Protein AF-A0AAP4C0J0-F1 (afdb_monomer)

Radius of gyration: 27.79 Å; Cα contacts (8 Å, |Δi|>4): 462; chains: 1; bounding box: 72×40×66 Å

Secondary structure (DSSP, 8-state):
-B-HHHHHHHHH----TTTTSHHHHHHHHHHHHHHHHHHHHHHH-GGG-TTB----HHHHHHHHHHHHHHHHHHGGGS--TT-HHHHHHHHHHTHHHHHHHHTT--HHHHHHHHHHHHHHS-GGGTT--HHHHHHHHHHHHHHHHHHHHHHTTS-SHHHHHHHHHHT-HHHHHHHSS-SS-HHHHHHHHHHHHHHTT-HHHHHHHHHHHHHHS-GGG-HHHHHHHHHHHHHT-HHHHHHHHHHHHHHS-SHHHHHHHHHH-SSHHHHHHHHHHHGGG-HHHHHHHHHHTS--HHHHHHHHHHTT-HHHHGGGGTTT-HHHHTTTTHHHHHHHHTS-HHHHHHHHHHHHHHHHHHHHH-TTHHHHHHHHHHHHHHHTTT-HHHHHHHHHHHT--

Structure (mmCIF, N/CA/C/O backbone):
data_AF-A0AAP4C0J0-F1
#
_entry.id   AF-A0AAP4C0J0-F1
#
loop_
_atom_site.group_PDB
_atom_site.id
_atom_site.type_symbol
_atom_site.label_atom_id
_atom_site.label_alt_id
_atom_site.label_comp_id
_atom_site.label_asym_id
_atom_site.label_entity_id
_atom_site.label_seq_id
_atom_site.pdbx_PDB_ins_code
_atom_site.Cartn_x
_atom_site.Cartn_y
_atom_site.Cartn_z
_atom_site.occupancy
_atom_site.B_iso_or_equiv
_atom_site.auth_seq_id
_atom_site.auth_comp_id
_atom_site.auth_asym_id
_atom_site.auth_atom_id
_atom_site.pdbx_PDB_model_num
ATOM 1 N N . MET A 1 1 ? 12.287 -13.116 36.275 1.00 72.25 1 MET A N 1
ATOM 2 C CA . MET A 1 1 ? 11.152 -13.018 35.334 1.00 72.25 1 MET A CA 1
ATOM 3 C C . MET A 1 1 ? 10.507 -11.666 35.544 1.00 72.25 1 MET A C 1
ATOM 5 O O . MET A 1 1 ? 10.405 -11.254 36.696 1.00 72.25 1 MET A O 1
ATOM 9 N N . ARG A 1 2 ? 10.156 -10.970 34.463 1.00 93.44 2 ARG A N 1
ATOM 10 C CA . ARG A 1 2 ? 9.473 -9.665 34.509 1.00 93.44 2 ARG A CA 1
ATOM 11 C C . ARG A 1 2 ? 7.979 -9.837 34.229 1.00 93.44 2 ARG A C 1
ATOM 13 O O . ARG A 1 2 ? 7.580 -10.879 33.712 1.00 93.44 2 ARG A O 1
ATOM 20 N N . THR A 1 3 ? 7.151 -8.863 34.590 1.00 96.25 3 THR A N 1
ATOM 21 C CA . THR A 1 3 ? 5.733 -8.859 34.181 1.00 96.25 3 THR A CA 1
ATOM 22 C C . THR A 1 3 ? 5.594 -8.398 32.728 1.00 96.25 3 THR A C 1
ATOM 24 O O . THR A 1 3 ? 6.500 -7.748 32.199 1.00 96.25 3 THR A O 1
ATOM 27 N N . LEU A 1 4 ? 4.456 -8.695 32.086 1.00 96.44 4 LEU A N 1
ATOM 28 C CA . LEU A 1 4 ? 4.143 -8.162 30.754 1.00 96.44 4 LEU A CA 1
ATOM 29 C C . LEU A 1 4 ? 4.184 -6.625 30.757 1.00 96.44 4 LEU A C 1
ATOM 31 O O . LEU A 1 4 ? 4.820 -6.024 29.898 1.00 96.44 4 LEU A O 1
ATOM 35 N N . ALA A 1 5 ? 3.601 -5.999 31.785 1.00 96.94 5 ALA A N 1
ATOM 36 C CA . ALA A 1 5 ? 3.600 -4.547 31.947 1.00 96.94 5 ALA A CA 1
ATOM 37 C C . ALA A 1 5 ? 5.017 -3.954 31.950 1.00 96.94 5 ALA A C 1
ATOM 39 O O . ALA A 1 5 ? 5.264 -2.965 31.268 1.00 96.94 5 ALA A O 1
ATOM 40 N N . GLN A 1 6 ? 5.959 -4.567 32.678 1.00 96.00 6 GLN A N 1
ATOM 41 C CA . GLN A 1 6 ? 7.362 -4.135 32.679 1.00 96.00 6 GLN A CA 1
ATOM 42 C C . GLN A 1 6 ? 7.986 -4.281 31.289 1.00 96.00 6 GLN A C 1
ATOM 44 O O . GLN A 1 6 ? 8.593 -3.339 30.796 1.00 96.00 6 GLN A O 1
ATOM 49 N N . ALA A 1 7 ? 7.795 -5.437 30.645 1.00 94.75 7 ALA A N 1
ATOM 50 C CA . ALA A 1 7 ? 8.359 -5.715 29.329 1.00 94.75 7 ALA A CA 1
ATOM 51 C C . ALA A 1 7 ? 7.892 -4.719 28.257 1.00 94.75 7 ALA A C 1
ATOM 53 O O . ALA A 1 7 ? 8.719 -4.212 27.507 1.00 94.75 7 ALA A O 1
ATOM 54 N N . VAL A 1 8 ? 6.592 -4.415 28.225 1.00 96.88 8 VAL A N 1
ATOM 55 C CA . VAL A 1 8 ? 5.992 -3.482 27.261 1.00 96.88 8 VAL A CA 1
ATOM 56 C C . VAL A 1 8 ? 6.344 -2.035 27.600 1.00 96.88 8 VAL A C 1
ATOM 58 O O . VAL A 1 8 ? 6.742 -1.283 26.716 1.00 96.88 8 VAL A O 1
ATOM 61 N N . THR A 1 9 ? 6.277 -1.641 28.878 1.00 95.19 9 THR A N 1
ATOM 62 C CA . THR A 1 9 ? 6.642 -0.278 29.313 1.00 95.19 9 THR A CA 1
ATOM 63 C C . THR A 1 9 ? 8.083 0.054 28.935 1.00 95.19 9 THR A C 1
ATOM 65 O O . THR A 1 9 ? 8.348 1.157 28.460 1.00 95.19 9 THR A O 1
ATOM 68 N N . ASP A 1 10 ? 9.002 -0.903 29.091 1.00 92.62 10 ASP A N 1
ATOM 69 C CA . ASP A 1 10 ? 10.410 -0.757 28.710 1.00 92.62 10 ASP A CA 1
ATOM 70 C C . ASP A 1 10 ? 10.613 -0.562 27.201 1.00 92.62 10 ASP A C 1
ATOM 72 O O . ASP A 1 10 ? 11.706 -0.177 26.799 1.00 92.62 10 ASP A O 1
ATOM 76 N N . LEU A 1 11 ? 9.608 -0.817 26.359 1.00 94.31 11 LEU A N 1
ATOM 77 C CA . LEU A 1 11 ? 9.649 -0.612 24.910 1.00 94.31 11 LEU A CA 1
ATOM 78 C C . LEU A 1 11 ? 8.963 0.698 24.505 1.00 94.31 11 LEU A C 1
ATOM 80 O O . LEU A 1 11 ? 9.559 1.507 23.795 1.00 94.31 11 LEU A O 1
ATOM 84 N N . VAL A 1 12 ? 7.754 0.947 25.018 1.00 95.12 12 VAL A N 1
ATOM 85 C CA . VAL A 1 12 ? 6.937 2.103 24.614 1.00 95.12 12 VAL A CA 1
ATOM 86 C C . VAL A 1 12 ? 7.324 3.396 25.321 1.00 95.12 12 VAL A C 1
ATOM 88 O O . VAL A 1 12 ? 7.189 4.469 24.738 1.00 95.12 12 VAL A O 1
ATOM 91 N N . ARG A 1 13 ? 7.860 3.343 26.549 1.00 93.44 13 ARG A N 1
ATOM 92 C CA . ARG A 1 13 ? 8.357 4.556 27.207 1.00 93.44 13 ARG A CA 1
ATOM 93 C C . ARG A 1 13 ? 9.724 4.949 26.683 1.00 93.44 13 ARG A C 1
ATOM 95 O O . ARG A 1 13 ? 10.648 4.141 26.530 1.00 93.44 13 ARG A O 1
ATOM 102 N N . THR A 1 14 ? 9.875 6.248 26.481 1.00 89.12 14 THR A N 1
ATOM 103 C CA . THR A 1 14 ? 11.134 6.858 26.083 1.00 89.12 14 THR A CA 1
ATOM 104 C C . THR A 1 14 ? 11.327 8.186 26.803 1.00 89.12 14 THR A C 1
ATOM 106 O O . THR A 1 14 ? 10.414 8.998 26.915 1.00 89.12 14 THR A O 1
ATOM 109 N N . ASN A 1 15 ? 12.541 8.391 27.307 1.00 85.81 15 ASN A N 1
ATOM 110 C CA . ASN A 1 15 ? 13.005 9.674 27.835 1.00 85.81 15 ASN A CA 1
ATOM 111 C C . ASN A 1 15 ? 14.035 10.307 26.889 1.00 85.81 15 ASN A C 1
ATOM 113 O O . ASN A 1 15 ? 14.787 11.178 27.318 1.00 85.81 15 ASN A O 1
ATOM 117 N N . ASP A 1 16 ? 14.129 9.830 25.642 1.00 86.31 16 ASP A N 1
ATOM 118 C CA . ASP A 1 16 ? 15.080 10.358 24.668 1.00 86.31 16 ASP A CA 1
ATOM 119 C C . ASP A 1 16 ? 14.693 11.811 24.324 1.00 86.31 16 ASP A C 1
ATOM 121 O O . ASP A 1 16 ? 13.638 12.041 23.726 1.00 86.31 16 ASP A O 1
ATOM 125 N N . PRO A 1 17 ? 15.501 12.818 24.715 1.00 84.81 17 PRO A N 1
ATOM 126 C CA . PRO A 1 17 ? 15.185 14.212 24.427 1.00 84.81 17 PRO A CA 1
ATOM 127 C C . PRO A 1 17 ? 15.376 14.552 22.941 1.00 84.81 17 PRO A C 1
ATOM 129 O O . PRO A 1 17 ? 14.967 15.626 22.509 1.00 84.81 17 PRO A O 1
ATOM 132 N N . ASP A 1 18 ? 15.996 13.657 22.166 1.00 86.38 18 ASP A N 1
ATOM 133 C CA . ASP A 1 18 ? 16.389 13.859 20.776 1.00 86.38 18 ASP A CA 1
ATOM 134 C C . ASP A 1 18 ? 15.442 13.189 19.762 1.00 86.38 18 ASP A C 1
ATOM 136 O O . ASP A 1 18 ? 15.801 13.048 18.595 1.00 86.38 18 ASP A O 1
ATOM 140 N N . LEU A 1 19 ? 14.213 12.827 20.149 1.00 84.56 19 LEU A N 1
ATOM 141 C CA . LEU A 1 19 ? 13.211 12.241 19.232 1.00 84.56 19 LEU A CA 1
ATOM 142 C C . LEU A 1 19 ? 12.815 13.158 18.062 1.00 84.56 19 LEU A C 1
ATOM 144 O O . LEU A 1 19 ? 12.253 12.702 17.068 1.00 84.56 19 LEU A O 1
ATOM 148 N N . TYR A 1 20 ? 13.141 14.449 18.136 1.00 79.75 20 TYR A N 1
ATOM 149 C CA . TYR A 1 20 ? 13.010 15.375 17.010 1.00 79.75 20 TYR A CA 1
ATOM 150 C C . TYR A 1 20 ? 14.072 15.149 15.907 1.00 79.75 20 TYR A C 1
ATOM 152 O O . TYR A 1 20 ? 13.998 15.749 14.830 1.00 79.75 20 TYR A O 1
ATOM 160 N N . LYS A 1 21 ? 15.079 14.298 16.143 1.00 79.56 21 LYS A N 1
ATOM 161 C CA . LYS A 1 21 ? 16.028 13.837 15.122 1.00 79.56 21 LYS A CA 1
ATOM 162 C C .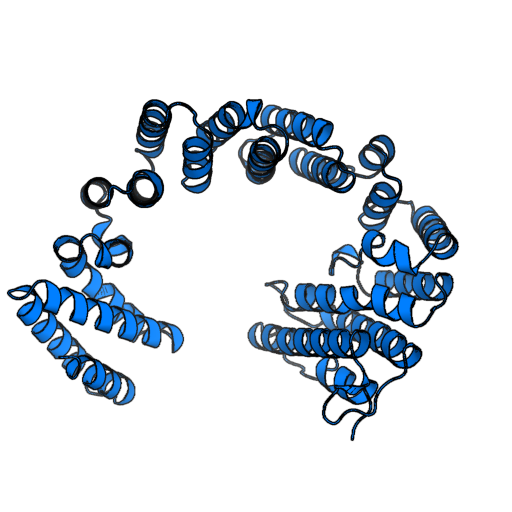 LYS A 1 21 ? 15.436 12.602 14.442 1.00 79.56 21 LYS A C 1
ATOM 164 O O . LYS A 1 21 ? 15.231 11.589 15.100 1.00 79.56 21 LYS A O 1
ATOM 169 N N . GLY A 1 22 ? 15.193 12.666 13.131 1.00 74.56 22 GLY A N 1
ATOM 170 C CA . GLY A 1 22 ? 14.451 11.624 12.400 1.00 74.56 22 GLY A CA 1
ATOM 171 C C . GLY A 1 22 ? 14.966 10.189 12.603 1.00 74.56 22 GLY A C 1
ATOM 172 O O . GLY A 1 22 ? 14.166 9.279 12.774 1.00 74.56 22 GLY A O 1
ATOM 173 N N . GLU A 1 23 ? 16.286 9.979 12.689 1.00 77.56 23 GLU A N 1
ATOM 174 C CA . GLU A 1 23 ? 16.877 8.653 12.968 1.00 77.56 23 GLU A CA 1
ATOM 175 C C . GLU A 1 23 ? 16.471 8.072 14.337 1.00 77.56 23 GLU A C 1
ATOM 177 O O . GLU A 1 23 ? 16.311 6.862 14.477 1.00 77.56 23 GLU A O 1
ATOM 182 N N . ARG A 1 24 ? 16.267 8.930 15.347 1.00 82.56 24 ARG A N 1
ATOM 183 C CA . ARG A 1 24 ? 15.823 8.529 16.689 1.00 82.56 24 ARG A CA 1
ATOM 184 C C . ARG A 1 24 ? 14.341 8.169 16.698 1.00 82.56 24 ARG A C 1
ATOM 186 O O . ARG A 1 24 ? 13.957 7.259 17.424 1.00 82.56 24 ARG A O 1
ATOM 193 N N . GLY A 1 25 ? 13.537 8.855 15.883 1.00 79.62 25 GLY A N 1
ATOM 194 C CA . GLY A 1 25 ? 12.128 8.523 15.665 1.00 79.62 25 GLY A CA 1
ATOM 195 C C . GLY A 1 25 ? 11.953 7.127 15.064 1.00 79.62 25 GLY A C 1
ATOM 196 O O . GLY A 1 25 ? 11.184 6.339 15.600 1.00 79.62 25 GLY A O 1
ATOM 197 N N . VAL A 1 26 ? 12.742 6.784 14.038 1.00 78.00 26 VAL A N 1
ATOM 198 C CA . VAL A 1 26 ? 12.717 5.444 13.411 1.00 78.00 26 VAL A CA 1
ATOM 199 C C . VAL A 1 26 ? 13.133 4.346 14.398 1.00 78.00 26 VAL A C 1
ATOM 201 O O . VAL A 1 26 ? 12.460 3.332 14.531 1.00 78.00 26 VAL A O 1
ATOM 204 N N . TYR A 1 27 ? 14.198 4.558 15.172 1.00 83.94 27 TYR A N 1
ATOM 205 C CA . TYR A 1 27 ? 14.573 3.588 16.209 1.00 83.94 27 TYR A CA 1
ATOM 206 C C . TYR A 1 27 ? 13.481 3.418 17.281 1.00 83.94 27 TYR A C 1
ATOM 208 O O . TYR A 1 27 ? 13.310 2.345 17.859 1.00 83.94 27 TYR A O 1
ATOM 216 N N . TYR A 1 28 ? 12.741 4.486 17.582 1.00 89.62 28 TYR A N 1
ATOM 217 C CA . TYR A 1 28 ? 11.627 4.406 18.514 1.00 89.62 28 TYR A CA 1
ATOM 218 C C . TYR A 1 28 ? 10.440 3.631 17.926 1.00 89.62 28 TYR A C 1
ATOM 220 O O . TYR A 1 28 ? 9.873 2.825 18.658 1.00 89.62 28 TYR A O 1
ATOM 228 N N . SER A 1 29 ? 10.113 3.785 16.636 1.00 86.25 29 SER A N 1
ATOM 229 C CA . SER A 1 29 ? 9.062 2.978 15.995 1.00 86.25 29 SER A CA 1
ATOM 230 C C . SER A 1 29 ? 9.367 1.481 16.021 1.00 86.25 29 SER A C 1
ATOM 232 O O . SER A 1 29 ? 8.463 0.702 16.308 1.00 86.25 29 SER A O 1
ATOM 234 N N . ASP A 1 30 ? 10.628 1.072 15.839 1.00 85.19 30 ASP A N 1
ATOM 235 C CA . ASP A 1 30 ? 11.021 -0.346 15.930 1.00 85.19 30 ASP A CA 1
ATOM 236 C C . ASP A 1 30 ? 10.661 -0.944 17.303 1.00 85.19 30 ASP A C 1
ATOM 238 O O . ASP A 1 30 ? 10.088 -2.027 17.395 1.00 85.19 30 ASP A O 1
ATOM 242 N N . ARG A 1 31 ? 10.888 -0.190 18.388 1.00 94.00 31 ARG A N 1
ATOM 243 C CA . ARG A 1 31 ? 10.507 -0.617 19.748 1.00 94.00 31 ARG A CA 1
ATOM 244 C C . ARG A 1 31 ? 8.993 -0.720 19.934 1.00 94.00 31 ARG A C 1
ATOM 246 O O . ARG A 1 31 ? 8.536 -1.537 20.729 1.00 94.00 31 ARG A O 1
ATOM 253 N N . ILE A 1 32 ? 8.213 0.111 19.244 1.00 93.50 32 ILE A N 1
ATOM 254 C CA . ILE A 1 32 ? 6.746 0.049 19.286 1.00 93.50 32 ILE A CA 1
ATOM 255 C C . ILE A 1 32 ? 6.255 -1.208 18.561 1.00 93.50 32 ILE A C 1
ATOM 257 O O . ILE A 1 32 ? 5.384 -1.895 19.093 1.00 93.50 32 ILE A O 1
ATOM 261 N N . PHE A 1 33 ? 6.850 -1.558 17.416 1.00 89.88 33 PHE A N 1
ATOM 262 C CA . PHE A 1 33 ? 6.560 -2.823 16.737 1.00 89.88 33 PHE A CA 1
ATOM 263 C C . PHE A 1 33 ? 6.896 -4.030 17.616 1.00 89.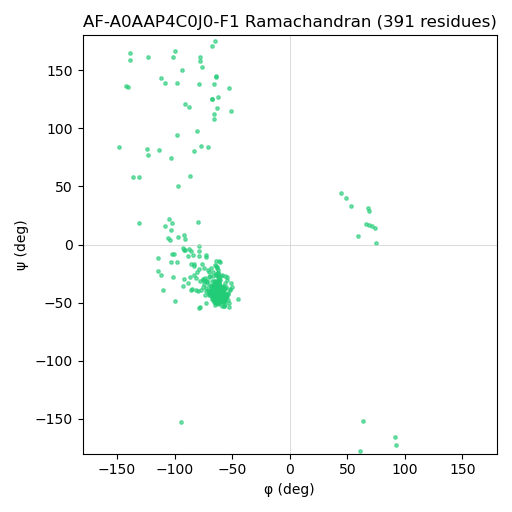88 33 PHE A C 1
ATOM 265 O O . PHE A 1 33 ? 6.047 -4.898 17.791 1.00 89.88 33 PHE A O 1
ATOM 272 N N . GLU A 1 34 ? 8.062 -4.040 18.272 1.00 90.69 34 GLU A N 1
ATOM 273 C CA . GLU A 1 34 ? 8.409 -5.097 19.236 1.00 90.69 34 GLU A CA 1
ATOM 274 C C . GLU A 1 34 ? 7.381 -5.203 20.380 1.00 90.69 34 GLU A C 1
ATOM 276 O O . GLU A 1 34 ? 7.074 -6.296 20.860 1.00 90.69 34 GLU A O 1
ATOM 281 N N . ALA A 1 35 ? 6.830 -4.073 20.838 1.00 95.81 35 ALA A N 1
ATOM 282 C CA . ALA A 1 35 ? 5.788 -4.069 21.861 1.00 95.81 35 ALA A CA 1
ATOM 283 C C . ALA A 1 35 ? 4.466 -4.653 21.341 1.00 95.81 35 ALA A C 1
ATOM 285 O O . ALA A 1 35 ? 3.800 -5.378 22.083 1.00 95.81 35 ALA A O 1
ATOM 286 N N . ALA A 1 36 ? 4.100 -4.355 20.091 1.00 94.31 36 ALA A N 1
ATOM 287 C CA . ALA A 1 36 ? 2.919 -4.910 19.440 1.00 94.31 36 ALA A CA 1
ATOM 288 C C . ALA A 1 36 ? 3.046 -6.431 19.268 1.00 94.31 36 ALA A C 1
ATOM 290 O O . ALA A 1 36 ? 2.181 -7.152 19.755 1.00 94.31 36 ALA A O 1
ATOM 291 N N . GLU A 1 37 ? 4.162 -6.921 18.715 1.00 91.88 37 GLU A N 1
ATOM 292 C CA . GLU A 1 37 ? 4.443 -8.359 18.561 1.00 91.88 37 GLU A CA 1
ATOM 293 C C . GLU A 1 37 ? 4.368 -9.101 19.904 1.00 91.88 37 GLU A C 1
ATOM 295 O O . GLU A 1 37 ? 3.787 -10.183 20.015 1.00 91.88 37 GLU A O 1
ATOM 300 N N . LEU A 1 38 ? 4.919 -8.499 20.963 1.00 94.00 38 LEU A N 1
ATOM 301 C CA . LEU A 1 38 ? 4.880 -9.088 22.297 1.00 94.00 38 LEU A CA 1
ATOM 302 C C . LEU A 1 38 ? 3.452 -9.185 22.855 1.00 94.00 38 LEU A C 1
ATOM 304 O O . LEU A 1 38 ? 3.121 -10.159 23.536 1.00 94.00 38 LEU A O 1
ATOM 308 N N . LEU A 1 39 ? 2.618 -8.173 22.608 1.00 97.12 39 LEU A N 1
ATOM 309 C CA . LEU A 1 39 ? 1.218 -8.165 23.030 1.00 97.12 39 LEU A CA 1
ATOM 310 C C . LEU A 1 39 ? 0.370 -9.131 22.200 1.00 97.12 39 LEU A C 1
ATOM 312 O O . LEU A 1 39 ? -0.451 -9.836 22.781 1.00 97.12 39 LEU A O 1
ATOM 316 N N . GLU A 1 40 ? 0.597 -9.225 20.890 1.00 95.12 40 GLU A N 1
ATOM 317 C CA . GLU A 1 40 ? -0.034 -10.227 20.021 1.00 95.12 40 GLU A CA 1
ATOM 318 C C . GLU A 1 40 ? 0.279 -11.642 20.512 1.00 95.12 40 GLU A C 1
ATOM 320 O O . GLU A 1 40 ? -0.635 -12.426 20.768 1.00 95.12 40 GLU A O 1
ATOM 325 N N . GLN A 1 41 ? 1.552 -11.941 20.791 1.00 92.75 41 GLN A N 1
ATOM 326 C CA . GLN A 1 41 ? 1.942 -13.234 21.350 1.00 92.75 41 GLN A CA 1
ATOM 327 C C . GLN A 1 41 ? 1.299 -13.491 22.722 1.00 92.75 41 GLN A C 1
ATOM 329 O O . GLN A 1 41 ? 0.923 -14.622 23.029 1.00 92.75 41 GLN A O 1
ATOM 334 N N . ALA A 1 42 ? 1.146 -12.456 23.556 1.00 96.00 42 ALA A N 1
ATOM 335 C CA . ALA A 1 42 ? 0.467 -12.582 24.842 1.00 96.00 42 ALA A CA 1
ATOM 336 C C . ALA A 1 42 ? -1.025 -12.917 24.688 1.00 96.00 42 ALA A C 1
ATOM 338 O O . ALA A 1 42 ? -1.552 -13.681 25.495 1.00 96.00 42 ALA A O 1
ATOM 339 N N . VAL A 1 43 ? -1.691 -12.359 23.671 1.00 95.69 43 VAL A N 1
ATOM 340 C CA . VAL A 1 43 ? -3.089 -12.657 23.317 1.00 95.69 43 VAL A CA 1
ATOM 341 C C . VAL A 1 43 ? -3.229 -14.084 22.770 1.00 95.69 43 VAL A C 1
ATOM 343 O O . VAL A 1 43 ? -4.208 -14.764 23.080 1.00 95.69 43 VAL A O 1
ATOM 346 N N . GLU A 1 44 ? -2.275 -14.557 21.968 1.00 94.25 44 GLU A N 1
ATOM 347 C CA . GLU A 1 44 ? -2.330 -15.884 21.341 1.00 94.25 44 GLU A CA 1
ATOM 348 C C . GLU A 1 44 ? -1.967 -17.027 22.298 1.00 94.25 44 GLU A C 1
ATOM 350 O O . GLU A 1 44 ? -2.731 -17.984 22.442 1.00 94.25 44 GLU A O 1
ATOM 355 N N . ASP A 1 45 ? -0.804 -16.941 22.949 1.00 93.12 45 ASP A N 1
ATOM 356 C CA . ASP A 1 45 ? -0.304 -17.966 23.866 1.00 93.12 45 ASP A CA 1
ATOM 357 C C . ASP A 1 45 ? 0.545 -17.350 24.999 1.00 93.12 45 ASP A C 1
ATOM 359 O O . ASP A 1 45 ? 1.785 -17.343 24.954 1.00 93.12 45 ASP A O 1
ATOM 363 N N . PRO A 1 46 ? -0.099 -16.870 26.080 1.00 91.94 46 PRO A N 1
ATOM 364 C CA . PRO A 1 46 ? 0.596 -16.207 27.182 1.00 91.94 46 PRO A CA 1
ATOM 365 C C . PRO A 1 46 ? 1.577 -17.127 27.924 1.00 91.94 46 PRO A C 1
ATOM 367 O O . PRO A 1 46 ? 2.464 -16.636 28.627 1.00 91.94 46 PRO A O 1
ATOM 370 N N . ALA A 1 47 ? 1.444 -18.453 27.795 1.00 91.06 47 ALA A N 1
ATOM 371 C CA . ALA A 1 47 ? 2.324 -19.415 28.454 1.00 91.06 47 ALA A CA 1
ATOM 372 C C . ALA A 1 47 ? 3.678 -19.575 27.741 1.00 91.06 47 ALA A C 1
ATOM 374 O O . ALA A 1 47 ? 4.644 -20.010 28.373 1.00 91.06 47 ALA A O 1
ATOM 375 N N . GLN A 1 48 ? 3.768 -19.213 26.456 1.00 90.69 48 GLN A N 1
ATOM 376 C CA . GLN A 1 48 ? 4.997 -19.320 25.660 1.00 90.69 48 GLN A CA 1
ATOM 377 C C . GLN A 1 48 ? 5.916 -18.094 25.754 1.00 90.69 48 GLN A C 1
ATOM 379 O O . GLN A 1 48 ? 7.031 -18.119 25.228 1.00 90.69 48 GLN A O 1
ATOM 384 N N . LEU A 1 49 ? 5.504 -17.037 26.459 1.00 88.44 49 LEU A N 1
ATOM 385 C CA . LEU A 1 49 ? 6.312 -15.831 26.620 1.00 88.44 49 LEU A CA 1
ATOM 386 C C . LEU A 1 49 ? 7.589 -16.106 27.434 1.00 88.44 49 LEU A C 1
ATOM 388 O O . LEU A 1 49 ? 7.573 -16.281 28.657 1.00 88.44 49 LEU A O 1
ATOM 392 N N . LEU A 1 50 ? 8.740 -16.098 26.761 1.00 85.25 50 LEU A N 1
ATOM 393 C CA . LEU A 1 50 ? 10.032 -16.369 27.391 1.00 85.25 50 LEU A CA 1
ATOM 394 C C . LEU A 1 50 ? 10.433 -15.253 28.368 1.00 85.25 50 LEU A C 1
ATOM 396 O O . LEU A 1 50 ? 10.537 -14.079 28.019 1.00 85.25 50 LEU A O 1
ATOM 400 N N . GLY A 1 51 ? 10.715 -15.627 29.619 1.00 87.88 51 GLY A N 1
ATOM 401 C CA . GLY A 1 51 ? 11.207 -14.700 30.648 1.00 87.88 51 GLY A CA 1
ATOM 402 C C . GLY A 1 51 ? 10.151 -13.755 31.241 1.00 87.88 51 GLY A C 1
ATOM 403 O O . GLY A 1 51 ? 10.484 -12.968 32.141 1.00 87.88 51 GLY A O 1
ATOM 404 N N . ILE A 1 52 ? 8.896 -13.869 30.798 1.00 93.12 52 ILE A N 1
ATOM 405 C CA . ILE A 1 52 ? 7.745 -13.104 31.279 1.00 93.12 52 ILE A CA 1
ATOM 406 C C . ILE A 1 52 ? 6.839 -14.024 32.098 1.00 93.12 52 ILE A C 1
ATOM 408 O O . ILE A 1 52 ? 6.654 -15.192 31.770 1.00 93.12 52 ILE A O 1
ATOM 412 N N . VAL A 1 53 ? 6.318 -13.521 33.217 1.00 92.56 53 VAL A N 1
ATOM 413 C CA . VAL A 1 53 ? 5.297 -14.247 33.986 1.00 92.56 53 VAL A CA 1
ATOM 414 C C . VAL A 1 53 ? 4.013 -14.295 33.148 1.00 92.56 53 VAL A C 1
ATOM 416 O O . VAL A 1 53 ? 3.562 -13.210 32.775 1.00 92.56 53 VAL A O 1
ATOM 419 N N . PRO A 1 54 ? 3.425 -15.482 32.871 1.00 94.75 54 PRO A N 1
ATOM 420 C CA . PRO A 1 54 ? 2.229 -15.598 32.039 1.00 94.75 54 PRO A CA 1
ATOM 421 C C . PRO A 1 54 ? 1.118 -14.643 32.509 1.00 94.75 54 PRO A C 1
ATOM 423 O O . PRO A 1 54 ? 0.652 -14.780 33.646 1.00 94.75 54 PRO A O 1
ATOM 426 N N . PRO A 1 55 ? 0.743 -13.644 31.693 1.00 96.25 55 PRO A N 1
ATOM 427 C CA . PRO A 1 55 ? -0.233 -12.629 32.071 1.00 96.25 55 PRO A CA 1
ATOM 428 C C . PRO A 1 55 ? -1.661 -13.181 32.012 1.00 96.25 55 PRO A C 1
ATOM 430 O O . PRO A 1 55 ? -1.961 -14.086 31.233 1.00 96.25 55 PRO A O 1
ATOM 433 N N . SER A 1 56 ? -2.566 -12.622 32.820 1.00 96.75 56 SER A N 1
ATOM 434 C CA . SER A 1 56 ? -3.999 -12.885 32.655 1.00 96.75 56 SER A CA 1
ATOM 435 C C . SER A 1 56 ? -4.573 -12.069 31.484 1.00 96.75 56 SER A C 1
ATOM 437 O O . SER A 1 56 ? -4.026 -11.011 31.168 1.00 96.75 56 SER A O 1
ATOM 439 N N . PRO A 1 57 ? -5.710 -12.471 30.879 1.00 96.75 57 PRO A N 1
ATOM 440 C CA . PRO A 1 57 ? -6.377 -11.667 29.847 1.00 96.75 57 PRO A CA 1
ATOM 441 C C . PRO A 1 57 ? -6.638 -10.215 30.277 1.00 96.75 57 PRO A C 1
ATOM 443 O O . PRO A 1 57 ? -6.428 -9.283 29.503 1.00 96.75 57 PRO A O 1
ATOM 446 N N . SER A 1 58 ? -7.019 -10.010 31.542 1.00 96.62 58 SER A N 1
ATOM 447 C CA . SER A 1 58 ? -7.212 -8.677 32.123 1.00 96.62 58 SER A CA 1
ATOM 448 C C . SER A 1 58 ? -5.919 -7.860 32.189 1.00 96.62 58 SER A C 1
ATOM 450 O O . SER A 1 58 ? -5.958 -6.649 31.983 1.00 96.62 58 SER A O 1
ATOM 452 N N . ASP A 1 59 ? -4.773 -8.495 32.452 1.00 96.94 59 ASP A N 1
ATOM 453 C CA . ASP A 1 59 ? -3.480 -7.802 32.433 1.00 96.94 59 ASP A CA 1
ATOM 454 C C . ASP A 1 59 ? -3.115 -7.387 31.005 1.00 96.94 59 ASP A C 1
ATOM 456 O O . ASP A 1 59 ? -2.653 -6.270 30.793 1.00 96.94 59 ASP A O 1
ATOM 460 N N . ILE A 1 60 ? -3.360 -8.256 30.018 1.00 97.69 60 ILE A N 1
ATOM 461 C CA . ILE A 1 60 ? -3.033 -7.992 28.610 1.00 97.69 60 ILE A CA 1
ATOM 462 C C . ILE A 1 60 ? -3.803 -6.775 28.092 1.00 97.69 60 ILE A C 1
ATOM 464 O O . ILE A 1 60 ? -3.193 -5.871 27.516 1.00 97.69 60 ILE A O 1
ATOM 468 N N . VAL A 1 61 ? -5.121 -6.702 28.329 1.00 97.56 61 VAL A N 1
ATOM 469 C CA . VAL A 1 61 ? -5.918 -5.547 27.882 1.00 97.56 61 VAL A CA 1
ATOM 470 C C . VAL A 1 61 ? -5.458 -4.256 28.557 1.00 97.56 61 VAL A C 1
ATOM 472 O O . VAL A 1 61 ? -5.258 -3.265 27.866 1.00 97.56 61 VAL A O 1
ATOM 475 N N . LEU A 1 62 ? -5.214 -4.251 29.872 1.00 97.88 62 LEU A N 1
ATOM 476 C CA . LEU A 1 62 ? -4.770 -3.039 30.569 1.00 97.88 62 LEU A CA 1
ATOM 477 C C . LEU A 1 62 ? -3.400 -2.562 30.073 1.00 97.88 62 LEU A C 1
ATOM 479 O O . LEU A 1 62 ? -3.236 -1.377 29.800 1.00 97.88 62 LEU A O 1
ATOM 483 N N . VAL A 1 63 ? -2.448 -3.482 29.881 1.00 98.25 63 VAL A N 1
ATOM 484 C CA . VAL A 1 63 ? -1.125 -3.142 29.339 1.00 98.25 63 VAL A CA 1
ATOM 485 C C . VAL A 1 63 ? -1.230 -2.609 27.910 1.00 98.25 63 VAL A C 1
ATOM 487 O O . VAL A 1 63 ? -0.532 -1.657 27.575 1.00 98.25 63 VAL A O 1
ATOM 490 N N . SER A 1 64 ? -2.120 -3.167 27.085 1.00 97.62 64 SER A N 1
ATOM 491 C CA . SER A 1 64 ? -2.340 -2.690 25.712 1.00 97.62 64 SER A CA 1
ATOM 492 C C . SER A 1 64 ? -2.901 -1.263 25.688 1.00 97.62 64 SER A C 1
ATOM 494 O O . SER A 1 64 ? -2.399 -0.413 24.955 1.00 97.62 64 SER A O 1
ATOM 496 N N . LEU A 1 65 ? -3.908 -0.973 26.523 1.00 97.06 65 LEU A N 1
ATOM 497 C CA . LEU A 1 65 ? -4.512 0.361 26.626 1.00 97.06 65 LEU A CA 1
ATOM 498 C C . LEU A 1 65 ? -3.502 1.413 27.107 1.00 97.06 65 LEU A C 1
ATOM 500 O O . LEU A 1 65 ? -3.439 2.505 26.539 1.00 97.06 65 LEU A O 1
ATOM 504 N N . ASP A 1 66 ? -2.703 1.073 28.122 1.00 97.25 66 ASP A N 1
ATOM 505 C CA . ASP A 1 66 ? -1.660 1.950 28.664 1.00 97.25 66 ASP A CA 1
ATOM 506 C C . ASP A 1 66 ? -0.543 2.197 27.640 1.00 97.25 66 ASP A C 1
ATOM 508 O O . ASP A 1 66 ? -0.039 3.316 27.524 1.00 97.25 66 ASP A O 1
ATOM 512 N N . ALA A 1 67 ? -0.164 1.165 26.882 1.00 97.06 67 ALA A N 1
ATOM 513 C CA . ALA A 1 67 ? 0.870 1.260 25.862 1.00 97.06 67 ALA A CA 1
ATOM 514 C C . ALA A 1 67 ? 0.468 2.227 24.741 1.00 97.06 67 ALA A C 1
ATOM 516 O O . ALA A 1 67 ? 1.231 3.139 24.426 1.00 97.06 67 ALA A O 1
ATOM 517 N N . VAL A 1 68 ? -0.746 2.091 24.198 1.00 95.69 68 VAL A N 1
ATOM 518 C CA . VAL A 1 68 ? -1.271 3.004 23.168 1.00 95.69 68 VAL A CA 1
ATOM 519 C C . VAL A 1 68 ? -1.361 4.438 23.698 1.00 95.69 68 VAL A C 1
ATOM 521 O O . VAL A 1 68 ? -0.934 5.375 23.024 1.00 95.69 68 VAL A O 1
ATOM 524 N N . GLU A 1 69 ? -1.853 4.624 24.926 1.00 95.25 69 GLU A N 1
ATOM 525 C CA . GLU A 1 69 ? -1.935 5.948 25.552 1.00 95.25 69 GLU A CA 1
ATOM 526 C C . GLU A 1 69 ? -0.553 6.617 25.684 1.00 95.25 69 GLU A C 1
ATOM 528 O O . GLU A 1 69 ? -0.415 7.824 25.462 1.00 95.25 69 GLU A O 1
ATOM 533 N N . GLU A 1 70 ? 0.488 5.854 26.024 1.00 95.12 70 GLU A N 1
ATOM 534 C CA . GLU A 1 70 ? 1.863 6.356 26.119 1.00 95.12 70 GLU A CA 1
ATOM 535 C C . GLU A 1 70 ? 2.418 6.802 24.756 1.00 95.12 70 GLU A C 1
ATOM 537 O O . GLU A 1 70 ? 3.042 7.866 24.664 1.00 95.12 70 GLU A O 1
ATOM 542 N N . ILE A 1 71 ? 2.154 6.041 23.687 1.00 93.38 71 ILE A N 1
ATOM 543 C CA . ILE A 1 71 ? 2.570 6.417 22.328 1.00 93.38 71 ILE A CA 1
ATOM 544 C C . ILE A 1 71 ? 1.883 7.710 21.896 1.00 93.38 71 ILE A C 1
ATOM 546 O O . ILE A 1 71 ? 2.558 8.649 21.466 1.00 93.38 71 ILE A O 1
ATOM 550 N N . LEU A 1 72 ? 0.569 7.815 22.099 1.00 92.06 72 LEU A N 1
ATOM 551 C CA . LEU A 1 72 ? -0.199 9.013 21.754 1.00 92.06 72 LEU A CA 1
ATOM 552 C C . LEU A 1 72 ? 0.328 10.272 22.452 1.00 92.06 72 LEU A C 1
ATOM 554 O O . LEU A 1 72 ? 0.458 11.325 21.832 1.00 92.06 72 LEU A O 1
ATOM 558 N N . LYS A 1 73 ? 0.717 10.168 23.728 1.00 91.94 73 LYS A N 1
ATOM 559 C CA . LYS A 1 73 ? 1.348 11.277 24.472 1.00 91.94 73 LYS A CA 1
ATOM 560 C C . LYS A 1 73 ? 2.746 11.637 23.966 1.00 91.94 73 LYS A C 1
ATOM 562 O O . LYS A 1 73 ? 3.252 12.726 24.272 1.00 91.94 73 LYS A O 1
ATOM 567 N N . THR A 1 74 ? 3.399 10.724 23.256 1.00 91.62 74 THR A N 1
ATOM 568 C CA . THR A 1 74 ? 4.770 10.881 22.771 1.00 91.62 74 THR A CA 1
ATOM 569 C C . THR A 1 74 ? 4.815 11.462 21.363 1.00 91.62 74 THR A C 1
ATOM 571 O O . THR A 1 74 ? 5.682 12.299 21.114 1.00 91.62 74 THR A O 1
ATOM 574 N N . ILE A 1 75 ? 3.860 11.123 20.486 1.00 89.50 75 ILE A N 1
ATOM 575 C CA . ILE A 1 75 ? 3.789 11.591 19.085 1.00 89.50 75 ILE A CA 1
ATOM 576 C C . ILE A 1 75 ? 4.055 13.100 18.921 1.00 89.50 75 ILE A C 1
ATOM 578 O O . ILE A 1 75 ? 4.912 13.444 18.106 1.00 89.50 75 ILE A O 1
ATOM 582 N N . PRO A 1 76 ? 3.458 14.018 19.716 1.00 88.44 76 PRO A N 1
ATOM 583 C CA . PRO A 1 76 ? 3.698 15.458 19.556 1.00 88.44 76 PRO A CA 1
ATOM 584 C C . PRO A 1 76 ? 5.156 15.908 19.757 1.00 88.44 76 PRO A C 1
ATOM 586 O O . PRO A 1 76 ? 5.501 17.046 19.444 1.00 88.44 76 PRO A O 1
ATOM 589 N N . LYS A 1 77 ? 6.012 15.048 20.322 1.00 88.44 77 LYS A N 1
ATOM 590 C CA . LYS A 1 77 ? 7.428 15.320 20.621 1.00 88.44 77 LYS A CA 1
ATOM 591 C C . LYS A 1 77 ? 8.382 14.723 19.581 1.00 88.44 77 LYS A C 1
ATOM 593 O O . LYS A 1 77 ? 9.584 14.981 19.653 1.00 88.44 77 LYS A O 1
ATOM 598 N N . VAL A 1 78 ? 7.878 13.911 18.652 1.00 87.31 78 VAL A N 1
ATOM 599 C CA . VAL A 1 78 ? 8.681 13.190 17.658 1.00 87.31 78 VAL A CA 1
ATOM 600 C C . VAL A 1 78 ? 8.683 13.952 16.334 1.00 87.31 78 VAL A C 1
ATOM 602 O O . VAL A 1 78 ? 7.650 14.440 15.880 1.00 87.31 78 VAL A O 1
ATOM 605 N N . ASN A 1 79 ? 9.840 14.023 15.672 1.00 83.81 79 ASN A N 1
ATOM 606 C CA . ASN A 1 79 ? 9.897 14.429 14.266 1.00 83.81 79 ASN A CA 1
ATOM 607 C C . ASN A 1 79 ? 9.591 13.222 13.378 1.00 83.81 79 ASN A C 1
ATOM 609 O O . ASN A 1 79 ? 10.487 12.552 12.862 1.00 83.81 79 ASN A O 1
ATOM 613 N N . ASP A 1 80 ? 8.303 12.948 13.249 1.00 81.62 80 ASP A N 1
ATOM 614 C CA . ASP A 1 80 ? 7.762 11.774 12.576 1.00 81.62 80 ASP A CA 1
ATOM 615 C C . ASP A 1 80 ? 7.369 12.089 11.122 1.00 81.62 80 ASP A C 1
ATOM 617 O O . ASP A 1 80 ? 6.250 11.844 10.685 1.00 81.62 80 ASP A O 1
ATOM 621 N N . TYR A 1 81 ? 8.287 12.705 10.368 1.00 74.56 81 TYR A N 1
ATOM 622 C CA . TYR A 1 81 ? 8.026 13.139 8.985 1.00 74.56 81 TYR A CA 1
ATOM 623 C C . TYR A 1 81 ? 7.713 11.977 8.029 1.00 74.56 81 TYR A C 1
ATOM 625 O O . TYR A 1 81 ? 7.106 12.185 6.983 1.00 74.56 81 TYR A O 1
ATOM 633 N N . ALA A 1 82 ? 8.178 10.774 8.372 1.00 75.19 82 ALA A N 1
ATOM 634 C CA . ALA A 1 82 ? 7.959 9.552 7.613 1.00 75.19 82 ALA A CA 1
ATOM 635 C C . ALA A 1 82 ? 6.779 8.726 8.152 1.00 75.19 82 ALA A C 1
ATOM 637 O O . ALA A 1 82 ? 6.602 7.607 7.693 1.00 75.19 82 ALA A O 1
ATOM 638 N N . HIS A 1 83 ? 6.024 9.246 9.129 1.00 82.06 83 HIS A N 1
ATOM 639 C CA . HIS A 1 83 ? 4.899 8.574 9.795 1.00 82.06 83 HIS A CA 1
ATOM 640 C C . HIS A 1 83 ? 5.229 7.252 10.516 1.00 82.06 83 HIS A C 1
ATOM 642 O O . HIS A 1 83 ? 4.336 6.609 11.052 1.00 82.06 83 HIS A O 1
ATOM 648 N N . ALA A 1 84 ? 6.505 6.873 10.627 1.00 84.69 84 ALA A N 1
ATOM 649 C CA . ALA A 1 84 ? 6.936 5.596 11.192 1.00 84.69 84 ALA A CA 1
ATOM 650 C C . ALA A 1 84 ? 6.427 5.341 12.625 1.00 84.69 84 ALA A C 1
ATOM 652 O O . ALA A 1 84 ? 6.070 4.214 12.964 1.00 84.69 84 ALA A O 1
ATOM 653 N N . VAL A 1 85 ? 6.381 6.366 13.485 1.00 88.12 85 VAL A N 1
ATOM 654 C CA . VAL A 1 85 ? 5.880 6.212 14.864 1.00 88.12 85 VAL A CA 1
ATOM 655 C C . VAL A 1 85 ? 4.358 6.107 14.897 1.00 88.12 85 VAL A C 1
ATOM 657 O O . VAL A 1 85 ? 3.828 5.341 15.703 1.00 88.12 85 VAL A O 1
ATOM 660 N N . ARG A 1 86 ? 3.654 6.844 14.031 1.00 88.81 86 ARG A N 1
ATOM 661 C CA . ARG A 1 86 ? 2.196 6.729 13.882 1.00 88.81 86 ARG A CA 1
ATOM 662 C C . ARG A 1 86 ? 1.792 5.356 13.358 1.00 88.81 86 ARG A C 1
ATOM 664 O O . ARG A 1 86 ? 0.953 4.724 13.989 1.00 88.81 86 ARG A O 1
ATOM 671 N N . ASP A 1 87 ? 2.456 4.867 12.314 1.00 87.81 87 ASP A N 1
ATOM 672 C CA . ASP A 1 87 ? 2.209 3.546 11.726 1.00 87.81 87 ASP A CA 1
ATOM 673 C C . ASP A 1 87 ? 2.438 2.430 12.759 1.00 87.81 87 ASP A C 1
ATOM 675 O O . ASP A 1 87 ? 1.626 1.517 12.910 1.00 87.81 87 ASP A O 1
ATOM 679 N N . ALA A 1 88 ? 3.519 2.520 13.541 1.00 88.38 88 ALA A N 1
ATOM 680 C CA . ALA A 1 88 ? 3.768 1.564 14.617 1.00 88.38 88 ALA A CA 1
ATOM 681 C C . ALA A 1 88 ? 2.716 1.661 15.739 1.00 88.38 88 ALA A C 1
ATOM 683 O O . ALA A 1 88 ? 2.295 0.644 16.293 1.00 88.38 88 ALA A O 1
ATOM 684 N N . GLY A 1 89 ? 2.264 2.877 16.064 1.00 91.75 89 GLY A N 1
ATOM 685 C CA . GLY A 1 89 ? 1.181 3.119 17.018 1.00 91.75 89 GLY A CA 1
ATOM 686 C C . GLY A 1 89 ? -0.161 2.535 16.567 1.00 91.75 89 GLY A C 1
ATOM 687 O O . GLY A 1 89 ? -0.882 1.973 17.391 1.00 91.75 89 GLY A O 1
ATOM 688 N N . GLU A 1 90 ? -0.471 2.610 15.272 1.00 91.25 90 GLU A N 1
ATOM 689 C CA . GLU A 1 90 ? -1.642 1.973 14.664 1.00 91.25 90 GLU A CA 1
ATOM 690 C C . GLU A 1 90 ? -1.580 0.448 14.827 1.00 91.25 90 GLU A C 1
ATOM 692 O O . GLU A 1 90 ? -2.531 -0.168 15.313 1.00 91.25 90 GLU A O 1
ATOM 697 N N . VAL A 1 91 ? -0.440 -0.171 14.493 1.00 91.31 91 VAL A N 1
ATOM 698 C CA . VAL A 1 91 ? -0.243 -1.622 14.661 1.00 91.31 91 VAL A CA 1
ATOM 699 C C . VAL A 1 91 ? -0.403 -2.038 16.123 1.00 91.31 91 VAL A C 1
ATOM 701 O O . VAL A 1 91 ? -1.141 -2.977 16.415 1.00 91.31 91 VAL A O 1
ATOM 704 N N . LEU A 1 92 ? 0.183 -1.290 17.058 1.00 93.56 92 LEU A N 1
ATOM 705 C CA . LEU A 1 92 ? -0.008 -1.519 18.491 1.00 93.56 92 LEU A CA 1
ATOM 706 C C . LEU A 1 92 ? -1.490 -1.423 18.905 1.00 93.56 92 LEU A C 1
ATOM 708 O O . LEU A 1 92 ? -1.980 -2.245 19.684 1.00 93.56 92 LEU A O 1
ATOM 712 N N . ALA A 1 93 ? -2.227 -0.439 18.383 1.00 93.19 93 ALA A N 1
ATOM 713 C CA . ALA A 1 93 ? -3.640 -0.245 18.696 1.00 93.19 93 ALA A CA 1
ATOM 714 C C . ALA A 1 93 ? -4.538 -1.383 18.179 1.00 93.19 93 ALA A C 1
ATOM 716 O O . ALA A 1 93 ? -5.565 -1.676 18.801 1.00 93.19 93 ALA A O 1
ATOM 717 N N . ARG A 1 94 ? -4.144 -2.081 17.105 1.00 92.38 94 ARG A N 1
ATOM 718 C CA . ARG A 1 94 ? -4.891 -3.227 16.550 1.00 92.38 94 ARG A CA 1
ATOM 719 C C . ARG A 1 94 ? -4.968 -4.431 17.490 1.00 92.38 94 ARG A C 1
ATOM 721 O O . ARG A 1 94 ? -5.874 -5.248 17.335 1.00 92.38 94 ARG A O 1
ATOM 728 N N . VAL A 1 95 ? -4.107 -4.518 18.506 1.00 94.12 95 VAL A N 1
ATOM 729 C CA . VAL A 1 95 ? -4.149 -5.597 19.511 1.00 94.12 95 VAL A CA 1
ATOM 730 C C . VAL A 1 95 ? -5.296 -5.413 20.517 1.00 94.12 95 VAL A C 1
ATOM 732 O O . VAL A 1 95 ? -5.874 -6.385 21.014 1.00 94.12 95 VAL A O 1
ATOM 735 N N . VAL A 1 96 ? -5.675 -4.160 20.793 1.00 95.62 96 VAL A N 1
ATOM 736 C CA . VAL A 1 96 ? -6.679 -3.784 21.802 1.00 95.62 96 VAL A CA 1
ATOM 737 C C . VAL A 1 96 ? -8.021 -4.518 21.660 1.00 95.62 96 VAL A C 1
ATOM 739 O O . VAL A 1 96 ? -8.483 -5.052 22.674 1.00 95.62 96 VAL A O 1
ATOM 742 N N . PRO A 1 97 ? -8.684 -4.579 20.483 1.00 94.50 97 PRO A N 1
ATOM 743 C CA . PRO A 1 97 ? -9.987 -5.234 20.375 1.00 94.50 97 PRO A CA 1
ATOM 744 C C . PRO A 1 97 ? -9.933 -6.722 20.740 1.00 94.50 97 PRO A C 1
ATOM 746 O O . PRO A 1 97 ? -10.816 -7.201 21.454 1.00 94.50 97 PRO A O 1
ATOM 749 N N . PHE A 1 98 ? -8.885 -7.440 20.330 1.00 94.94 98 PHE A N 1
ATOM 750 C CA . PHE A 1 98 ? -8.724 -8.864 20.636 1.00 94.94 98 PHE A CA 1
ATOM 751 C C . PHE A 1 98 ? -8.482 -9.097 22.129 1.00 94.94 98 PHE A C 1
ATOM 753 O O . PHE A 1 98 ? -9.163 -9.920 22.748 1.00 94.94 98 PHE A O 1
ATOM 760 N N . ALA A 1 99 ? -7.578 -8.319 22.734 1.00 96.31 99 ALA A N 1
ATOM 761 C CA . ALA A 1 99 ? -7.310 -8.386 24.167 1.00 96.31 99 ALA A CA 1
ATOM 762 C C . ALA A 1 99 ? -8.567 -8.063 24.998 1.00 96.31 99 ALA A C 1
ATOM 764 O O . ALA A 1 99 ? -8.896 -8.771 25.953 1.00 96.31 99 ALA A O 1
ATOM 765 N N . ALA A 1 100 ? -9.314 -7.025 24.609 1.00 96.69 100 ALA A N 1
ATOM 766 C CA . ALA A 1 100 ? -10.550 -6.630 25.276 1.00 96.69 100 ALA A CA 1
ATOM 767 C C . ALA A 1 100 ? -11.631 -7.718 25.193 1.00 96.69 100 ALA A C 1
ATOM 769 O O . ALA A 1 100 ? -12.295 -7.993 26.194 1.00 96.69 100 ALA A O 1
ATOM 770 N N . GLN A 1 101 ? -11.784 -8.370 24.039 1.00 94.75 101 GLN A N 1
ATOM 771 C CA . GLN A 1 101 ? -12.732 -9.472 23.867 1.00 94.75 101 GLN A CA 1
ATOM 772 C C . GLN A 1 101 ? -12.370 -10.688 24.720 1.00 94.75 101 GLN A C 1
ATOM 774 O O . GLN A 1 101 ? -13.228 -11.197 25.443 1.00 94.75 101 GLN A O 1
ATOM 779 N N . GLN A 1 102 ? -11.108 -11.128 24.696 1.00 94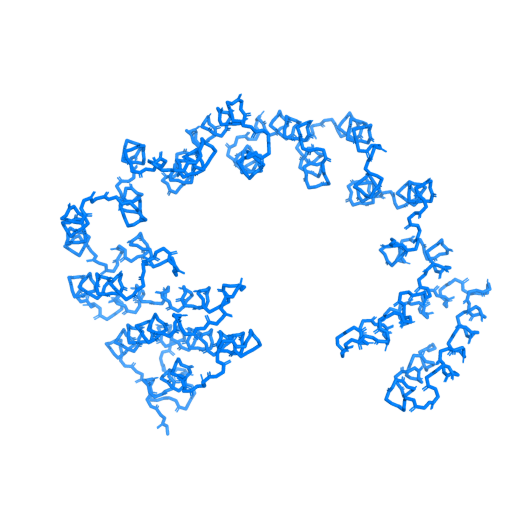.75 102 GLN A N 1
ATOM 780 C CA . GLN A 1 102 ? -10.655 -12.258 25.515 1.00 94.75 102 GLN A CA 1
ATOM 781 C C . GLN A 1 102 ? -10.849 -12.002 27.014 1.00 94.75 102 GLN A C 1
ATOM 783 O O . GLN A 1 102 ? -11.235 -12.903 27.758 1.00 94.75 102 GLN A O 1
ATOM 788 N N . ALA A 1 103 ? -10.627 -10.764 27.459 1.00 95.94 103 ALA A N 1
ATOM 789 C CA . ALA A 1 103 ? -10.823 -10.360 28.846 1.00 95.94 103 ALA A CA 1
ATOM 790 C C . ALA A 1 103 ? -12.295 -10.107 29.221 1.00 95.94 103 ALA A C 1
ATOM 792 O O . ALA A 1 103 ? -12.577 -9.832 30.388 1.00 95.94 103 ALA A O 1
ATOM 793 N N . SER A 1 104 ? -13.233 -10.157 28.261 1.00 94.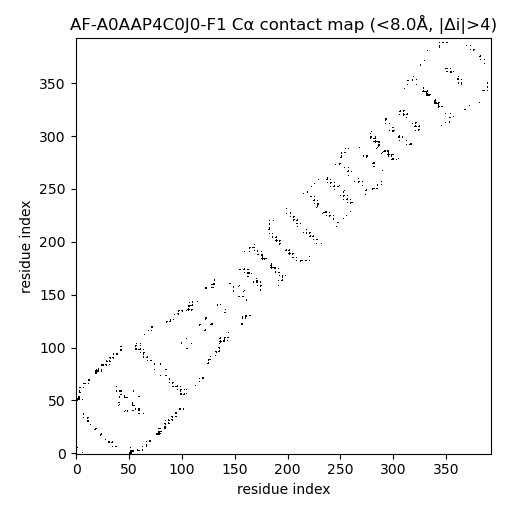75 104 SER A N 1
ATOM 794 C CA . SER A 1 104 ? -14.611 -9.668 28.444 1.00 94.75 104 SER A CA 1
ATOM 795 C C . SER A 1 104 ? -14.642 -8.257 29.054 1.00 94.75 104 SER A C 1
ATOM 797 O O . SER A 1 104 ? -15.429 -7.955 29.956 1.00 94.75 104 SER A O 1
ATOM 799 N N . TYR A 1 105 ? -13.727 -7.398 28.598 1.00 97.00 105 TYR A N 1
ATOM 800 C CA . TYR A 1 105 ? -13.572 -6.041 29.102 1.00 97.00 105 TYR A CA 1
ATOM 801 C C . TYR A 1 105 ? -14.829 -5.216 28.803 1.00 97.00 105 TYR A C 1
ATOM 803 O O . TYR A 1 105 ? -15.482 -5.390 27.775 1.00 97.00 105 TYR A O 1
ATOM 811 N N . SER A 1 106 ? -15.194 -4.301 29.705 1.00 97.19 106 SER A N 1
ATOM 812 C CA . SER A 1 106 ? -16.415 -3.510 29.536 1.00 97.19 106 SER A CA 1
ATOM 813 C C . SER A 1 106 ? -16.326 -2.634 28.286 1.00 97.19 106 SER A C 1
ATOM 815 O O . SER A 1 106 ? -15.523 -1.702 28.228 1.00 97.19 106 SER A O 1
ATOM 817 N N . GLY A 1 107 ? -17.215 -2.871 27.321 1.00 96.81 107 GLY A N 1
ATOM 818 C CA . GLY A 1 107 ? -17.306 -2.067 26.104 1.00 96.81 107 GLY A CA 1
ATOM 819 C C . GLY A 1 107 ? -17.549 -0.577 26.375 1.00 96.81 107 GLY A C 1
ATOM 820 O O . GLY A 1 107 ? -16.958 0.282 25.725 1.00 96.81 107 GLY A O 1
ATOM 821 N N . CYS A 1 108 ? -18.325 -0.244 27.414 1.00 97.06 108 CYS A N 1
ATOM 822 C CA . CYS A 1 108 ? -18.495 1.136 27.880 1.00 97.06 108 CYS A CA 1
ATOM 823 C C . CYS A 1 108 ? -17.201 1.741 28.452 1.00 97.06 108 CYS A C 1
ATOM 825 O O . CYS A 1 108 ? -16.946 2.932 28.251 1.00 97.06 108 CYS A O 1
ATOM 827 N N . ALA A 1 109 ? -16.387 0.950 29.161 1.00 97.50 109 ALA A N 1
ATOM 828 C CA . ALA A 1 109 ? -15.088 1.403 29.658 1.00 97.50 109 ALA A CA 1
ATOM 829 C C . ALA A 1 109 ? -14.097 1.616 28.505 1.00 97.50 109 ALA A C 1
ATOM 831 O O . ALA A 1 109 ? -13.411 2.639 28.484 1.00 97.50 109 ALA A O 1
ATOM 832 N N . LEU A 1 110 ? -14.090 0.715 27.517 1.00 97.44 110 LEU A N 1
ATOM 833 C CA . LEU A 1 110 ? -13.270 0.834 26.311 1.00 97.44 110 LEU A CA 1
ATOM 834 C C . LEU A 1 110 ? -13.668 2.055 25.472 1.00 97.44 110 LEU A C 1
ATOM 836 O O . LEU A 1 110 ? -12.806 2.827 25.068 1.00 97.44 110 LEU A O 1
ATOM 840 N N . ALA A 1 111 ? -14.968 2.305 25.293 1.00 97.00 111 ALA A N 1
ATOM 841 C CA . ALA A 1 111 ? -15.467 3.535 24.675 1.00 97.00 111 ALA A CA 1
ATOM 842 C C . ALA A 1 111 ? -15.029 4.782 25.464 1.00 97.00 111 ALA A C 1
ATOM 844 O O . ALA A 1 111 ? -14.637 5.792 24.887 1.00 97.00 111 ALA A O 1
ATOM 845 N N . GLY A 1 112 ? -15.058 4.708 26.800 1.00 96.81 112 GLY A N 1
ATOM 846 C CA . GLY A 1 112 ? -14.517 5.739 27.684 1.00 96.81 112 GLY A CA 1
ATOM 847 C C . GLY A 1 112 ? -13.032 6.016 27.454 1.00 96.81 112 GLY A C 1
ATOM 848 O O . GLY A 1 112 ? -12.622 7.172 27.479 1.00 96.81 112 GLY A O 1
ATOM 849 N N . TRP A 1 113 ? -12.234 4.970 27.251 1.00 96.50 113 TRP A N 1
ATOM 850 C CA . TRP A 1 113 ? -10.819 5.085 26.905 1.00 96.50 113 TRP A CA 1
ATOM 851 C C . TRP A 1 113 ? -10.622 5.701 25.517 1.00 96.50 113 TRP A C 1
ATOM 853 O O . TRP A 1 113 ? -9.893 6.681 25.407 1.00 96.50 113 TRP A O 1
ATOM 863 N N . PHE A 1 114 ? -11.347 5.227 24.502 1.00 95.75 114 PHE A N 1
ATOM 864 C CA . PHE A 1 114 ? -11.284 5.746 23.133 1.00 95.75 114 PHE A CA 1
ATOM 865 C C . PHE A 1 114 ? -11.523 7.262 23.073 1.00 95.75 114 PHE A C 1
ATOM 867 O O . PHE A 1 114 ? -10.740 7.994 22.472 1.00 95.75 114 PHE A O 1
ATOM 874 N N . MET A 1 115 ? -12.565 7.748 23.757 1.00 94.69 115 MET A N 1
ATOM 875 C CA . MET A 1 115 ? -12.873 9.183 23.806 1.00 94.69 115 MET A CA 1
ATOM 876 C C . MET A 1 115 ? -11.727 9.991 24.429 1.00 94.69 115 MET A C 1
ATOM 878 O O . MET A 1 115 ? -11.359 11.025 23.884 1.00 94.69 115 MET A O 1
ATOM 882 N N . ARG A 1 116 ? -11.108 9.491 25.511 1.00 94.12 116 ARG A N 1
ATOM 883 C CA . ARG A 1 116 ? -9.928 10.136 26.115 1.00 94.12 116 ARG A CA 1
ATOM 884 C C . ARG A 1 116 ? -8.728 10.142 25.174 1.00 94.12 116 ARG A C 1
ATOM 886 O O . ARG A 1 116 ? -7.989 11.115 25.156 1.00 94.12 116 ARG A O 1
ATOM 893 N N . MET A 1 117 ? -8.510 9.072 24.409 1.00 92.50 117 MET A N 1
ATOM 894 C CA . MET A 1 117 ? -7.389 9.016 23.463 1.00 92.50 117 MET A CA 1
ATOM 895 C C . MET A 1 117 ? -7.539 10.071 22.371 1.00 92.50 117 MET A C 1
ATOM 897 O O . MET A 1 117 ? -6.581 10.784 22.084 1.00 92.50 117 MET A O 1
ATOM 901 N N . ASN A 1 118 ? -8.761 10.248 21.859 1.00 90.19 118 ASN A N 1
ATOM 902 C CA . ASN A 1 118 ? -9.069 11.270 20.861 1.00 90.19 118 ASN A CA 1
ATOM 903 C C . ASN A 1 118 ? -8.887 12.715 21.381 1.00 90.19 118 ASN A C 1
ATOM 905 O O . ASN A 1 118 ? -8.776 13.640 20.581 1.00 90.19 118 ASN A O 1
ATOM 909 N N . GLU A 1 119 ? -8.852 12.930 22.702 1.00 88.69 119 GLU A N 1
ATOM 910 C CA . GLU A 1 119 ? -8.509 14.225 23.315 1.00 88.69 119 GLU A CA 1
ATOM 911 C C . GLU A 1 119 ? -6.990 14.472 23.386 1.00 88.69 119 GLU A C 1
ATOM 913 O O . GLU A 1 119 ? -6.566 15.625 23.466 1.00 88.6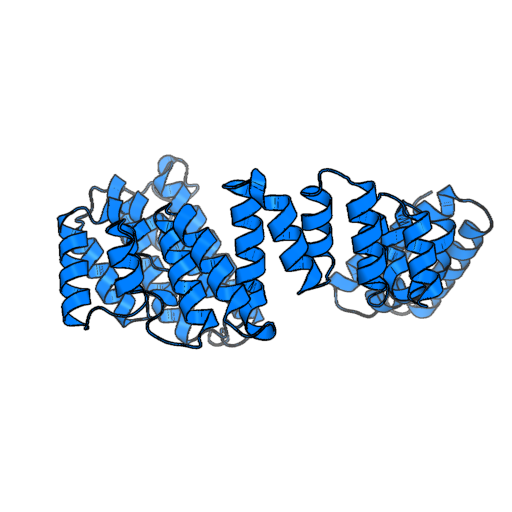9 119 GLU A O 1
ATOM 918 N N . ILE A 1 120 ? -6.164 13.417 23.373 1.00 88.75 120 ILE A N 1
ATOM 919 C CA . ILE A 1 120 ? -4.695 13.526 23.399 1.00 88.75 120 ILE A CA 1
ATOM 920 C C . ILE A 1 120 ? -4.184 13.883 22.004 1.00 88.75 120 ILE A C 1
ATOM 922 O O . ILE A 1 120 ? -3.460 14.862 21.831 1.00 88.75 120 ILE A O 1
ATOM 926 N N . VAL A 1 121 ? -4.570 13.071 21.024 1.00 85.06 121 VAL A N 1
ATOM 927 C CA . VAL A 1 121 ? -4.242 13.211 19.606 1.00 85.06 121 VAL A CA 1
ATOM 928 C C . VAL A 1 121 ? -5.493 12.788 18.827 1.00 85.06 121 VAL A C 1
ATOM 930 O O . VAL A 1 121 ? -6.109 11.785 19.200 1.00 85.06 121 VAL A O 1
ATOM 933 N N . PRO A 1 122 ? -5.907 13.519 17.773 1.00 85.50 122 PRO A N 1
ATOM 934 C CA . PRO A 1 122 ? -7.052 13.118 16.962 1.00 85.50 122 PRO A CA 1
ATOM 935 C C . PRO A 1 122 ? -6.898 11.676 16.472 1.00 85.50 122 PRO A C 1
ATOM 937 O O . PRO A 1 122 ? -5.835 11.312 15.978 1.00 85.50 122 PRO A O 1
ATOM 940 N N . ALA A 1 123 ? -7.957 10.866 16.561 1.00 81.56 123 ALA A N 1
ATOM 941 C CA . ALA A 1 123 ? -7.914 9.449 16.183 1.00 81.56 123 ALA A CA 1
ATOM 942 C C . ALA A 1 123 ? -7.414 9.210 14.744 1.00 81.56 123 ALA A C 1
ATOM 944 O O . ALA A 1 123 ? -6.803 8.183 14.474 1.00 81.56 123 ALA A O 1
ATOM 945 N N . GLU A 1 124 ? -7.620 10.184 13.853 1.00 85.12 124 GLU A N 1
ATOM 946 C CA . GLU A 1 124 ? -7.134 10.186 12.467 1.00 85.12 124 GLU A CA 1
ATOM 947 C C . GLU A 1 124 ? -5.602 10.160 12.353 1.00 85.12 124 GLU A C 1
ATOM 949 O O . GLU A 1 124 ? -5.084 9.699 11.346 1.00 85.12 124 GLU A O 1
ATOM 954 N N . GLU A 1 125 ? -4.857 10.630 13.361 1.00 82.50 125 GLU A N 1
ATOM 955 C CA . GLU A 1 125 ? -3.390 10.653 13.288 1.00 82.50 125 GLU A CA 1
ATOM 956 C C . GLU A 1 125 ? -2.739 9.276 13.464 1.00 82.50 125 GLU A C 1
ATOM 958 O O . GLU A 1 125 ? -1.585 9.125 13.078 1.00 82.50 125 GLU A O 1
ATOM 963 N N . ILE A 1 126 ? -3.427 8.295 14.054 1.00 83.38 126 ILE A N 1
ATOM 964 C CA . ILE A 1 126 ? -2.915 6.917 14.212 1.00 83.38 126 ILE A CA 1
ATOM 965 C C . ILE A 1 126 ? -3.924 5.861 13.749 1.00 83.38 126 ILE A C 1
ATOM 967 O O . ILE A 1 126 ? -3.871 4.724 14.210 1.00 83.38 126 ILE A O 1
ATOM 971 N N . ASP A 1 127 ? -4.904 6.275 12.940 1.00 85.69 127 ASP A N 1
ATOM 972 C CA . ASP A 1 127 ? -6.032 5.450 12.492 1.00 85.69 127 ASP A CA 1
ATOM 973 C C . ASP A 1 127 ? -6.666 4.621 13.632 1.00 85.69 127 ASP A C 1
ATOM 975 O O . ASP A 1 127 ? -6.946 3.429 13.500 1.00 85.69 127 ASP A O 1
ATOM 979 N N . LEU A 1 128 ? -6.886 5.250 14.800 1.00 89.75 128 LEU A N 1
ATOM 980 C CA . LEU A 1 128 ? -7.598 4.614 15.911 1.00 89.75 128 LEU A CA 1
ATOM 981 C C . LEU A 1 128 ? -9.077 4.509 15.530 1.00 89.75 128 LEU A C 1
ATOM 983 O O . LEU A 1 128 ? -9.900 5.368 15.850 1.00 89.75 128 LEU A O 1
ATOM 987 N N . ASP A 1 129 ? -9.399 3.460 14.790 1.00 91.00 129 ASP A N 1
ATOM 988 C CA . ASP A 1 129 ? -10.646 3.363 14.054 1.00 91.00 129 ASP A CA 1
ATOM 989 C C . ASP A 1 129 ? -11.750 2.691 14.894 1.00 91.00 129 ASP A C 1
ATOM 991 O O . ASP A 1 129 ? -11.627 1.525 15.301 1.00 91.00 129 ASP A O 1
ATOM 995 N N . PRO A 1 130 ? -12.886 3.374 15.142 1.00 92.69 130 PRO A N 1
ATOM 996 C CA . PRO A 1 130 ? -14.005 2.774 15.853 1.00 92.69 130 PRO A CA 1
ATOM 997 C C . PRO A 1 130 ? -14.627 1.581 15.113 1.00 92.69 130 PRO A C 1
ATOM 999 O O . PRO A 1 130 ? -15.293 0.785 15.772 1.00 92.69 130 PRO A O 1
ATOM 1002 N N . VAL A 1 131 ? -14.427 1.423 13.795 1.00 93.69 131 VAL A N 1
ATOM 1003 C CA . VAL A 1 131 ? -14.877 0.237 13.045 1.00 93.69 131 VAL A CA 1
ATOM 1004 C C . VAL A 1 131 ? -14.172 -1.017 13.559 1.00 93.69 131 VAL A C 1
ATOM 1006 O O . VAL A 1 131 ? -14.840 -1.990 13.912 1.00 93.69 131 VAL A O 1
ATOM 1009 N N . TYR A 1 132 ? -12.842 -0.977 13.677 1.00 91.31 132 TYR A N 1
ATOM 1010 C CA . TYR A 1 132 ? -12.046 -2.105 14.172 1.00 91.31 132 TYR A CA 1
ATOM 1011 C C . TYR A 1 132 ? -12.303 -2.400 15.655 1.00 91.31 132 TYR A C 1
ATOM 1013 O O . TYR A 1 132 ? -12.264 -3.554 16.078 1.00 91.31 132 TYR A O 1
ATOM 1021 N N . LEU A 1 133 ? -12.613 -1.374 16.452 1.00 92.75 133 LEU A N 1
ATOM 1022 C CA . LEU A 1 133 ? -12.926 -1.526 17.875 1.00 92.75 133 LEU A CA 1
ATOM 1023 C C . LEU A 1 133 ? -14.387 -1.925 18.148 1.00 92.75 133 LEU A C 1
ATOM 1025 O O . LEU A 1 133 ? -14.691 -2.400 19.245 1.00 92.75 133 LEU A O 1
ATOM 1029 N N . ALA A 1 134 ? -15.300 -1.774 17.181 1.00 94.44 134 ALA A N 1
ATOM 1030 C CA . ALA A 1 134 ? -16.730 -2.040 17.363 1.00 94.44 134 ALA A CA 1
ATOM 1031 C C . ALA A 1 134 ? -17.053 -3.439 17.914 1.00 94.44 134 ALA A C 1
ATOM 1033 O O . ALA A 1 134 ? -17.873 -3.521 18.836 1.00 94.44 134 ALA A O 1
ATOM 1034 N N . PRO A 1 135 ? -16.396 -4.525 17.457 1.00 93.94 135 PRO A N 1
ATOM 1035 C CA . PRO A 1 135 ? -16.608 -5.851 18.027 1.00 93.94 135 PRO A CA 1
ATOM 1036 C C . PRO A 1 135 ? -16.272 -5.947 19.524 1.00 93.94 135 PRO A C 1
ATOM 1038 O O . PRO A 1 135 ? -16.841 -6.789 20.214 1.00 93.94 135 PRO A O 1
ATOM 1041 N N . ALA A 1 136 ? -15.357 -5.118 20.040 1.00 95.31 136 ALA A N 1
ATOM 1042 C CA . ALA A 1 136 ? -14.994 -5.068 21.459 1.00 95.31 136 ALA A CA 1
ATOM 1043 C C . ALA A 1 136 ? -15.829 -4.047 22.252 1.00 95.31 136 ALA A C 1
ATOM 1045 O O . ALA A 1 136 ? -16.097 -4.241 23.436 1.00 95.31 136 ALA A O 1
ATOM 1046 N N . PHE A 1 137 ? -16.281 -2.967 21.609 1.00 95.44 137 PHE A N 1
ATOM 1047 C CA . PHE A 1 137 ? -17.214 -2.015 22.214 1.00 95.44 137 PHE A CA 1
ATOM 1048 C C . PHE A 1 137 ? -18.584 -2.636 22.508 1.00 95.44 137 PHE A C 1
ATOM 1050 O O . PHE A 1 137 ? -19.236 -2.247 23.481 1.00 95.44 137 PHE A O 1
ATOM 1057 N N . GLY A 1 138 ? -19.046 -3.551 21.652 1.00 94.75 138 GLY A N 1
ATOM 1058 C CA . GLY A 1 138 ? -20.429 -4.022 21.670 1.00 94.75 138 GLY A CA 1
ATOM 1059 C C . GLY A 1 138 ? -21.438 -2.892 21.419 1.00 94.75 138 GLY A C 1
ATOM 1060 O O . GLY A 1 138 ? -21.082 -1.731 21.197 1.00 94.75 138 GLY A O 1
ATOM 1061 N N . GLU A 1 139 ? -22.729 -3.220 21.467 1.00 94.81 139 GLU A N 1
ATOM 1062 C CA . GLU A 1 139 ? -23.800 -2.263 21.147 1.00 94.81 139 GLU A CA 1
ATOM 1063 C C . GLU A 1 139 ? -23.789 -1.030 22.065 1.00 94.81 139 GLU A C 1
ATOM 1065 O O . GLU A 1 139 ? -23.887 0.103 21.590 1.00 94.81 139 GLU A O 1
ATOM 1070 N N . GLU A 1 140 ? -23.612 -1.231 23.375 1.00 95.44 140 GLU A N 1
ATOM 1071 C CA . GLU A 1 140 ? -23.609 -0.142 24.358 1.00 95.44 140 GLU A CA 1
ATOM 1072 C C . GLU A 1 140 ? -22.409 0.800 24.188 1.00 95.44 140 GLU A C 1
ATOM 1074 O O . GLU A 1 140 ? -22.562 2.024 24.251 1.00 95.44 140 GLU A O 1
ATOM 1079 N N . GLY A 1 141 ? -21.213 0.252 23.939 1.00 97.00 141 GLY A N 1
ATOM 1080 C CA . GLY A 1 141 ? -20.012 1.049 23.702 1.00 97.00 141 GLY A CA 1
ATOM 1081 C C . GLY A 1 141 ? -20.121 1.865 22.413 1.00 97.00 141 GLY A C 1
ATOM 1082 O O . GLY A 1 141 ? -19.850 3.067 22.422 1.00 97.00 141 GLY A O 1
ATOM 1083 N N . VAL A 1 142 ? -20.616 1.260 21.326 1.00 96.81 142 VAL A N 1
ATOM 1084 C CA . VAL A 1 142 ? -20.861 1.970 20.059 1.00 96.81 142 VAL A CA 1
ATOM 1085 C C . VAL A 1 142 ? -21.913 3.070 20.241 1.00 96.81 142 VAL A C 1
ATOM 1087 O O . VAL A 1 142 ? -21.717 4.193 19.770 1.00 96.81 142 VAL A O 1
ATOM 1090 N N . ALA A 1 143 ? -23.008 2.804 20.961 1.00 96.25 143 ALA A N 1
ATOM 1091 C CA . ALA A 1 143 ? -24.035 3.809 21.252 1.00 96.25 143 ALA A CA 1
ATOM 1092 C C . ALA A 1 143 ? -23.479 4.997 22.057 1.00 96.25 143 ALA A C 1
ATOM 1094 O O . ALA A 1 143 ? -23.827 6.157 21.795 1.00 96.25 143 ALA A O 1
ATOM 1095 N N . ARG A 1 144 ? -22.568 4.727 22.998 1.00 96.94 144 ARG A N 1
ATOM 1096 C CA . ARG A 1 144 ? -21.863 5.756 23.769 1.00 96.94 144 ARG A CA 1
ATOM 1097 C C . ARG A 1 144 ? -20.993 6.641 22.873 1.00 96.94 144 ARG A C 1
ATOM 1099 O O . ARG A 1 144 ? -21.091 7.862 22.974 1.00 96.94 144 ARG A O 1
ATOM 1106 N N . ILE A 1 145 ? -20.212 6.051 21.965 1.00 95.56 145 ILE A N 1
ATOM 1107 C CA . ILE A 1 145 ? -19.360 6.802 21.023 1.00 95.56 145 ILE A CA 1
ATOM 1108 C C . ILE A 1 145 ? -20.211 7.627 20.056 1.00 95.56 145 ILE A C 1
ATOM 1110 O O . ILE A 1 145 ? -19.903 8.791 19.822 1.00 95.56 145 ILE A O 1
ATOM 1114 N N . ARG A 1 146 ? -21.325 7.083 19.547 1.00 95.06 146 ARG A N 1
ATOM 1115 C CA . ARG A 1 146 ? -22.269 7.835 18.697 1.00 95.06 146 ARG A CA 1
ATOM 1116 C C . ARG A 1 146 ? -22.839 9.059 19.412 1.00 95.06 146 ARG A C 1
ATOM 1118 O O . ARG A 1 146 ? -22.922 10.135 18.817 1.00 95.06 146 ARG A O 1
ATOM 1125 N N . SER A 1 147 ? -23.210 8.901 20.681 1.00 94.44 147 SER A N 1
ATOM 1126 C CA . SER A 1 147 ? -23.749 9.992 21.500 1.00 94.44 147 SER A CA 1
ATOM 1127 C C . SER A 1 147 ? -22.706 11.087 21.730 1.00 94.44 147 SER A C 1
ATOM 1129 O O . SER A 1 147 ? -23.006 12.263 21.541 1.00 94.44 147 SER A O 1
ATOM 1131 N N . TRP A 1 148 ? -21.473 10.699 22.069 1.00 94.25 148 TRP A N 1
ATOM 1132 C CA . TRP A 1 148 ? -20.352 11.628 22.215 1.00 94.25 148 TRP A CA 1
ATOM 1133 C C . TRP A 1 148 ? -20.023 12.349 20.903 1.00 94.25 148 TRP A C 1
ATOM 1135 O O . TRP A 1 148 ? -20.020 13.574 20.872 1.00 94.25 148 TRP A O 1
ATOM 1145 N N . ASN A 1 149 ? -19.868 11.616 19.797 1.00 91.75 149 ASN A N 1
ATOM 1146 C CA . ASN A 1 149 ? -19.580 12.205 18.491 1.00 91.75 149 ASN A CA 1
ATOM 1147 C C . ASN A 1 149 ? -20.672 13.202 18.070 1.00 91.75 149 ASN A C 1
ATOM 1149 O O . ASN A 1 149 ? -20.366 14.257 17.535 1.00 91.75 149 ASN A O 1
ATOM 1153 N N . THR A 1 150 ? -21.946 12.913 18.354 1.00 90.12 150 THR A N 1
ATOM 1154 C CA . THR A 1 150 ? -23.054 13.849 18.086 1.00 90.12 150 THR A CA 1
ATOM 1155 C C . THR A 1 150 ? -22.941 15.130 18.918 1.00 90.12 150 THR A C 1
ATOM 1157 O O . THR A 1 150 ? -23.198 16.215 18.397 1.00 90.12 150 THR A O 1
ATOM 1160 N N . ALA A 1 151 ? -22.545 15.024 20.191 1.00 88.38 151 ALA A N 1
ATOM 1161 C CA . ALA A 1 151 ? -22.320 16.183 21.057 1.00 88.38 151 ALA A CA 1
ATOM 1162 C C . ALA A 1 151 ? -21.159 17.064 20.556 1.00 88.38 151 ALA A C 1
ATOM 1164 O O . ALA A 1 151 ? -21.266 18.288 20.598 1.00 88.38 151 ALA A O 1
ATOM 1165 N N . GLU A 1 152 ? -20.124 16.451 19.976 1.00 83.12 152 GLU A N 1
ATOM 1166 C CA . GLU A 1 152 ? -18.988 17.115 19.311 1.00 83.12 152 GLU A CA 1
ATOM 1167 C C . GLU A 1 152 ? -19.307 17.597 17.874 1.00 83.12 152 GLU A C 1
ATOM 1169 O O . GLU A 1 152 ? -18.415 17.845 17.067 1.00 83.12 152 GLU A O 1
ATOM 1174 N N . GLN A 1 153 ? -20.592 17.750 17.524 1.00 75.75 153 GLN A N 1
ATOM 1175 C CA . GLN A 1 153 ? -21.084 18.179 16.200 1.00 75.75 153 GLN A CA 1
ATOM 1176 C C . GLN A 1 153 ? -20.877 17.177 15.048 1.00 75.75 153 GLN A C 1
ATOM 1178 O O . GLN A 1 153 ? -21.031 17.530 13.878 1.00 75.75 153 GLN A O 1
ATOM 1183 N N . GLY A 1 154 ? -20.600 15.910 15.350 1.00 67.69 154 GLY A N 1
ATOM 1184 C CA . GLY A 1 154 ? -20.862 14.771 14.465 1.00 67.69 154 GLY A CA 1
ATOM 1185 C C . GLY A 1 154 ? -20.053 14.703 13.169 1.00 67.69 154 GLY A C 1
ATOM 1186 O O . GLY A 1 154 ? -20.458 13.982 12.256 1.00 67.69 154 GLY A O 1
ATOM 1187 N N . SER A 1 155 ? -18.945 15.438 13.064 1.00 68.38 155 SER A N 1
ATOM 1188 C CA . SER A 1 155 ? -18.174 15.596 11.824 1.00 68.38 155 SER A CA 1
ATOM 1189 C C . SER A 1 155 ? -16.712 15.164 11.980 1.00 68.38 155 SER A C 1
ATOM 1191 O O . SER A 1 155 ? -16.201 15.058 13.090 1.00 68.38 155 SER A O 1
ATOM 1193 N N . GLY A 1 156 ? -16.034 14.906 10.859 1.00 86.00 156 GLY A N 1
ATOM 1194 C CA . GLY A 1 156 ? -14.634 14.469 10.840 1.00 86.00 156 GLY A CA 1
ATOM 1195 C C . GLY A 1 156 ? -14.468 12.949 10.860 1.00 86.00 156 GLY A C 1
ATOM 1196 O O . GLY A 1 156 ? -15.418 12.206 10.605 1.00 86.00 156 GLY A O 1
ATOM 1197 N N . TYR A 1 157 ? -13.246 12.496 11.142 1.00 90.25 157 TYR A N 1
ATOM 1198 C CA . TYR A 1 157 ? -12.840 11.095 11.026 1.00 90.25 157 TYR A CA 1
ATOM 1199 C C . TYR A 1 157 ? -13.759 10.124 11.780 1.00 90.25 157 TYR A C 1
ATOM 1201 O O . TYR A 1 157 ? -14.339 9.238 11.155 1.00 90.25 157 TYR A O 1
ATOM 1209 N N . VAL A 1 158 ? -14.003 10.330 13.081 1.00 92.81 158 VAL A N 1
ATOM 1210 C CA . VAL A 1 158 ? -14.858 9.418 13.867 1.00 92.81 158 VAL A CA 1
ATOM 1211 C C . VAL A 1 158 ? -16.279 9.350 13.304 1.00 92.81 158 VAL A C 1
ATOM 1213 O O . VAL A 1 158 ? -16.845 8.264 13.189 1.00 92.81 158 VAL A O 1
ATOM 1216 N N . GLY A 1 159 ? -16.854 10.485 12.894 1.00 93.88 159 GLY A N 1
ATOM 1217 C CA . GLY A 1 159 ? -18.175 10.519 12.265 1.00 93.88 159 GLY A CA 1
ATOM 1218 C C . GLY A 1 159 ? -18.242 9.700 10.974 1.00 93.88 159 GLY A C 1
ATOM 1219 O O . GLY A 1 159 ? -19.201 8.953 10.778 1.00 93.88 159 GLY A O 1
ATOM 1220 N N . ARG A 1 160 ? -17.205 9.786 10.130 1.00 94.19 160 ARG A N 1
ATOM 1221 C CA . ARG A 1 160 ? -17.071 8.981 8.906 1.00 94.19 160 ARG A CA 1
ATOM 1222 C C . ARG A 1 160 ? -16.978 7.487 9.212 1.00 94.19 160 ARG A C 1
ATOM 1224 O O . ARG A 1 160 ? -17.730 6.702 8.641 1.00 94.19 160 ARG A O 1
ATOM 1231 N N . ARG A 1 161 ? -16.133 7.095 10.166 1.00 95.44 161 ARG A N 1
ATOM 1232 C CA . ARG A 1 161 ? -15.978 5.688 10.567 1.00 95.44 161 ARG A CA 1
ATOM 1233 C C . ARG A 1 161 ? -17.249 5.112 11.209 1.00 95.44 161 ARG A C 1
ATOM 1235 O O . ARG A 1 161 ? -17.637 3.981 10.933 1.00 95.44 161 ARG A O 1
ATOM 1242 N N . LEU A 1 162 ? -17.987 5.905 11.989 1.00 95.44 162 LEU A N 1
ATOM 1243 C CA . LEU A 1 162 ? -19.304 5.505 12.507 1.00 95.44 162 LEU A CA 1
ATOM 1244 C C . LEU A 1 162 ? -20.354 5.315 11.398 1.00 95.44 162 LEU A C 1
ATOM 1246 O O . LEU A 1 162 ? -21.242 4.478 11.560 1.00 95.44 162 LEU A O 1
ATOM 1250 N N . ALA A 1 163 ? -20.270 6.069 10.296 1.00 95.38 163 ALA A N 1
ATOM 1251 C CA . ALA A 1 163 ? -21.123 5.868 9.124 1.00 95.38 163 ALA A CA 1
ATOM 1252 C C . ALA A 1 163 ? -20.772 4.575 8.369 1.00 95.38 163 ALA A C 1
ATOM 1254 O O . ALA A 1 163 ? -21.675 3.887 7.901 1.00 95.38 163 ALA A O 1
ATOM 1255 N N . VAL A 1 164 ? -19.491 4.192 8.326 1.00 96.69 164 VAL A N 1
ATOM 1256 C CA . VAL A 1 164 ? -19.070 2.877 7.814 1.00 96.69 164 VAL A CA 1
ATOM 1257 C C . VAL A 1 164 ? -19.685 1.747 8.644 1.00 96.69 164 VAL A C 1
ATOM 1259 O O . VAL A 1 164 ? -20.266 0.826 8.079 1.00 96.69 164 VAL A O 1
ATOM 1262 N N . LEU A 1 165 ? -19.682 1.858 9.979 1.00 95.19 165 LEU A N 1
ATOM 1263 C CA . LEU A 1 165 ? -20.386 0.904 10.855 1.00 95.19 165 LEU A CA 1
ATOM 1264 C C . LEU A 1 165 ? -21.905 0.865 10.641 1.00 95.19 165 LEU A C 1
ATOM 1266 O O . LEU A 1 165 ? -22.541 -0.140 10.948 1.00 95.19 165 LEU A O 1
ATOM 1270 N N . GLU A 1 166 ? -22.509 1.963 10.188 1.00 95.31 166 GLU A N 1
ATOM 1271 C CA . GLU A 1 166 ? -23.929 1.991 9.826 1.00 95.31 166 GLU A CA 1
ATOM 1272 C C . GLU A 1 166 ? -24.197 1.192 8.540 1.00 95.31 166 GLU A C 1
ATOM 1274 O O . GLU A 1 166 ? -25.282 0.636 8.382 1.00 95.31 166 GLU A O 1
ATOM 1279 N N . GLY A 1 167 ? -23.208 1.093 7.646 1.00 96.00 167 GLY A N 1
ATOM 1280 C CA . GLY A 1 167 ? -23.252 0.228 6.468 1.00 96.00 167 GLY A CA 1
ATOM 1281 C C . GLY A 1 167 ? -24.163 0.724 5.342 1.00 96.00 167 GLY A C 1
ATOM 1282 O O . GLY A 1 167 ? -24.492 -0.050 4.443 1.00 96.00 167 GLY A O 1
ATOM 1283 N N . THR A 1 168 ? -24.599 1.990 5.373 1.00 97.69 168 THR A N 1
ATOM 1284 C CA . THR A 1 168 ? -25.491 2.568 4.354 1.00 97.69 168 THR A CA 1
ATOM 1285 C C . THR A 1 168 ? -24.787 3.628 3.513 1.00 97.69 168 THR A C 1
ATOM 1287 O O . THR A 1 168 ? -23.996 4.437 4.004 1.00 97.69 168 THR A O 1
ATOM 1290 N N . SER A 1 169 ? -25.116 3.662 2.221 1.00 97.31 169 SER A N 1
ATOM 1291 C CA . SER A 1 169 ? -24.641 4.694 1.292 1.00 97.31 169 SER A CA 1
ATOM 1292 C C . SER A 1 169 ? -25.041 6.101 1.741 1.00 97.31 169 SER A C 1
ATOM 1294 O O . SER A 1 169 ? -24.276 7.049 1.605 1.00 97.31 169 SER A O 1
ATOM 1296 N N . GLU A 1 170 ? -26.232 6.238 2.312 1.00 96.81 170 GLU A N 1
ATOM 1297 C CA . GLU A 1 170 ? -26.801 7.483 2.808 1.00 96.81 170 GLU A CA 1
ATOM 1298 C C . GLU A 1 170 ? -25.994 8.032 3.986 1.00 96.81 170 GLU A C 1
ATOM 1300 O O . GLU A 1 170 ? -25.738 9.236 4.046 1.00 96.81 170 GLU A O 1
ATOM 1305 N N . ALA A 1 171 ? -25.555 7.164 4.902 1.00 95.25 171 ALA A N 1
ATOM 1306 C CA . ALA A 1 171 ? -24.678 7.563 5.994 1.00 95.25 171 ALA A CA 1
ATOM 1307 C C . ALA A 1 171 ? -23.324 8.037 5.465 1.00 95.25 171 ALA A C 1
ATOM 1309 O O . ALA A 1 171 ? -22.866 9.107 5.867 1.00 95.25 171 ALA A O 1
ATOM 1310 N N . VAL A 1 172 ? -22.731 7.298 4.520 1.00 96.69 172 VAL A N 1
ATOM 1311 C CA . VAL A 1 172 ? -21.462 7.675 3.882 1.00 96.69 172 VAL A CA 1
ATOM 1312 C C . VAL A 1 172 ? -21.574 9.052 3.227 1.00 96.69 172 VAL A C 1
ATOM 1314 O O . VAL A 1 172 ? -20.790 9.937 3.561 1.00 96.69 172 VAL A O 1
ATOM 1317 N N . LEU A 1 173 ? -22.579 9.276 2.375 1.00 94.69 173 LEU A N 1
ATOM 1318 C CA . LEU A 1 173 ? -22.785 10.547 1.667 1.00 94.69 173 LEU A CA 1
ATOM 1319 C C . LEU A 1 173 ? -23.096 11.726 2.600 1.00 94.69 173 LEU A C 1
ATOM 1321 O O . LEU A 1 173 ? -22.831 12.876 2.256 1.00 94.69 173 LEU A O 1
ATOM 1325 N N . ARG A 1 174 ? -23.661 11.461 3.782 1.00 93.56 174 ARG A N 1
ATOM 1326 C CA . ARG A 1 174 ? -23.935 12.483 4.800 1.00 93.56 174 ARG A CA 1
ATOM 1327 C C . ARG A 1 174 ? -22.670 12.940 5.531 1.00 93.56 174 ARG A C 1
ATOM 1329 O O . ARG A 1 174 ? -22.647 14.069 6.017 1.00 93.56 174 ARG A O 1
ATOM 1336 N N . THR A 1 175 ? -21.659 12.079 5.666 1.00 92.81 175 THR A N 1
ATOM 1337 C CA . THR A 1 175 ? -20.476 12.349 6.507 1.00 92.81 175 THR A CA 1
ATOM 1338 C C . THR A 1 175 ? -19.176 12.542 5.732 1.00 92.81 175 THR A C 1
ATOM 1340 O O . THR A 1 175 ? -18.274 13.200 6.247 1.00 92.81 175 THR A O 1
ATOM 1343 N N . HIS A 1 176 ? -19.052 11.965 4.537 1.00 94.19 176 HIS A N 1
ATOM 1344 C CA . HIS A 1 176 ? -17.845 12.020 3.712 1.00 94.19 176 HIS A CA 1
ATOM 1345 C C . HIS A 1 176 ? -17.903 13.175 2.715 1.00 94.19 176 HIS A C 1
ATOM 1347 O O . HIS A 1 176 ? -18.973 13.574 2.257 1.00 94.19 176 HIS A O 1
ATOM 1353 N N . GLY A 1 177 ? -16.735 13.716 2.373 1.00 90.75 177 GLY A N 1
ATOM 1354 C CA . GLY A 1 177 ? -16.609 14.753 1.358 1.00 90.75 177 GLY A CA 1
ATOM 1355 C C . GLY A 1 177 ? -17.236 16.087 1.761 1.00 90.75 177 GLY A C 1
ATOM 1356 O O . GLY A 1 177 ? -17.710 16.840 0.913 1.00 90.75 177 GLY A O 1
ATOM 1357 N N . LEU A 1 178 ? -17.233 16.410 3.057 1.00 89.44 178 LEU A N 1
ATOM 1358 C CA . LEU A 1 178 ? -17.781 17.672 3.570 1.00 89.44 178 LEU A CA 1
ATOM 1359 C C . LEU A 1 178 ? -16.800 18.850 3.467 1.00 89.44 178 LEU A C 1
ATOM 1361 O O . LEU A 1 178 ? -17.209 20.008 3.566 1.00 89.44 178 LEU A O 1
ATOM 1365 N N . LYS A 1 179 ? -15.501 18.578 3.305 1.00 86.31 179 LYS A N 1
ATOM 1366 C CA . LYS A 1 179 ? -14.424 19.580 3.273 1.00 86.31 179 LYS A CA 1
ATOM 1367 C C . LYS A 1 179 ? -13.406 19.236 2.181 1.00 86.31 179 LYS A C 1
ATOM 1369 O O . LYS A 1 179 ? -13.391 18.123 1.674 1.00 86.31 179 LYS A O 1
ATOM 1374 N N . GLY A 1 180 ? -12.557 20.202 1.830 1.00 88.38 180 GLY A N 1
ATOM 1375 C CA . GLY A 1 180 ? -11.482 20.017 0.848 1.00 88.38 180 GLY A CA 1
ATOM 1376 C C . GLY A 1 180 ? -11.863 20.370 -0.594 1.00 88.38 180 GLY A C 1
ATOM 1377 O O . GLY A 1 180 ? -12.929 20.945 -0.858 1.00 88.38 180 GLY A O 1
ATOM 1378 N N . SER A 1 181 ? -10.946 20.062 -1.518 1.00 90.81 181 SER A N 1
ATOM 1379 C CA . SER A 1 181 ? -11.126 20.255 -2.963 1.00 90.81 181 SER A CA 1
ATOM 1380 C C . SER A 1 181 ? -12.201 19.318 -3.519 1.00 90.81 181 SER A C 1
ATOM 1382 O O . SER A 1 181 ? -12.688 18.425 -2.827 1.00 90.81 181 SER A O 1
ATOM 1384 N N . ALA A 1 182 ? -12.603 19.516 -4.778 1.00 91.25 182 ALA A N 1
ATOM 1385 C CA . ALA A 1 182 ? -13.563 18.615 -5.411 1.00 91.25 182 ALA A CA 1
ATOM 1386 C C . ALA A 1 182 ? -13.056 17.163 -5.413 1.00 91.25 182 ALA A C 1
ATOM 1388 O O . ALA A 1 182 ? -13.795 16.279 -4.985 1.00 91.25 182 ALA A O 1
ATOM 1389 N N . ALA A 1 183 ? -11.790 16.943 -5.782 1.00 93.44 183 ALA A N 1
ATOM 1390 C CA . ALA A 1 183 ? -11.177 15.620 -5.787 1.00 93.44 183 ALA A CA 1
ATOM 1391 C C . ALA A 1 183 ? -11.112 14.989 -4.387 1.00 93.44 183 ALA A C 1
ATOM 1393 O O . ALA A 1 183 ? -11.574 13.865 -4.222 1.00 93.44 183 ALA A O 1
ATOM 1394 N N . SER A 1 184 ? -10.658 15.718 -3.358 1.00 92.31 184 SER A N 1
ATOM 1395 C CA . SER A 1 184 ? -10.600 15.170 -1.992 1.00 92.31 184 SER A CA 1
ATOM 1396 C C . SER A 1 184 ? -11.981 14.781 -1.460 1.00 92.31 184 SER A C 1
ATOM 1398 O O . SER A 1 184 ? -12.121 13.789 -0.750 1.00 92.31 184 SER A O 1
ATOM 1400 N N . ARG A 1 185 ? -13.034 15.521 -1.838 1.00 94.00 185 ARG A N 1
ATOM 1401 C CA . ARG A 1 185 ? -14.406 15.140 -1.478 1.00 94.00 185 ARG A CA 1
ATOM 1402 C C . ARG A 1 185 ? -14.835 13.837 -2.144 1.00 94.00 185 ARG A C 1
ATOM 1404 O O . ARG A 1 185 ? -15.469 13.010 -1.493 1.00 94.00 185 ARG A O 1
ATOM 1411 N N . TYR A 1 186 ? -14.497 13.664 -3.421 1.00 96.88 186 TYR A N 1
ATOM 1412 C CA . TYR A 1 186 ? -14.734 12.416 -4.139 1.00 96.88 186 TYR A CA 1
ATOM 1413 C C . TYR A 1 186 ? -13.962 11.253 -3.511 1.00 96.88 186 TYR A C 1
ATOM 1415 O O . TYR A 1 186 ? -14.564 10.212 -3.275 1.00 96.88 186 TYR A O 1
ATOM 1423 N N . GLU A 1 187 ? -12.680 11.433 -3.184 1.00 95.62 187 GLU A N 1
ATOM 1424 C CA . GLU A 1 187 ? -11.852 10.406 -2.535 1.00 95.62 187 GLU A CA 1
ATOM 1425 C C . GLU A 1 187 ? -12.461 9.918 -1.221 1.00 95.62 187 GLU A C 1
ATOM 1427 O O . GLU A 1 187 ? -12.611 8.711 -1.040 1.00 95.62 187 GLU A O 1
ATOM 1432 N N . GLU A 1 188 ? -12.886 10.831 -0.339 1.00 94.75 188 GLU A N 1
ATOM 1433 C CA . GLU A 1 188 ? -13.532 10.437 0.917 1.00 94.75 188 GLU A CA 1
ATOM 1434 C C . GLU A 1 188 ? -14.817 9.631 0.667 1.00 94.75 188 GLU A C 1
ATOM 1436 O O . GLU A 1 188 ? -15.044 8.614 1.321 1.00 94.75 188 GLU A O 1
ATOM 1441 N N . ILE A 1 189 ? -15.665 10.060 -0.275 1.00 97.12 189 ILE A N 1
ATOM 1442 C CA . ILE A 1 189 ? -16.919 9.357 -0.589 1.00 97.12 189 ILE A CA 1
ATOM 1443 C C . ILE A 1 189 ? -16.634 7.966 -1.165 1.00 97.12 189 ILE A C 1
ATOM 1445 O O . ILE A 1 189 ? -17.245 6.991 -0.732 1.00 97.12 189 ILE A O 1
ATOM 1449 N N . ILE A 1 190 ? -15.708 7.865 -2.121 1.00 98.19 190 ILE A N 1
ATOM 1450 C CA . ILE A 1 190 ? -15.327 6.603 -2.767 1.00 98.19 190 ILE A CA 1
ATOM 1451 C C . ILE A 1 190 ? -14.763 5.633 -1.725 1.00 98.19 190 ILE A C 1
ATOM 1453 O O . ILE A 1 190 ? -15.207 4.489 -1.675 1.00 98.19 190 ILE A O 1
ATOM 1457 N N . GLY A 1 191 ? -13.854 6.096 -0.858 1.00 96.62 191 GLY A N 1
ATOM 1458 C CA . GLY A 1 191 ? -13.296 5.290 0.230 1.00 96.62 191 GLY A CA 1
ATOM 1459 C C . GLY A 1 191 ? -14.381 4.753 1.164 1.00 96.62 191 GLY A C 1
ATOM 1460 O O . GLY A 1 191 ? -14.477 3.545 1.365 1.00 96.62 191 GLY A O 1
ATOM 1461 N N . GLY A 1 192 ? -15.282 5.623 1.632 1.00 97.25 192 GLY A N 1
ATOM 1462 C CA . GLY A 1 192 ? -16.391 5.206 2.493 1.00 97.25 192 GLY A CA 1
ATOM 1463 C C . GLY A 1 192 ? -17.344 4.204 1.826 1.00 97.25 192 GLY A C 1
ATOM 1464 O O . GLY A 1 192 ? -17.842 3.300 2.493 1.00 97.25 192 GLY A O 1
ATOM 1465 N N . LEU A 1 193 ? -17.589 4.321 0.514 1.00 98.50 193 LEU A N 1
ATOM 1466 C CA . LEU A 1 193 ? -18.396 3.357 -0.246 1.00 98.50 193 LEU A CA 1
ATOM 1467 C C . LEU A 1 193 ? -17.690 2.001 -0.394 1.00 98.50 193 LEU A C 1
ATOM 1469 O O . LEU A 1 193 ? -18.347 0.963 -0.277 1.00 98.50 193 LEU A O 1
ATOM 1473 N N . CYS A 1 194 ? -16.374 1.998 -0.620 1.00 97.94 194 CYS A N 1
ATOM 1474 C CA . CYS A 1 194 ? -15.563 0.781 -0.643 1.00 97.94 194 CYS A CA 1
ATOM 1475 C C . CYS A 1 194 ? -15.592 0.057 0.707 1.00 97.94 194 CYS A C 1
ATOM 1477 O O . CYS A 1 194 ? -15.787 -1.157 0.732 1.00 97.94 194 CYS A O 1
ATOM 1479 N N . ASP A 1 195 ? -15.475 0.793 1.813 1.00 97.06 195 ASP A N 1
ATOM 1480 C CA . ASP A 1 195 ? -15.466 0.218 3.163 1.00 97.06 195 ASP A CA 1
ATOM 1481 C C . ASP A 1 195 ? -16.770 -0.509 3.517 1.00 97.06 195 ASP A C 1
ATOM 1483 O O . ASP A 1 195 ? -16.754 -1.501 4.243 1.00 97.06 195 ASP A O 1
ATOM 1487 N N . ILE A 1 196 ? -17.906 -0.053 2.978 1.00 97.62 196 ILE A N 1
ATOM 1488 C CA . ILE A 1 196 ? -19.210 -0.715 3.154 1.00 97.62 196 ILE A CA 1
ATOM 1489 C C . ILE A 1 196 ? -19.531 -1.730 2.040 1.00 97.62 196 ILE A C 1
ATOM 1491 O O . ILE A 1 196 ? -20.659 -2.216 1.948 1.00 97.62 196 ILE A O 1
ATOM 1495 N N . GLY A 1 197 ? -18.572 -2.032 1.158 1.00 97.12 197 GLY A N 1
ATOM 1496 C CA . GLY A 1 197 ? -18.725 -3.001 0.069 1.00 97.12 197 GLY A CA 1
ATOM 1497 C C . GLY A 1 197 ? -19.637 -2.550 -1.080 1.00 97.12 197 GLY A C 1
ATOM 1498 O O . GLY A 1 197 ? -20.061 -3.372 -1.893 1.00 97.12 197 GLY A O 1
ATOM 1499 N N . ARG A 1 198 ? -19.953 -1.252 -1.182 1.00 98.00 198 ARG A N 1
ATOM 1500 C CA . ARG A 1 198 ? -20.751 -0.667 -2.276 1.00 98.00 198 ARG A CA 1
ATOM 1501 C C . ARG A 1 198 ? -19.870 -0.301 -3.466 1.00 98.00 198 ARG A C 1
ATOM 1503 O O . ARG A 1 198 ? -19.807 0.853 -3.889 1.00 98.00 198 ARG A O 1
ATOM 1510 N N . TYR A 1 199 ? -19.186 -1.309 -4.007 1.00 98.25 199 TYR A N 1
ATOM 1511 C CA . TYR A 1 199 ? -18.248 -1.149 -5.121 1.00 98.25 199 TYR A CA 1
ATOM 1512 C C . TYR A 1 199 ? -18.916 -0.642 -6.403 1.00 98.25 199 TYR A C 1
ATOM 1514 O O . TYR A 1 199 ? -18.259 0.019 -7.200 1.00 98.25 199 TYR A O 1
ATOM 1522 N N . ASP A 1 200 ? -20.213 -0.913 -6.587 1.00 97.75 200 ASP A N 1
ATOM 1523 C CA . ASP A 1 200 ? -21.031 -0.378 -7.682 1.00 97.75 200 ASP A CA 1
ATOM 1524 C C . ASP A 1 200 ? -21.053 1.152 -7.650 1.00 97.75 200 ASP A C 1
ATOM 1526 O O . ASP A 1 200 ? -20.676 1.812 -8.616 1.00 97.75 200 ASP A O 1
ATOM 1530 N N . LEU A 1 201 ? -21.398 1.716 -6.492 1.00 98.12 201 LEU A N 1
ATOM 1531 C CA . LEU A 1 201 ? -21.406 3.159 -6.306 1.00 98.12 201 LEU A CA 1
ATOM 1532 C C . LEU A 1 201 ? -19.987 3.723 -6.308 1.00 98.12 201 LEU A C 1
ATOM 1534 O O . LEU A 1 201 ? -19.760 4.760 -6.919 1.00 98.12 201 LEU A O 1
ATOM 1538 N N . ALA A 1 202 ? -19.027 3.061 -5.656 1.00 98.50 202 ALA A N 1
ATOM 1539 C CA . ALA A 1 202 ? -17.641 3.523 -5.652 1.00 98.50 202 ALA A CA 1
ATOM 1540 C C . ALA A 1 202 ? -17.102 3.673 -7.085 1.00 98.50 202 ALA A C 1
ATOM 1542 O O . ALA A 1 202 ? -16.516 4.702 -7.409 1.00 98.50 202 ALA A O 1
ATOM 1543 N N . PHE A 1 203 ? -17.385 2.703 -7.961 1.00 98.44 203 PHE A N 1
ATOM 1544 C CA . PHE A 1 203 ? -17.018 2.744 -9.374 1.00 98.44 203 PHE A CA 1
ATOM 1545 C C . PHE A 1 203 ? -17.649 3.936 -10.110 1.00 98.44 203 PHE A C 1
ATOM 1547 O O . PHE A 1 203 ? -16.934 4.683 -10.782 1.00 98.44 203 PHE A O 1
ATOM 1554 N N . ASP A 1 204 ? -18.959 4.149 -9.957 1.00 98.00 204 ASP A N 1
ATOM 1555 C CA . ASP A 1 204 ? -19.671 5.260 -10.604 1.00 98.00 204 ASP A CA 1
ATOM 1556 C C . ASP A 1 204 ? -19.169 6.628 -10.109 1.00 98.00 204 ASP A C 1
ATOM 1558 O O . ASP A 1 204 ? -18.992 7.565 -10.892 1.00 98.00 204 ASP A O 1
ATOM 1562 N N . TRP A 1 205 ? -18.901 6.751 -8.806 1.00 98.12 205 TRP A N 1
ATOM 1563 C CA . TRP A 1 205 ? -18.350 7.967 -8.206 1.00 98.12 205 TRP A CA 1
ATOM 1564 C C . TRP A 1 205 ? -16.905 8.222 -8.647 1.00 98.12 205 TRP A C 1
ATOM 1566 O O . TRP A 1 205 ? -16.553 9.378 -8.886 1.00 98.12 205 TRP A O 1
ATOM 1576 N N . SER A 1 206 ? -16.087 7.179 -8.820 1.00 98.25 206 SER A N 1
ATOM 1577 C CA . SER A 1 206 ? -14.750 7.301 -9.408 1.00 98.25 206 SER A CA 1
ATOM 1578 C C . SER A 1 206 ? -14.800 7.800 -10.853 1.00 98.25 206 SER A C 1
ATOM 1580 O O . SER A 1 206 ? -14.086 8.742 -11.194 1.00 98.25 206 SER A O 1
ATOM 1582 N N . GLU A 1 207 ? -15.669 7.225 -11.691 1.00 97.25 207 GLU A N 1
ATOM 1583 C CA . GLU A 1 207 ? -15.847 7.671 -13.079 1.00 97.25 207 GLU A CA 1
ATOM 1584 C C . GLU A 1 207 ? -16.308 9.132 -13.135 1.00 97.25 207 GLU A C 1
ATOM 1586 O O . GLU A 1 207 ? -15.782 9.939 -13.905 1.00 97.25 207 GLU A O 1
ATOM 1591 N N . LYS A 1 208 ? -17.262 9.503 -12.279 1.00 96.81 208 LYS A N 1
ATOM 1592 C CA . LYS A 1 208 ? -17.735 10.883 -12.168 1.00 96.81 208 LYS A CA 1
ATOM 1593 C C . LYS A 1 208 ? -16.608 11.841 -11.774 1.00 96.81 208 LYS A C 1
ATOM 1595 O O . LYS A 1 208 ? -16.448 12.882 -12.406 1.00 96.81 208 LYS A O 1
ATOM 1600 N N . ALA A 1 209 ? -15.806 11.482 -10.774 1.00 96.69 209 ALA A N 1
ATOM 1601 C CA . ALA A 1 209 ? -14.705 12.309 -10.295 1.00 96.69 209 ALA A CA 1
ATOM 1602 C C . ALA A 1 209 ? -13.666 12.591 -11.388 1.00 96.69 209 ALA A C 1
ATOM 1604 O O . ALA A 1 209 ? -13.292 13.746 -11.583 1.00 96.69 209 ALA A O 1
ATOM 1605 N N . VAL A 1 210 ? -13.245 11.556 -12.127 1.00 96.12 210 VAL A N 1
ATOM 1606 C CA . VAL A 1 210 ? -12.267 11.673 -13.226 1.00 96.12 210 VAL A CA 1
ATOM 1607 C C . VAL A 1 210 ? -12.787 12.566 -14.360 1.00 96.12 210 VAL A C 1
ATOM 1609 O O . VAL A 1 210 ? -12.002 13.257 -15.001 1.00 96.12 210 VAL A O 1
ATOM 1612 N N . ASN A 1 211 ? -14.103 12.597 -14.590 1.00 94.06 211 ASN A N 1
ATOM 1613 C CA . ASN A 1 211 ? -14.713 13.440 -15.622 1.00 94.06 211 ASN A CA 1
ATOM 1614 C C . ASN A 1 211 ? -14.970 14.893 -15.177 1.00 94.06 211 ASN A C 1
ATOM 1616 O O . ASN A 1 211 ? -15.054 15.781 -16.025 1.00 94.06 211 ASN A O 1
ATOM 1620 N N . GLU A 1 212 ? -15.146 15.146 -13.878 1.00 94.44 212 GLU A N 1
ATOM 1621 C CA . GLU A 1 212 ? -15.533 16.468 -13.358 1.00 94.44 212 GLU A CA 1
ATOM 1622 C C . GLU A 1 212 ? -14.375 17.276 -12.760 1.00 94.44 212 GLU A C 1
ATOM 1624 O O . GLU A 1 212 ? -14.441 18.507 -12.734 1.00 94.44 212 GLU A O 1
ATOM 1629 N N . CYS A 1 213 ? -13.341 16.615 -12.239 1.00 93.62 213 CYS A N 1
ATOM 1630 C CA . CYS A 1 213 ? -12.246 17.272 -11.527 1.00 93.62 213 CYS A CA 1
ATOM 1631 C C . CYS A 1 213 ? -11.010 17.466 -12.418 1.00 93.62 213 CYS A C 1
ATOM 1633 O O . CYS A 1 213 ? -10.894 16.896 -13.501 1.00 93.62 213 CYS A O 1
ATOM 1635 N N . ALA A 1 214 ? -10.071 18.296 -11.957 1.00 91.50 214 ALA A N 1
ATOM 1636 C CA . ALA A 1 214 ? -8.823 18.533 -12.672 1.00 91.50 214 ALA A CA 1
ATOM 1637 C C . ALA A 1 214 ? -7.976 17.250 -12.752 1.00 91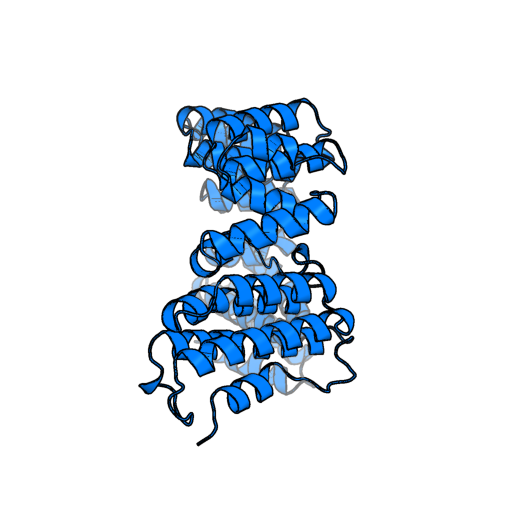.50 214 ALA A C 1
ATOM 1639 O O . ALA A 1 214 ? -7.932 16.450 -11.811 1.00 91.50 214 ALA A O 1
ATOM 1640 N N . VAL A 1 215 ? -7.271 17.068 -13.871 1.00 91.75 215 VAL A N 1
ATOM 1641 C CA . VAL A 1 215 ? -6.433 15.885 -14.124 1.00 91.75 215 VAL A CA 1
ATOM 1642 C C . VAL A 1 215 ? -5.332 15.766 -13.067 1.00 91.75 215 VAL A C 1
ATOM 1644 O O . VAL A 1 215 ? -5.027 14.673 -12.595 1.00 91.75 215 VAL A O 1
ATOM 1647 N N . GLU A 1 216 ? -4.767 16.885 -12.628 1.00 89.06 216 GLU A N 1
ATOM 1648 C CA . GLU A 1 216 ? -3.696 16.927 -11.634 1.00 89.06 216 GLU A CA 1
ATOM 1649 C C . GLU A 1 216 ? -4.160 16.466 -10.242 1.00 89.06 216 GLU A C 1
ATOM 1651 O O . GLU A 1 216 ? -3.344 15.996 -9.453 1.00 89.06 216 GLU A O 1
ATOM 1656 N N . GLU A 1 217 ? -5.462 16.558 -9.951 1.00 90.94 217 GLU A N 1
ATOM 1657 C CA . GLU A 1 217 ? -6.043 16.209 -8.648 1.00 90.94 217 GLU A CA 1
ATOM 1658 C C . GLU A 1 217 ? -6.655 14.798 -8.608 1.00 90.94 217 GLU A C 1
ATOM 1660 O O . GLU A 1 217 ? -6.930 14.280 -7.532 1.00 90.94 217 GLU A O 1
ATOM 1665 N N . THR A 1 218 ? -6.888 14.159 -9.758 1.00 94.19 218 THR A N 1
ATOM 1666 C CA . THR A 1 218 ? -7.671 12.907 -9.857 1.00 94.19 218 THR A CA 1
ATOM 1667 C C . THR A 1 218 ? -6.836 11.653 -10.067 1.00 94.19 218 THR A C 1
ATOM 1669 O O . THR A 1 218 ? -7.380 10.557 -10.186 1.00 94.19 218 THR A O 1
ATOM 1672 N N . ARG A 1 219 ? -5.508 11.775 -10.062 1.00 93.94 219 ARG A N 1
ATOM 1673 C CA . ARG A 1 219 ? -4.592 10.659 -10.322 1.00 93.94 219 ARG A CA 1
ATOM 1674 C C . ARG A 1 219 ? -4.817 9.459 -9.391 1.00 93.94 219 ARG A C 1
ATOM 1676 O O . ARG A 1 219 ? -4.852 8.320 -9.858 1.00 93.94 219 ARG A O 1
ATOM 1683 N N . ASN A 1 220 ? -4.969 9.698 -8.088 1.00 92.81 220 ASN A N 1
ATOM 1684 C CA . ASN A 1 220 ? -5.190 8.630 -7.107 1.00 92.81 220 ASN A CA 1
ATOM 1685 C C . ASN A 1 220 ? -6.564 7.978 -7.297 1.00 92.81 220 ASN A C 1
ATOM 1687 O O . ASN A 1 220 ? -6.663 6.751 -7.299 1.00 92.81 220 ASN A O 1
ATOM 1691 N N . ILE A 1 221 ? -7.596 8.787 -7.559 1.00 96.56 221 ILE A N 1
ATOM 1692 C CA . ILE A 1 221 ? -8.940 8.301 -7.892 1.00 96.56 221 ILE A CA 1
ATOM 1693 C C . ILE A 1 221 ? -8.910 7.428 -9.149 1.00 96.56 221 ILE A C 1
ATOM 1695 O O . ILE A 1 221 ? -9.478 6.342 -9.148 1.00 96.56 221 ILE A O 1
ATOM 1699 N N . ALA A 1 222 ? -8.222 7.863 -10.206 1.00 96.69 222 ALA A N 1
ATOM 1700 C CA . ALA A 1 222 ? -8.088 7.118 -11.454 1.00 96.69 222 ALA A CA 1
ATOM 1701 C C . ALA A 1 222 ? -7.378 5.769 -11.243 1.00 96.69 222 ALA A C 1
ATOM 1703 O O . ALA A 1 222 ? -7.814 4.746 -11.772 1.00 96.69 222 ALA A O 1
ATOM 1704 N N . SER A 1 223 ? -6.332 5.747 -10.410 1.00 94.75 223 SER A N 1
ATOM 1705 C CA . SER A 1 223 ? -5.664 4.508 -9.997 1.00 94.75 223 SER A CA 1
ATOM 1706 C C . SER A 1 223 ? -6.615 3.569 -9.248 1.00 94.75 223 SER A C 1
ATOM 1708 O O . SER A 1 223 ? -6.741 2.400 -9.614 1.00 94.75 223 SER A O 1
ATOM 1710 N N . GLY A 1 224 ? -7.346 4.083 -8.253 1.00 95.62 224 GLY A N 1
ATOM 1711 C CA . GLY A 1 224 ? -8.354 3.315 -7.518 1.00 95.62 224 GLY A CA 1
ATOM 1712 C C . GLY A 1 224 ? -9.478 2.796 -8.418 1.00 95.62 224 GLY A C 1
ATOM 1713 O O . GLY A 1 224 ? -9.892 1.647 -8.293 1.00 95.62 224 GLY A O 1
ATOM 1714 N N . TRP A 1 225 ? -9.915 3.592 -9.395 1.00 97.88 225 TRP A N 1
ATOM 1715 C CA . TRP A 1 225 ? -10.936 3.203 -10.364 1.00 97.88 225 TRP A CA 1
ATOM 1716 C C . TRP A 1 225 ? -10.504 2.010 -11.216 1.00 97.88 225 TRP A C 1
ATOM 1718 O O . TRP A 1 225 ? -11.283 1.080 -11.426 1.00 97.88 225 TRP A O 1
ATOM 1728 N N . ALA A 1 226 ? -9.250 2.000 -11.677 1.00 96.50 226 ALA A N 1
ATOM 1729 C CA . ALA A 1 226 ? -8.700 0.884 -12.438 1.00 96.50 226 ALA A CA 1
ATOM 1730 C C . ALA A 1 226 ? -8.595 -0.399 -11.595 1.00 96.50 226 ALA A C 1
ATOM 1732 O O . ALA A 1 226 ? -8.887 -1.487 -12.101 1.00 96.50 226 ALA A O 1
ATOM 1733 N N . VAL A 1 227 ? -8.249 -0.276 -10.306 1.00 95.44 227 VAL A N 1
ATOM 1734 C CA . VAL A 1 227 ? -8.263 -1.398 -9.350 1.00 95.44 227 VAL A CA 1
ATOM 1735 C C . VAL A 1 227 ? -9.687 -1.927 -9.157 1.00 95.44 227 VAL A C 1
ATOM 1737 O O . VAL A 1 227 ? -9.917 -3.114 -9.382 1.00 95.44 227 VAL A O 1
ATOM 1740 N N . LEU A 1 228 ? -10.662 -1.055 -8.873 1.00 97.00 228 LEU A N 1
ATOM 1741 C CA . LEU A 1 228 ? -12.078 -1.429 -8.754 1.00 97.00 228 LEU A CA 1
ATOM 1742 C C . LEU A 1 228 ? -12.587 -2.137 -10.016 1.00 97.00 228 LEU A C 1
ATOM 1744 O O . LEU A 1 228 ? -13.257 -3.168 -9.935 1.00 97.00 228 LEU A O 1
ATOM 1748 N N . ALA A 1 229 ? -12.239 -1.615 -11.196 1.00 97.38 229 ALA A N 1
ATOM 1749 C CA . ALA A 1 229 ? -12.603 -2.216 -12.472 1.00 97.38 229 ALA A CA 1
ATOM 1750 C C . ALA A 1 229 ? -12.012 -3.623 -12.627 1.00 97.38 229 ALA A C 1
ATOM 1752 O O . ALA A 1 229 ? -12.693 -4.539 -13.073 1.00 97.38 229 ALA A O 1
ATOM 1753 N N . LYS A 1 230 ? -10.745 -3.819 -12.259 1.00 95.69 230 LYS A N 1
ATOM 1754 C CA . LYS A 1 230 ? -10.084 -5.124 -12.342 1.00 95.69 230 LYS A CA 1
ATOM 1755 C C . LYS A 1 230 ? -10.696 -6.142 -11.376 1.00 95.69 230 LYS A C 1
ATOM 1757 O O . LYS A 1 230 ? -10.888 -7.291 -11.765 1.00 95.69 230 LYS A O 1
ATOM 1762 N N . GLU A 1 231 ? -10.967 -5.740 -10.139 1.00 96.12 231 GLU A N 1
ATOM 1763 C CA . GLU A 1 231 ? -11.343 -6.660 -9.059 1.00 96.12 231 GLU A CA 1
ATOM 1764 C C . GLU A 1 231 ? -12.842 -6.971 -9.028 1.00 96.12 231 GLU A C 1
ATOM 1766 O O . GLU A 1 231 ? -13.227 -8.122 -8.827 1.00 96.12 231 GLU A O 1
ATOM 1771 N N . HIS A 1 232 ? -13.690 -5.973 -9.287 1.00 97.19 232 HIS A N 1
ATOM 1772 C CA . HIS A 1 232 ? -15.143 -6.100 -9.138 1.00 97.19 232 HIS A CA 1
ATOM 1773 C C . HIS A 1 232 ? -15.908 -5.994 -10.459 1.00 97.19 232 HIS A C 1
ATOM 1775 O O . HIS A 1 232 ? -17.005 -6.543 -10.571 1.00 97.19 232 HIS A O 1
ATOM 1781 N N . PHE A 1 233 ? -15.329 -5.358 -11.485 1.00 96.62 233 PHE A N 1
ATOM 1782 C CA . PHE A 1 233 ? -15.994 -5.153 -12.777 1.00 96.62 233 PHE A CA 1
ATOM 1783 C C . PHE A 1 233 ? -15.136 -5.550 -13.994 1.00 96.62 233 PHE A C 1
ATOM 1785 O O . PHE A 1 233 ? -14.923 -4.712 -14.877 1.00 96.62 233 PHE A O 1
ATOM 1792 N N . PRO A 1 234 ? -14.663 -6.812 -14.117 1.00 95.44 234 PRO A N 1
ATOM 1793 C CA . PRO A 1 234 ? -13.688 -7.197 -15.147 1.00 95.44 234 PRO A CA 1
ATOM 1794 C C . PRO A 1 234 ? -14.100 -6.849 -16.585 1.00 95.44 234 PRO A C 1
ATOM 1796 O O . PRO A 1 234 ? -13.251 -6.516 -17.409 1.00 95.44 234 PRO A O 1
ATOM 1799 N N . ALA A 1 235 ? -15.406 -6.848 -16.881 1.00 95.50 235 ALA A N 1
ATOM 1800 C CA . ALA A 1 235 ? -15.953 -6.446 -18.181 1.00 95.50 235 ALA A CA 1
ATOM 1801 C C . ALA A 1 235 ? -15.663 -4.975 -18.554 1.00 95.50 235 ALA A C 1
ATOM 1803 O O . ALA A 1 235 ? -15.693 -4.617 -19.730 1.00 95.50 235 ALA A O 1
ATOM 1804 N N . HIS A 1 236 ? -15.375 -4.120 -17.571 1.00 96.50 236 HIS A N 1
ATOM 1805 C CA . HIS A 1 236 ? -15.011 -2.716 -17.753 1.00 96.50 236 HIS A CA 1
ATOM 1806 C C . HIS A 1 236 ? -13.504 -2.459 -17.618 1.00 96.50 236 HIS A C 1
ATOM 1808 O O . HIS A 1 236 ? -13.062 -1.359 -17.946 1.00 96.50 236 HIS A O 1
ATOM 1814 N N . SER A 1 237 ? -12.712 -3.450 -17.192 1.00 96.50 237 SER A N 1
ATOM 1815 C CA . SER A 1 237 ? -11.289 -3.278 -16.873 1.00 96.50 237 SER A CA 1
ATOM 1816 C C . SER A 1 237 ? -10.477 -2.719 -18.047 1.00 96.50 237 SER A C 1
ATOM 1818 O O . SER A 1 237 ? -9.751 -1.746 -17.867 1.00 96.50 237 SER A O 1
ATOM 1820 N N . GLU A 1 238 ? -10.661 -3.240 -19.267 1.00 97.00 238 GLU A N 1
ATOM 1821 C CA . GLU A 1 238 ? -9.940 -2.740 -20.451 1.00 97.00 238 GLU A CA 1
ATOM 1822 C C . GLU A 1 238 ? -10.303 -1.279 -20.778 1.00 97.00 238 GLU A C 1
ATOM 1824 O O . GLU A 1 238 ? -9.420 -0.466 -21.055 1.00 97.00 238 GLU A O 1
ATOM 1829 N N . ARG A 1 239 ? -11.595 -0.921 -20.703 1.00 96.62 239 ARG A N 1
ATOM 1830 C CA . ARG A 1 239 ? -12.075 0.449 -20.956 1.00 96.62 239 ARG A CA 1
ATOM 1831 C C . ARG A 1 239 ? -11.473 1.430 -19.955 1.00 96.62 239 ARG A C 1
ATOM 1833 O O . ARG A 1 239 ? -10.971 2.477 -20.356 1.00 96.62 239 ARG A O 1
ATOM 1840 N N . VAL A 1 240 ? -11.551 1.090 -18.670 1.00 98.00 240 VAL A N 1
ATOM 1841 C CA . VAL A 1 240 ? -11.068 1.947 -17.587 1.00 98.00 240 VAL A CA 1
ATOM 1842 C C . VAL A 1 240 ? -9.555 2.091 -17.669 1.00 98.00 240 VAL A C 1
ATOM 1844 O O . VAL A 1 240 ? -9.064 3.212 -17.722 1.00 98.00 240 VAL A O 1
ATOM 1847 N N . ALA A 1 241 ? -8.815 0.985 -17.789 1.00 97.62 241 ALA A N 1
ATOM 1848 C CA . ALA A 1 241 ? -7.360 1.029 -17.891 1.00 97.62 241 ALA A CA 1
ATOM 1849 C C . ALA A 1 241 ? -6.888 1.852 -19.101 1.00 97.62 241 ALA A C 1
ATOM 1851 O O . ALA A 1 241 ? -5.910 2.590 -18.996 1.00 97.62 241 ALA A O 1
ATOM 1852 N N . ARG A 1 242 ? -7.607 1.786 -20.233 1.00 97.38 242 ARG A N 1
ATOM 1853 C CA . ARG A 1 242 ? -7.323 2.631 -21.400 1.00 97.38 242 ARG A CA 1
ATOM 1854 C C . ARG A 1 242 ? -7.560 4.104 -21.097 1.00 97.38 242 ARG A C 1
ATOM 1856 O O . ARG A 1 242 ? -6.672 4.904 -21.350 1.00 97.38 242 ARG A O 1
ATOM 1863 N N . SER A 1 243 ? -8.715 4.446 -20.527 1.00 96.88 243 SER A N 1
ATOM 1864 C CA . SER A 1 243 ? -9.033 5.830 -20.161 1.00 96.88 243 SER A CA 1
ATOM 1865 C C . SER A 1 243 ? -7.987 6.416 -19.213 1.00 96.88 243 SER A C 1
ATOM 1867 O O . SER A 1 243 ? -7.508 7.521 -19.437 1.00 96.88 243 SER A O 1
ATOM 1869 N N . VAL A 1 244 ? -7.605 5.665 -18.177 1.00 97.38 244 VAL A N 1
ATOM 1870 C CA . VAL A 1 244 ? -6.616 6.104 -17.187 1.00 97.38 244 VAL A CA 1
ATOM 1871 C C . VAL A 1 244 ? -5.238 6.271 -17.825 1.00 97.38 244 VAL A C 1
ATOM 1873 O O . VAL A 1 244 ? -4.598 7.292 -17.604 1.00 97.38 244 VAL A O 1
ATOM 1876 N N . PHE A 1 245 ? -4.787 5.323 -18.650 1.00 97.75 245 PHE A N 1
ATOM 1877 C CA . PHE A 1 245 ? -3.499 5.435 -19.339 1.00 97.75 245 PHE A CA 1
ATOM 1878 C C . PHE A 1 245 ? -3.457 6.599 -20.340 1.00 97.75 245 PHE A C 1
ATOM 1880 O O . PHE A 1 245 ? -2.449 7.296 -20.424 1.00 97.75 245 PHE A O 1
ATOM 1887 N N . ASP A 1 246 ? -4.547 6.840 -21.072 1.00 96.62 246 ASP A N 1
ATOM 1888 C CA . ASP A 1 246 ? -4.629 7.939 -22.039 1.00 96.62 246 ASP A CA 1
ATOM 1889 C C . ASP A 1 246 ? -4.535 9.309 -21.344 1.00 96.62 246 ASP A C 1
ATOM 1891 O O . ASP A 1 246 ? -3.954 10.246 -21.893 1.00 96.62 246 ASP A O 1
ATOM 1895 N N . THR A 1 247 ? -5.054 9.421 -20.118 1.00 96.25 247 THR A N 1
ATOM 1896 C CA . THR A 1 247 ? -4.923 10.621 -19.279 1.00 96.25 247 THR A CA 1
ATOM 1897 C C . THR A 1 247 ? -3.561 10.704 -18.578 1.00 96.25 247 THR A C 1
ATOM 1899 O O . THR A 1 247 ? -2.966 11.780 -18.507 1.00 96.25 247 THR A O 1
ATOM 1902 N N . TYR A 1 248 ? -3.045 9.577 -18.084 1.00 95.38 248 TYR A N 1
ATOM 1903 C CA . TYR A 1 248 ? -1.801 9.472 -17.319 1.00 95.38 248 TYR A CA 1
ATOM 1904 C C . TYR A 1 248 ? -0.853 8.466 -17.988 1.00 95.38 248 TYR A C 1
ATOM 1906 O O . TYR A 1 248 ? -0.776 7.303 -17.579 1.00 95.38 248 TYR A O 1
ATOM 1914 N N . PRO A 1 249 ? -0.106 8.885 -19.024 1.00 96.31 249 PRO A N 1
ATOM 1915 C CA . PRO A 1 249 ? 0.710 7.972 -19.813 1.00 96.31 249 PRO A CA 1
ATOM 1916 C C . PRO A 1 249 ? 1.991 7.614 -19.062 1.00 96.31 249 PRO A C 1
ATOM 1918 O O . PRO A 1 249 ? 3.018 8.269 -19.224 1.00 96.31 249 PRO A O 1
ATOM 1921 N N . GLU A 1 250 ? 1.925 6.619 -18.188 1.00 95.62 250 GLU A N 1
ATOM 1922 C CA . GLU A 1 250 ? 3.018 6.211 -17.300 1.00 95.62 250 GLU A CA 1
ATOM 1923 C C . GLU A 1 250 ? 3.120 4.695 -17.205 1.00 95.62 250 GLU A C 1
ATOM 1925 O O . GLU A 1 250 ? 2.146 3.984 -17.463 1.00 95.62 250 GLU A O 1
ATOM 1930 N N . LEU A 1 251 ? 4.291 4.196 -16.803 1.00 97.00 251 LEU A N 1
ATOM 1931 C CA . LEU A 1 251 ? 4.577 2.762 -16.776 1.00 97.00 251 LEU A CA 1
ATOM 1932 C C . LEU A 1 251 ? 3.550 1.948 -15.973 1.00 97.00 251 LEU A C 1
ATOM 1934 O O . LEU A 1 251 ? 3.111 0.898 -16.439 1.00 97.00 251 LEU A O 1
ATOM 1938 N N . SER A 1 252 ? 3.142 2.419 -14.792 1.00 95.50 252 SER A N 1
ATOM 1939 C CA . SER A 1 252 ? 2.185 1.696 -13.941 1.00 95.50 252 SER A CA 1
ATOM 1940 C C . SER A 1 252 ? 0.818 1.530 -14.617 1.00 95.50 252 SER A C 1
ATOM 1942 O O . SER A 1 252 ? 0.231 0.449 -14.571 1.00 95.50 252 SER A O 1
ATOM 1944 N N . PHE A 1 253 ? 0.323 2.561 -15.306 1.00 97.00 253 PHE A N 1
ATOM 1945 C CA . PHE A 1 253 ? -0.945 2.500 -16.037 1.00 97.00 253 PHE A CA 1
ATOM 1946 C C . PHE A 1 253 ? -0.817 1.766 -17.376 1.00 97.00 253 PHE A C 1
ATOM 1948 O O . PHE A 1 253 ? -1.739 1.058 -17.779 1.00 97.00 253 PHE A O 1
ATOM 1955 N N . ALA A 1 254 ? 0.348 1.835 -18.025 1.00 98.00 254 ALA A N 1
ATOM 1956 C CA . ALA A 1 254 ? 0.670 1.011 -19.187 1.00 98.00 254 ALA A CA 1
ATOM 1957 C C . ALA A 1 254 ? 0.623 -0.486 -18.847 1.00 98.00 254 ALA A C 1
ATOM 1959 O O . ALA A 1 254 ? 0.013 -1.269 -19.574 1.00 98.00 254 ALA A O 1
ATOM 1960 N N . GLN A 1 255 ? 1.214 -0.883 -17.716 1.00 96.94 255 GLN A N 1
ATOM 1961 C CA . GLN A 1 255 ? 1.159 -2.251 -17.196 1.00 96.94 255 GLN A CA 1
ATOM 1962 C C . GLN A 1 255 ? -0.285 -2.709 -16.970 1.00 96.94 255 GLN A C 1
ATOM 1964 O O . GLN A 1 255 ? -0.659 -3.802 -17.398 1.00 96.94 255 GLN A O 1
ATOM 1969 N N . GLN A 1 256 ? -1.113 -1.863 -16.349 1.00 95.62 256 GLN A N 1
ATOM 1970 C CA . GLN A 1 256 ? -2.527 -2.164 -16.118 1.00 95.62 256 GLN A CA 1
ATOM 1971 C C . GLN A 1 256 ? -3.307 -2.323 -17.431 1.00 95.62 256 GLN A C 1
ATOM 1973 O O . GLN A 1 256 ? -4.013 -3.319 -17.596 1.00 95.62 256 GLN A O 1
ATOM 1978 N N . LEU A 1 257 ? -3.146 -1.403 -18.390 1.00 97.75 257 LEU A N 1
ATOM 1979 C CA . LEU A 1 257 ? -3.789 -1.495 -19.705 1.00 97.75 257 LEU A CA 1
ATOM 1980 C C . LEU A 1 257 ? -3.333 -2.738 -20.470 1.00 97.75 257 LEU A C 1
ATOM 1982 O O . LEU A 1 257 ? -4.155 -3.451 -21.048 1.00 97.75 257 LEU A O 1
ATOM 1986 N N . TYR A 1 258 ? -2.034 -3.030 -20.467 1.00 97.75 258 TYR A N 1
ATOM 1987 C CA . TYR A 1 258 ? -1.521 -4.217 -21.132 1.00 97.75 258 TYR A CA 1
ATOM 1988 C C . TYR A 1 258 ? -2.063 -5.491 -20.492 1.00 97.75 258 TYR A C 1
ATOM 1990 O O . TYR A 1 258 ? -2.456 -6.394 -21.223 1.00 97.75 258 TYR A O 1
ATOM 1998 N N . ALA A 1 259 ? -2.163 -5.562 -19.162 1.00 95.25 259 ALA A N 1
ATOM 1999 C CA . ALA A 1 259 ? -2.743 -6.701 -18.454 1.00 95.25 259 ALA A CA 1
ATOM 2000 C C . ALA A 1 259 ? -4.242 -6.881 -18.757 1.00 95.25 259 ALA A C 1
ATOM 2002 O O . ALA A 1 259 ? -4.657 -7.998 -19.071 1.00 95.25 259 ALA A O 1
ATOM 2003 N N . ALA A 1 260 ? -5.024 -5.797 -18.736 1.00 95.44 260 ALA A N 1
ATOM 2004 C CA . ALA A 1 260 ? -6.471 -5.817 -18.968 1.00 95.44 260 ALA A CA 1
ATOM 2005 C C . ALA A 1 260 ? -6.861 -6.036 -20.441 1.00 95.44 260 ALA A C 1
ATOM 2007 O O . ALA A 1 260 ? -7.923 -6.587 -20.719 1.00 95.44 260 ALA A O 1
ATOM 2008 N N . GLY A 1 261 ? -6.012 -5.615 -21.385 1.00 92.81 261 GLY A N 1
ATOM 2009 C CA . GLY A 1 261 ? -6.292 -5.691 -22.816 1.00 92.81 261 GLY A CA 1
ATOM 2010 C C . GLY A 1 261 ? -6.474 -7.121 -23.320 1.00 92.81 261 GLY A C 1
ATOM 2011 O O . GLY A 1 261 ? -5.594 -7.969 -23.134 1.00 92.81 261 GLY A O 1
ATOM 2012 N N . THR A 1 262 ? -7.594 -7.367 -23.996 1.00 92.62 262 THR A N 1
ATOM 2013 C CA . THR A 1 262 ? -7.896 -8.650 -24.649 1.00 92.62 262 THR A CA 1
ATOM 2014 C C . THR A 1 262 ? -7.059 -8.867 -25.914 1.00 92.62 262 THR A C 1
ATOM 2016 O O . THR A 1 262 ? -6.567 -9.970 -26.149 1.00 92.62 262 THR A O 1
ATOM 2019 N N . ASP A 1 263 ? -6.815 -7.805 -26.686 1.00 95.56 263 ASP A N 1
ATOM 2020 C CA . ASP A 1 263 ? -5.884 -7.790 -27.819 1.00 95.56 263 ASP A CA 1
ATOM 2021 C C . ASP A 1 263 ? -4.531 -7.197 -27.390 1.00 95.56 263 ASP A C 1
ATOM 2023 O O . ASP A 1 263 ? -4.318 -5.979 -27.401 1.00 95.56 263 ASP A O 1
ATOM 2027 N N . LYS A 1 264 ? -3.597 -8.076 -27.001 1.00 95.19 264 LYS A N 1
ATOM 2028 C CA . LYS A 1 264 ? -2.261 -7.672 -26.532 1.00 95.19 264 LYS A CA 1
ATOM 2029 C C . LYS A 1 264 ? -1.479 -6.888 -27.581 1.00 95.19 264 LYS A C 1
ATOM 2031 O O . LYS A 1 264 ? -0.789 -5.939 -27.219 1.00 95.19 264 LYS A O 1
ATOM 2036 N N . ALA A 1 265 ? -1.600 -7.240 -28.861 1.00 96.75 265 ALA A N 1
ATOM 2037 C CA . ALA A 1 265 ? -0.866 -6.568 -29.929 1.00 96.75 265 ALA A CA 1
ATOM 2038 C C . ALA A 1 265 ? -1.357 -5.127 -30.107 1.00 96.75 265 ALA A C 1
ATOM 2040 O O . ALA A 1 265 ? -0.551 -4.196 -30.170 1.00 96.75 265 ALA A O 1
ATOM 2041 N N . LYS A 1 266 ? -2.680 -4.926 -30.110 1.00 96.62 266 LYS A N 1
ATOM 2042 C CA . LYS A 1 266 ? -3.280 -3.591 -30.190 1.00 96.62 266 LYS A CA 1
ATOM 2043 C C . LYS A 1 266 ? -2.956 -2.738 -28.963 1.00 96.62 266 LYS A C 1
ATOM 2045 O O . LYS A 1 266 ? -2.614 -1.565 -29.117 1.00 96.62 266 LYS A O 1
ATOM 2050 N N . SER A 1 267 ? -3.034 -3.306 -27.758 1.00 97.12 267 SER A N 1
ATOM 2051 C CA . SER A 1 267 ? -2.669 -2.591 -26.528 1.00 97.12 267 SER A CA 1
ATOM 2052 C C . SER A 1 267 ? -1.187 -2.221 -26.503 1.00 97.12 267 SER A C 1
ATOM 2054 O O . SER A 1 267 ? -0.864 -1.069 -26.232 1.00 97.12 267 SER A O 1
ATOM 2056 N N . ALA A 1 268 ? -0.289 -3.147 -26.855 1.00 98.00 268 ALA A N 1
ATOM 2057 C CA . ALA A 1 268 ? 1.146 -2.877 -26.927 1.00 98.00 268 ALA A CA 1
ATOM 2058 C C . ALA A 1 268 ? 1.488 -1.795 -27.957 1.00 98.00 268 ALA A C 1
ATOM 2060 O O . ALA A 1 268 ? 2.343 -0.956 -27.688 1.00 98.00 268 ALA A O 1
ATOM 2061 N N . ALA A 1 269 ? 0.841 -1.794 -29.127 1.00 98.19 269 ALA A N 1
ATOM 2062 C CA . ALA A 1 269 ? 1.058 -0.765 -30.142 1.00 98.19 269 ALA A CA 1
ATOM 2063 C C . ALA A 1 269 ? 0.649 0.625 -29.630 1.00 98.19 269 ALA A C 1
ATOM 2065 O O . ALA A 1 269 ? 1.427 1.568 -29.732 1.00 98.19 269 ALA A O 1
ATOM 2066 N N . HIS A 1 270 ? -0.536 0.724 -29.019 1.00 98.25 270 HIS A N 1
ATOM 2067 C CA . HIS A 1 270 ? -1.036 1.965 -28.422 1.00 98.25 270 HIS A CA 1
ATOM 2068 C C . HIS A 1 270 ? -0.130 2.480 -27.298 1.00 98.25 270 HIS A C 1
ATOM 2070 O O . HIS A 1 270 ? 0.255 3.641 -27.296 1.00 98.25 270 HIS A O 1
ATOM 2076 N N . ILE A 1 271 ? 0.257 1.607 -26.363 1.00 98.69 271 ILE A N 1
ATOM 2077 C CA . ILE A 1 271 ? 1.124 1.976 -25.237 1.00 98.69 271 ILE A CA 1
ATOM 2078 C C . ILE A 1 271 ? 2.484 2.472 -25.727 1.00 98.69 271 ILE A C 1
ATOM 2080 O O . ILE A 1 271 ? 2.977 3.486 -25.239 1.00 98.69 271 ILE A O 1
ATOM 2084 N N . GLN A 1 272 ? 3.090 1.771 -26.688 1.00 98.50 272 GLN A N 1
ATOM 2085 C CA . GLN A 1 272 ? 4.400 2.153 -27.207 1.00 98.50 272 GLN A CA 1
ATOM 2086 C C . GLN A 1 272 ? 4.371 3.496 -27.940 1.00 98.50 272 GLN A C 1
ATOM 2088 O O . GLN A 1 272 ? 5.310 4.275 -27.788 1.00 98.50 272 GLN A O 1
ATOM 2093 N N . ASP A 1 273 ? 3.309 3.774 -28.702 1.00 98.44 273 ASP A N 1
ATOM 2094 C CA . ASP A 1 273 ? 3.124 5.060 -29.381 1.00 98.44 273 ASP A CA 1
ATOM 2095 C C . ASP A 1 273 ? 2.976 6.202 -28.364 1.00 98.44 273 ASP A C 1
ATOM 2097 O O . ASP A 1 273 ? 3.722 7.181 -28.403 1.00 98.44 273 ASP A O 1
ATOM 2101 N N . THR A 1 274 ? 2.105 6.026 -27.368 1.00 98.38 274 THR A N 1
ATOM 2102 C CA . THR A 1 274 ? 1.867 7.032 -26.325 1.00 98.38 274 THR A CA 1
ATOM 2103 C C . THR A 1 274 ? 3.104 7.281 -25.449 1.00 98.38 274 THR A C 1
ATOM 2105 O O . THR A 1 274 ? 3.420 8.430 -25.135 1.00 98.38 274 THR A O 1
ATOM 2108 N N . LEU A 1 275 ? 3.851 6.236 -25.068 1.00 98.44 275 LEU A N 1
ATOM 2109 C CA . LEU A 1 275 ? 5.067 6.370 -24.252 1.00 98.44 275 LEU A CA 1
ATOM 2110 C C . LEU A 1 275 ? 6.302 6.819 -25.050 1.00 98.44 275 LEU A C 1
ATOM 2112 O O . LEU A 1 275 ? 7.352 7.040 -24.449 1.00 98.44 275 LEU A O 1
ATOM 2116 N N . ALA A 1 276 ? 6.217 7.018 -26.370 1.00 97.25 276 ALA A N 1
ATOM 2117 C CA . ALA A 1 276 ? 7.363 7.429 -27.190 1.00 97.25 276 ALA A CA 1
ATOM 2118 C C . ALA A 1 276 ? 8.031 8.734 -26.714 1.00 97.25 276 ALA A C 1
ATOM 2120 O O . ALA A 1 276 ? 9.234 8.922 -26.906 1.00 97.25 276 ALA A O 1
ATOM 2121 N N . VAL A 1 277 ? 7.270 9.618 -26.061 1.00 96.56 277 VAL A N 1
ATOM 2122 C CA . VAL A 1 277 ? 7.766 10.875 -25.471 1.00 96.56 277 VAL A CA 1
ATOM 2123 C C . VAL A 1 277 ? 8.373 10.705 -24.068 1.00 96.56 277 VAL A C 1
ATOM 2125 O O . VAL A 1 277 ? 8.990 11.636 -23.555 1.00 96.56 277 VAL A O 1
ATOM 2128 N N . LYS A 1 278 ? 8.230 9.524 -23.452 1.00 97.56 278 LYS A N 1
ATOM 2129 C CA . LYS A 1 278 ? 8.765 9.145 -22.135 1.00 97.56 278 LYS A CA 1
ATOM 2130 C C . LYS A 1 278 ? 9.654 7.901 -22.277 1.00 97.56 278 LYS A C 1
ATOM 2132 O O . LYS A 1 278 ? 9.239 6.791 -21.943 1.00 97.56 278 LYS A O 1
ATOM 2137 N N . PRO A 1 279 ? 10.894 8.058 -22.769 1.00 96.75 279 PRO A N 1
ATOM 2138 C CA . PRO A 1 279 ? 11.725 6.927 -23.176 1.00 96.75 279 PRO A CA 1
ATOM 2139 C C . PRO A 1 279 ? 12.051 5.962 -22.030 1.00 96.75 279 PRO A C 1
ATOM 2141 O O . PRO A 1 279 ? 12.211 4.771 -22.283 1.00 96.75 279 PRO A O 1
ATOM 2144 N N . TRP A 1 280 ? 12.122 6.449 -20.784 1.00 96.94 280 TRP A N 1
ATOM 2145 C CA . TRP A 1 280 ? 12.3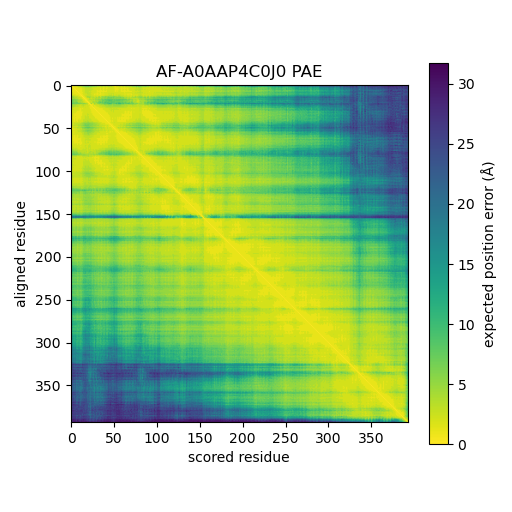21 5.590 -19.613 1.00 96.94 280 TRP A CA 1
ATOM 2146 C C . TRP A 1 280 ? 11.132 4.642 -19.410 1.00 96.94 280 TRP A C 1
ATOM 2148 O O . TRP A 1 280 ? 11.325 3.428 -19.358 1.00 96.94 280 TRP A O 1
ATOM 2158 N N . ASP A 1 281 ? 9.904 5.175 -19.382 1.00 98.12 281 ASP A N 1
ATOM 2159 C CA . ASP A 1 281 ? 8.683 4.374 -19.226 1.00 98.12 281 ASP A CA 1
ATOM 2160 C C . ASP A 1 281 ? 8.512 3.403 -20.399 1.00 98.12 281 ASP A C 1
ATOM 2162 O O . ASP A 1 281 ? 8.174 2.239 -20.193 1.00 98.12 281 ASP A O 1
ATOM 2166 N N . LEU A 1 282 ? 8.794 3.853 -21.628 1.00 98.56 282 LEU A N 1
ATOM 2167 C CA . LEU A 1 282 ? 8.731 3.008 -22.821 1.00 98.56 282 LEU A CA 1
ATOM 2168 C C . LEU A 1 282 ? 9.705 1.827 -22.740 1.00 98.56 282 LEU A C 1
ATOM 2170 O O . LEU A 1 282 ? 9.306 0.689 -22.991 1.00 98.56 282 LEU A O 1
ATOM 2174 N N . ALA A 1 283 ? 10.967 2.083 -22.387 1.00 98.19 283 ALA A N 1
ATOM 2175 C CA . ALA A 1 283 ? 11.973 1.034 -22.260 1.00 98.19 283 ALA A CA 1
ATOM 2176 C C . ALA A 1 283 ? 11.585 0.025 -21.172 1.00 98.19 283 ALA A C 1
ATOM 2178 O O . ALA A 1 283 ? 11.646 -1.182 -21.399 1.00 98.19 283 ALA A O 1
ATOM 2179 N N . MET A 1 284 ? 11.124 0.503 -20.013 1.00 98.06 284 MET A N 1
ATOM 2180 C CA . MET A 1 284 ? 10.682 -0.380 -18.935 1.00 98.06 284 MET A CA 1
ATOM 2181 C C . MET A 1 284 ? 9.423 -1.167 -19.300 1.00 98.06 284 MET A C 1
ATOM 2183 O O . MET A 1 284 ? 9.321 -2.331 -18.929 1.00 98.06 284 MET A O 1
ATOM 2187 N N . PHE A 1 285 ? 8.493 -0.594 -20.065 1.00 98.56 285 PHE A N 1
ATOM 2188 C CA . PHE A 1 285 ? 7.338 -1.328 -20.579 1.00 98.56 285 PHE A CA 1
ATOM 2189 C C . PHE A 1 285 ? 7.764 -2.449 -21.538 1.00 98.56 285 PHE A C 1
ATOM 2191 O O . PHE A 1 285 ? 7.327 -3.591 -21.401 1.00 98.56 285 PHE A O 1
ATOM 2198 N N . GLN A 1 286 ? 8.653 -2.151 -22.487 1.00 98.56 286 GLN A N 1
ATOM 2199 C CA . GLN A 1 286 ? 9.178 -3.145 -23.430 1.00 98.56 286 GLN A CA 1
ATOM 2200 C C . GLN A 1 286 ? 9.919 -4.276 -22.707 1.00 98.56 286 GLN A C 1
ATOM 2202 O O . GLN A 1 286 ? 9.759 -5.442 -23.054 1.00 98.56 286 GLN A O 1
ATOM 2207 N N . HIS A 1 287 ? 10.677 -3.938 -21.668 1.00 97.50 287 HIS A N 1
ATOM 2208 C CA . HIS A 1 287 ? 11.426 -4.900 -20.877 1.00 97.50 287 HIS A CA 1
ATOM 2209 C C . HIS A 1 287 ? 10.529 -5.754 -19.968 1.00 97.50 287 HIS A C 1
ATOM 2211 O O . HIS A 1 287 ? 10.619 -6.974 -20.000 1.00 97.50 287 HIS A O 1
ATOM 2217 N N . LEU A 1 288 ? 9.640 -5.133 -19.186 1.00 96.25 288 LEU A N 1
ATOM 2218 C CA . LEU A 1 288 ? 8.859 -5.820 -18.149 1.00 96.25 288 LEU A CA 1
ATOM 2219 C C . LEU A 1 288 ? 7.560 -6.451 -18.661 1.00 96.25 288 LEU A C 1
ATOM 2221 O O . LEU A 1 288 ? 7.057 -7.380 -18.040 1.00 96.25 288 LEU A O 1
ATOM 2225 N N . CYS A 1 289 ? 6.958 -5.909 -19.723 1.00 97.12 289 CYS A N 1
ATOM 2226 C CA . CYS A 1 289 ? 5.639 -6.347 -20.198 1.00 97.12 289 CYS A CA 1
ATOM 2227 C C . CYS A 1 289 ? 5.700 -7.085 -21.527 1.00 97.12 289 CYS A C 1
ATOM 2229 O O . CYS A 1 289 ? 4.944 -8.032 -21.733 1.00 97.12 289 CYS A O 1
ATOM 2231 N N . LEU A 1 290 ? 6.554 -6.624 -22.444 1.00 97.69 290 LEU A N 1
ATOM 2232 C CA . LEU A 1 290 ? 6.777 -7.324 -23.710 1.00 97.69 290 LEU A CA 1
ATOM 2233 C C . LEU A 1 290 ? 7.882 -8.375 -23.599 1.00 97.69 290 LEU A C 1
ATOM 2235 O O . LEU A 1 290 ? 8.042 -9.152 -24.535 1.00 97.69 290 LEU A O 1
ATOM 2239 N N . GLU A 1 291 ? 8.622 -8.385 -22.482 1.00 96.81 291 GLU A N 1
ATOM 2240 C CA . GLU A 1 291 ? 9.747 -9.294 -22.235 1.00 96.81 291 GLU A CA 1
ATOM 2241 C C . GLU A 1 291 ? 10.784 -9.245 -23.376 1.00 96.81 291 GLU A C 1
ATOM 2243 O O . GLU A 1 291 ? 11.421 -10.240 -23.716 1.00 96.81 291 GLU A O 1
ATOM 2248 N N . ASP A 1 292 ? 10.958 -8.064 -23.987 1.00 97.69 292 ASP A N 1
ATOM 2249 C CA . ASP A 1 292 ? 11.902 -7.824 -25.083 1.00 97.69 292 ASP A CA 1
ATOM 2250 C C . ASP A 1 292 ? 13.013 -6.867 -24.618 1.00 97.69 292 ASP A C 1
ATOM 2252 O O . ASP A 1 292 ? 12.973 -5.655 -24.889 1.00 97.69 292 ASP A O 1
ATOM 2256 N N . PRO A 1 293 ? 14.037 -7.385 -23.908 1.00 97.00 293 PRO A N 1
ATOM 2257 C CA . PRO A 1 293 ? 15.151 -6.571 -23.441 1.00 97.00 293 PRO A CA 1
ATOM 2258 C C . PRO A 1 293 ? 15.919 -5.939 -24.610 1.00 97.00 293 PRO A C 1
ATOM 2260 O O . PRO A 1 293 ? 16.425 -4.825 -24.482 1.00 97.00 293 PRO A O 1
ATOM 2263 N N . GLY A 1 294 ? 15.969 -6.593 -25.777 1.00 97.75 294 GLY A N 1
ATOM 2264 C CA . GLY A 1 294 ? 16.647 -6.075 -26.965 1.00 97.75 294 GLY A CA 1
ATOM 2265 C C . GLY A 1 294 ? 15.968 -4.831 -27.539 1.00 97.75 294 GLY A C 1
ATOM 2266 O O . GLY A 1 294 ? 16.644 -3.877 -27.932 1.00 97.75 294 GLY A O 1
ATOM 2267 N N . LEU A 1 295 ? 14.636 -4.822 -27.600 1.00 97.94 295 LEU A N 1
ATOM 2268 C CA . LEU A 1 295 ? 13.848 -3.653 -27.988 1.00 97.94 295 LEU A CA 1
ATOM 2269 C C . LEU A 1 295 ? 13.962 -2.529 -26.966 1.00 97.94 295 LEU A C 1
ATOM 2271 O O . LEU A 1 295 ? 14.236 -1.393 -27.357 1.00 97.94 295 LEU A O 1
ATOM 2275 N N . ALA A 1 296 ? 13.835 -2.859 -25.684 1.00 98.12 296 A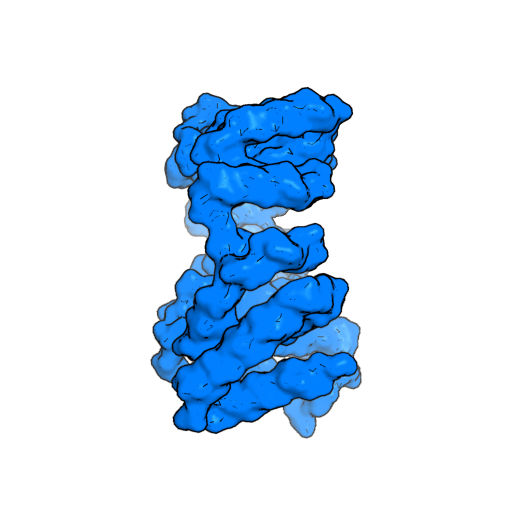LA A N 1
ATOM 2276 C CA . ALA A 1 296 ? 14.002 -1.902 -24.603 1.00 98.12 296 ALA A CA 1
ATOM 2277 C C . ALA A 1 296 ? 15.384 -1.229 -24.644 1.00 98.12 296 ALA A C 1
ATOM 2279 O O . ALA A 1 296 ? 15.477 -0.003 -24.590 1.00 98.12 296 ALA A O 1
ATOM 2280 N N . TRP A 1 297 ? 16.455 -1.999 -24.860 1.00 97.94 297 TRP A N 1
ATOM 2281 C CA . TRP A 1 297 ? 17.807 -1.455 -24.985 1.00 97.94 297 TRP A CA 1
ATOM 2282 C C . TRP A 1 297 ? 17.973 -0.530 -26.196 1.00 97.94 297 TRP A C 1
ATOM 2284 O O . TRP A 1 297 ? 18.636 0.501 -26.101 1.00 97.94 297 TRP A O 1
ATOM 2294 N N . ARG A 1 298 ? 17.337 -0.834 -27.338 1.00 98.00 298 ARG A N 1
ATOM 2295 C CA . ARG A 1 298 ? 17.323 0.089 -28.491 1.00 98.00 298 ARG A CA 1
ATOM 2296 C C . ARG A 1 298 ? 16.655 1.419 -28.142 1.00 98.00 298 ARG A C 1
ATOM 2298 O O . ARG A 1 298 ? 17.137 2.463 -28.581 1.00 98.00 298 ARG A O 1
ATOM 2305 N N . THR A 1 299 ? 15.579 1.396 -27.356 1.00 98.19 299 THR A N 1
ATOM 2306 C CA . THR A 1 299 ? 14.923 2.610 -26.848 1.00 98.19 299 THR A CA 1
ATOM 2307 C C . THR A 1 299 ? 15.844 3.389 -25.907 1.00 98.19 299 THR A C 1
ATOM 2309 O O . THR A 1 299 ? 16.000 4.598 -26.081 1.00 98.19 299 THR A O 1
ATOM 2312 N N . VAL A 1 300 ? 16.511 2.701 -24.973 1.00 97.62 300 VAL A N 1
ATOM 2313 C CA . VAL A 1 300 ? 17.507 3.283 -24.055 1.00 97.62 300 VAL A CA 1
ATOM 2314 C C . VAL A 1 300 ? 18.631 3.976 -24.825 1.00 97.62 300 VAL A C 1
ATOM 2316 O O . VAL A 1 300 ? 18.891 5.155 -24.589 1.00 97.62 300 VAL A O 1
ATOM 2319 N N . ALA A 1 301 ? 19.234 3.283 -25.793 1.00 96.81 301 ALA A N 1
ATOM 2320 C CA . ALA A 1 301 ? 20.336 3.810 -26.593 1.00 96.81 301 ALA A CA 1
ATOM 2321 C C . ALA A 1 301 ? 19.917 5.007 -27.456 1.00 96.81 301 ALA A C 1
ATOM 2323 O O . ALA A 1 301 ? 20.608 6.020 -27.529 1.00 96.81 301 ALA A O 1
ATOM 2324 N N . LYS A 1 302 ? 18.731 4.944 -28.076 1.00 97.50 302 LYS A N 1
ATOM 2325 C CA . LYS A 1 302 ? 18.190 6.067 -28.857 1.00 97.50 302 LYS A CA 1
ATOM 2326 C C . LYS A 1 302 ? 17.986 7.326 -28.002 1.00 97.50 302 LYS A C 1
ATOM 2328 O O . LYS A 1 302 ? 18.077 8.432 -28.530 1.00 97.50 302 LYS A O 1
ATOM 2333 N N . ALA A 1 303 ? 17.689 7.159 -26.717 1.00 97.00 303 ALA A N 1
ATOM 2334 C CA . ALA A 1 303 ? 17.446 8.248 -25.779 1.00 97.00 303 ALA A CA 1
ATOM 2335 C C . ALA A 1 303 ? 18.699 8.706 -25.006 1.00 97.00 303 ALA A C 1
ATOM 2337 O O . ALA A 1 303 ? 18.598 9.658 -24.235 1.00 97.00 303 ALA A O 1
ATOM 2338 N N . GLY A 1 304 ? 19.859 8.060 -25.191 1.00 96.25 304 GLY A N 1
ATOM 2339 C CA . GLY A 1 304 ? 21.092 8.396 -24.469 1.00 96.25 304 GLY A CA 1
ATOM 2340 C C . GLY A 1 304 ? 21.045 8.065 -22.971 1.00 96.25 304 GLY A C 1
ATOM 2341 O O . GLY A 1 304 ? 21.642 8.775 -22.163 1.00 96.25 304 GLY A O 1
ATOM 2342 N N . MET A 1 305 ? 20.266 7.050 -22.581 1.00 95.38 305 MET A N 1
ATOM 2343 C CA . MET A 1 305 ? 20.044 6.659 -21.180 1.00 95.38 305 MET A CA 1
ATOM 2344 C C . MET A 1 305 ? 20.845 5.414 -20.770 1.00 95.38 305 MET A C 1
ATOM 2346 O O . MET A 1 305 ? 20.569 4.821 -19.728 1.00 95.38 305 MET A O 1
ATOM 2350 N N . GLU A 1 306 ? 21.812 4.973 -21.578 1.00 94.81 306 GLU A N 1
ATOM 2351 C CA . GLU A 1 306 ? 22.544 3.723 -21.352 1.00 94.81 306 GLU A CA 1
ATOM 2352 C C . GLU A 1 306 ? 23.182 3.700 -19.965 1.00 94.81 306 GLU A C 1
ATOM 2354 O O . GLU A 1 306 ? 23.036 2.721 -19.243 1.00 94.81 306 GLU A O 1
ATOM 2359 N N . GLN A 1 307 ? 23.805 4.806 -19.549 1.00 90.62 307 GLN A N 1
ATOM 2360 C CA . GLN A 1 307 ? 24.436 4.915 -18.235 1.00 90.62 307 GLN A CA 1
ATOM 2361 C C . GLN A 1 307 ? 23.447 4.738 -17.079 1.00 90.62 307 GLN A C 1
ATOM 2363 O O . GLN A 1 307 ? 23.707 3.956 -16.176 1.00 90.62 307 GLN A O 1
ATOM 2368 N N . SER A 1 308 ? 22.292 5.407 -17.115 1.00 89.19 308 SER A N 1
ATOM 2369 C CA . SER A 1 308 ? 21.328 5.368 -16.007 1.00 89.19 308 SER A CA 1
ATOM 2370 C C . SER A 1 308 ? 20.523 4.067 -15.931 1.00 89.19 308 SER A C 1
ATOM 2372 O O . SER A 1 308 ? 19.896 3.785 -14.905 1.00 89.19 308 SER A O 1
ATOM 2374 N N . MET A 1 309 ? 20.506 3.274 -17.008 1.00 92.31 309 MET A N 1
ATOM 2375 C CA . MET A 1 309 ? 19.713 2.044 -17.086 1.00 92.31 309 MET A CA 1
ATOM 2376 C C . MET A 1 309 ? 20.551 0.770 -17.191 1.00 92.31 309 MET A C 1
ATOM 2378 O O . MET A 1 309 ? 19.996 -0.304 -16.985 1.00 92.31 309 MET A O 1
ATOM 2382 N N . ALA A 1 310 ? 21.862 0.848 -17.429 1.00 92.62 310 ALA A N 1
ATOM 2383 C CA . ALA A 1 310 ? 22.705 -0.325 -17.658 1.00 92.62 310 ALA A CA 1
ATOM 2384 C C . ALA A 1 310 ? 22.613 -1.384 -16.559 1.00 92.62 310 ALA A C 1
ATOM 2386 O O . ALA A 1 310 ? 22.482 -2.562 -16.880 1.00 92.62 310 ALA A O 1
ATOM 2387 N N . GLN A 1 311 ? 22.594 -0.987 -15.281 1.00 91.69 311 GLN A N 1
ATOM 2388 C CA . GLN A 1 311 ? 22.451 -1.944 -14.180 1.00 91.69 311 GLN A CA 1
ATOM 2389 C C . GLN A 1 311 ? 21.197 -2.823 -14.323 1.00 91.69 311 GLN A C 1
ATOM 2391 O O . GLN A 1 311 ? 21.254 -4.008 -14.016 1.00 91.69 311 GLN A O 1
ATOM 2396 N N . ARG A 1 312 ? 20.083 -2.271 -14.824 1.00 91.69 312 ARG A N 1
ATOM 2397 C CA . ARG A 1 312 ? 18.812 -3.001 -14.991 1.00 91.69 312 ARG A CA 1
ATOM 2398 C C . ARG A 1 312 ? 18.851 -4.036 -16.116 1.00 91.69 312 ARG A C 1
ATOM 2400 O O . ARG A 1 312 ? 18.046 -4.950 -16.098 1.00 91.69 312 ARG A O 1
ATOM 2407 N N . PHE A 1 313 ? 19.766 -3.890 -17.074 1.00 94.19 313 PHE A N 1
ATOM 2408 C CA . PHE A 1 313 ? 19.895 -4.772 -18.239 1.00 94.19 313 PHE A CA 1
ATOM 2409 C C . PHE A 1 313 ? 21.102 -5.713 -18.149 1.00 94.19 313 PHE A C 1
ATOM 2411 O O . PHE A 1 313 ? 21.396 -6.413 -19.114 1.00 94.19 313 PHE A O 1
ATOM 2418 N N . LEU A 1 314 ? 21.825 -5.728 -17.024 1.00 91.94 314 LEU A N 1
ATOM 2419 C CA . LEU A 1 314 ? 23.027 -6.552 -16.866 1.00 91.94 314 LEU A CA 1
ATOM 2420 C C . LEU A 1 314 ? 22.755 -8.048 -17.008 1.00 91.94 314 LEU A C 1
ATOM 2422 O O . LEU A 1 314 ? 23.600 -8.753 -17.553 1.00 91.94 314 LEU A O 1
ATOM 2426 N N . ASP A 1 315 ? 21.611 -8.521 -16.524 1.00 91.25 315 ASP A N 1
ATOM 2427 C CA . ASP A 1 315 ? 21.289 -9.945 -16.565 1.00 91.25 315 ASP A CA 1
ATOM 2428 C C . ASP A 1 315 ? 20.850 -10.397 -17.959 1.00 91.25 315 ASP A C 1
ATOM 2430 O O . ASP A 1 315 ? 21.288 -11.451 -18.418 1.00 91.25 315 ASP A O 1
ATOM 2434 N N . ASP A 1 316 ? 20.073 -9.576 -18.668 1.00 93.94 316 ASP A N 1
ATOM 2435 C CA . ASP A 1 316 ? 19.532 -9.937 -19.982 1.00 93.94 316 ASP A CA 1
ATOM 2436 C C . ASP A 1 316 ? 20.458 -9.589 -21.152 1.00 93.94 316 ASP A C 1
ATOM 2438 O O . ASP A 1 316 ? 20.472 -10.279 -22.172 1.00 93.94 316 ASP A O 1
ATOM 2442 N N . LEU A 1 317 ? 21.217 -8.495 -21.038 1.00 95.12 317 LEU A N 1
ATOM 2443 C CA . LEU A 1 317 ? 22.062 -7.935 -22.098 1.00 95.12 317 LEU A CA 1
ATOM 2444 C C . LEU A 1 317 ? 23.442 -7.511 -21.563 1.00 95.12 317 LEU A C 1
ATOM 2446 O O . LEU A 1 317 ? 23.844 -6.347 -21.706 1.00 95.12 317 LEU A O 1
ATOM 2450 N N . PRO A 1 318 ? 24.214 -8.440 -20.969 1.00 94.19 318 PRO A N 1
ATOM 2451 C CA . PRO A 1 318 ? 25.474 -8.112 -20.308 1.00 94.19 318 PRO A CA 1
ATOM 2452 C C . PRO A 1 318 ? 26.473 -7.444 -21.260 1.00 94.19 318 PRO A C 1
ATOM 2454 O O . PRO A 1 318 ? 27.082 -6.437 -20.908 1.00 94.19 318 PRO A O 1
ATOM 2457 N N . ALA A 1 319 ? 26.598 -7.921 -22.502 1.00 93.81 319 ALA A N 1
ATOM 2458 C CA . ALA A 1 319 ? 27.542 -7.354 -23.468 1.00 93.81 319 ALA A CA 1
ATOM 2459 C C . ALA A 1 319 ? 27.222 -5.889 -23.822 1.00 93.81 319 ALA A C 1
ATOM 2461 O O . ALA A 1 319 ? 28.118 -5.102 -24.115 1.00 93.81 319 ALA A O 1
ATOM 2462 N N . GLN A 1 320 ? 25.949 -5.501 -23.798 1.00 94.19 320 GLN A N 1
ATOM 2463 C CA . GLN A 1 320 ? 25.521 -4.141 -24.098 1.00 94.19 320 GLN A CA 1
ATOM 2464 C C . GLN A 1 320 ? 25.598 -3.232 -22.867 1.00 94.19 320 GLN A C 1
ATOM 2466 O O . GLN A 1 320 ? 25.982 -2.071 -22.996 1.00 94.19 320 GLN A O 1
ATOM 2471 N N . ALA A 1 321 ? 25.261 -3.755 -21.687 1.00 93.44 321 ALA A N 1
ATOM 2472 C CA . ALA A 1 321 ? 25.188 -2.995 -20.443 1.00 93.44 321 ALA A CA 1
ATOM 2473 C C . ALA A 1 321 ? 26.557 -2.782 -19.773 1.00 93.44 321 ALA A C 1
ATOM 2475 O O . ALA A 1 321 ? 26.843 -1.693 -19.273 1.00 93.44 321 ALA A O 1
ATOM 2476 N N . LEU A 1 322 ? 27.439 -3.790 -19.784 1.00 92.31 322 LEU A N 1
ATOM 2477 C CA . LEU A 1 322 ? 28.726 -3.772 -19.074 1.00 92.31 322 LEU A CA 1
ATOM 2478 C C . LEU A 1 322 ? 29.612 -2.530 -19.310 1.00 92.31 322 LEU A C 1
ATOM 2480 O O . LEU A 1 322 ? 30.264 -2.117 -18.337 1.00 92.31 322 LEU A O 1
ATOM 2484 N N . PRO A 1 323 ? 29.676 -1.927 -20.517 1.00 90.69 323 PRO A N 1
ATOM 2485 C CA . PRO A 1 323 ? 30.443 -0.702 -20.753 1.00 90.69 323 PRO A CA 1
ATOM 2486 C C . PRO A 1 323 ? 30.016 0.491 -19.887 1.00 90.69 323 PRO A C 1
ATOM 2488 O O . PRO A 1 323 ? 30.841 1.358 -19.603 1.00 90.69 323 PRO A O 1
ATOM 2491 N N . PHE A 1 324 ? 28.760 0.525 -19.440 1.00 90.50 324 PHE A N 1
ATOM 2492 C CA . PHE A 1 324 ? 28.125 1.700 -18.838 1.00 90.50 324 PHE A CA 1
ATOM 2493 C C . PHE A 1 324 ? 28.018 1.646 -17.303 1.00 90.50 324 PHE A C 1
ATOM 2495 O O . PHE A 1 324 ? 27.848 2.674 -16.661 1.00 90.50 324 PHE A O 1
ATOM 2502 N N . VAL A 1 325 ? 28.199 0.472 -16.691 1.00 88.06 325 VAL A N 1
ATOM 2503 C CA . VAL A 1 325 ? 28.015 0.248 -15.235 1.00 88.06 325 VAL A CA 1
ATOM 2504 C C . VAL A 1 325 ? 29.200 0.737 -14.379 1.00 88.06 325 VAL A C 1
ATOM 2506 O O . VAL A 1 325 ? 29.142 0.785 -13.151 1.00 88.06 325 VAL A O 1
ATOM 2509 N N . ARG A 1 326 ? 30.322 1.102 -15.008 1.00 84.94 326 ARG A N 1
ATOM 2510 C CA . ARG A 1 326 ? 31.573 1.465 -14.312 1.00 84.94 326 ARG A CA 1
ATOM 2511 C C . ARG A 1 326 ? 31.414 2.647 -13.357 1.00 84.94 326 ARG A C 1
ATOM 2513 O O . ARG A 1 326 ? 31.945 2.612 -12.245 1.00 84.94 326 ARG A O 1
ATOM 2520 N N . ASP A 1 327 ? 30.699 3.675 -13.794 1.00 79.44 327 ASP A N 1
ATOM 2521 C CA . ASP A 1 327 ? 30.565 4.921 -13.041 1.00 79.44 327 ASP A CA 1
ATOM 2522 C C . ASP A 1 327 ? 29.646 4.754 -11.822 1.00 79.44 327 ASP A C 1
ATOM 2524 O O . ASP A 1 327 ? 29.908 5.344 -10.769 1.00 79.44 327 ASP A O 1
ATOM 2528 N N . ASP A 1 328 ? 28.646 3.874 -11.912 1.00 84.50 328 ASP A N 1
ATOM 2529 C CA . ASP A 1 328 ? 27.743 3.551 -10.803 1.00 84.50 328 ASP A CA 1
ATOM 2530 C C . ASP A 1 328 ? 28.496 2.861 -9.663 1.00 84.50 328 ASP A C 1
ATOM 2532 O O . ASP A 1 328 ? 28.357 3.246 -8.502 1.00 84.50 328 ASP A O 1
ATOM 2536 N N . VAL A 1 329 ? 29.381 1.905 -9.981 1.00 87.94 329 VAL A N 1
ATOM 2537 C CA . VAL A 1 329 ? 30.224 1.233 -8.977 1.00 87.94 329 VAL A CA 1
ATOM 2538 C C . VAL A 1 329 ? 31.064 2.250 -8.204 1.00 87.94 329 VAL A C 1
ATOM 2540 O O . VAL A 1 329 ? 31.084 2.226 -6.974 1.00 87.94 329 VAL A O 1
ATOM 2543 N N . ALA A 1 330 ? 31.748 3.164 -8.897 1.00 81.06 330 ALA A N 1
ATOM 2544 C CA . ALA A 1 330 ? 32.566 4.179 -8.235 1.00 81.06 330 ALA A CA 1
ATOM 2545 C C . ALA A 1 330 ? 31.717 5.139 -7.382 1.00 81.06 330 ALA A C 1
ATOM 2547 O O . ALA A 1 330 ? 32.094 5.458 -6.254 1.00 81.06 330 ALA A O 1
ATOM 2548 N N . THR A 1 331 ? 30.552 5.549 -7.892 1.00 84.56 331 THR A N 1
ATOM 2549 C CA . THR A 1 331 ? 29.600 6.422 -7.186 1.00 84.56 331 THR A CA 1
ATOM 2550 C C . THR A 1 331 ? 29.110 5.775 -5.892 1.00 84.56 331 THR A C 1
ATOM 2552 O O . THR A 1 331 ? 29.152 6.387 -4.823 1.00 84.56 331 THR A O 1
ATOM 2555 N N . TYR A 1 332 ? 28.721 4.503 -5.955 1.00 85.50 332 TYR A N 1
ATOM 2556 C CA . TYR A 1 332 ? 28.291 3.733 -4.797 1.00 85.50 332 TYR A CA 1
ATOM 2557 C C . TYR A 1 332 ? 29.413 3.535 -3.774 1.00 85.50 332 TYR A C 1
ATOM 2559 O O . TYR A 1 332 ? 29.198 3.753 -2.577 1.00 85.50 332 TYR A O 1
ATOM 2567 N N . LEU A 1 333 ? 30.630 3.215 -4.222 1.00 82.38 333 LEU A N 1
ATOM 2568 C CA . LEU A 1 333 ? 31.792 3.043 -3.343 1.00 82.38 333 LEU A CA 1
ATOM 2569 C C . LEU A 1 333 ? 32.207 4.333 -2.609 1.00 82.38 333 LEU A C 1
ATOM 2571 O O . LEU A 1 333 ? 32.779 4.263 -1.515 1.00 82.38 333 LEU A O 1
ATOM 2575 N N . ASP A 1 334 ? 31.889 5.502 -3.165 1.00 81.44 334 ASP A N 1
ATOM 2576 C CA . ASP A 1 334 ? 32.142 6.804 -2.538 1.00 81.44 334 ASP A CA 1
ATOM 2577 C C . ASP A 1 334 ? 31.038 7.266 -1.571 1.00 81.44 334 ASP A C 1
ATOM 2579 O O . ASP A 1 334 ? 31.217 8.269 -0.879 1.00 81.44 334 ASP A O 1
ATOM 2583 N N . SER A 1 335 ? 29.930 6.528 -1.473 1.00 79.44 335 SER A N 1
ATOM 2584 C CA . SER A 1 335 ? 28.733 6.930 -0.724 1.00 79.44 335 SER A CA 1
ATOM 2585 C C . SER A 1 335 ? 28.675 6.382 0.724 1.00 79.44 335 SER A C 1
ATOM 2587 O O . SER A 1 335 ? 29.703 6.158 1.377 1.00 79.44 335 SER A O 1
ATOM 2589 N N . THR A 1 336 ? 27.461 6.203 1.268 1.00 77.19 336 THR A N 1
ATOM 2590 C CA . THR A 1 336 ? 27.184 5.677 2.618 1.00 77.19 336 THR A CA 1
ATOM 2591 C C . THR A 1 336 ? 27.640 4.221 2.773 1.00 77.19 336 THR A C 1
ATOM 2593 O O . THR A 1 336 ? 28.088 3.579 1.826 1.00 77.19 336 THR A O 1
ATOM 2596 N N . ARG A 1 337 ? 27.539 3.652 3.984 1.00 73.75 337 ARG A N 1
ATOM 2597 C CA . ARG A 1 337 ? 27.833 2.222 4.191 1.00 73.75 337 ARG A CA 1
ATOM 2598 C C . ARG A 1 337 ? 26.978 1.328 3.286 1.00 73.75 337 ARG A C 1
ATOM 2600 O O . ARG A 1 337 ? 27.543 0.471 2.620 1.00 73.75 337 ARG A O 1
ATOM 2607 N N . VAL A 1 338 ? 25.669 1.579 3.241 1.00 74.31 338 VAL A N 1
ATOM 2608 C CA . VAL A 1 338 ? 24.718 0.825 2.408 1.00 74.31 338 VAL A CA 1
ATOM 2609 C C . VAL A 1 338 ? 25.077 0.959 0.933 1.00 74.31 338 VAL A C 1
ATOM 2611 O O . VAL A 1 338 ? 25.179 -0.041 0.233 1.00 74.31 338 VAL A O 1
ATOM 2614 N N . GLY A 1 339 ? 25.370 2.174 0.466 1.00 76.44 339 GLY A N 1
ATOM 2615 C CA . GLY A 1 339 ? 25.774 2.351 -0.924 1.00 76.44 339 GLY A CA 1
ATOM 2616 C C . GLY A 1 339 ? 27.107 1.665 -1.245 1.00 76.44 339 GLY A C 1
ATOM 2617 O O . GLY A 1 339 ? 27.229 1.064 -2.302 1.00 76.44 339 GLY A O 1
ATOM 2618 N N . ARG A 1 340 ? 28.078 1.607 -0.322 1.00 82.81 340 ARG A N 1
ATOM 2619 C CA . ARG A 1 340 ? 29.291 0.790 -0.526 1.00 82.81 340 ARG A CA 1
ATOM 2620 C C . ARG A 1 340 ? 28.985 -0.699 -0.673 1.00 82.81 340 ARG A C 1
ATOM 2622 O O . ARG A 1 340 ? 29.629 -1.355 -1.486 1.00 82.81 340 ARG A O 1
ATOM 2629 N N . ASP A 1 341 ? 28.040 -1.228 0.104 1.00 82.25 341 ASP A N 1
ATOM 2630 C CA . ASP A 1 341 ? 27.589 -2.617 -0.030 1.00 82.25 341 ASP A CA 1
ATOM 2631 C C . ASP A 1 341 ? 26.980 -2.864 -1.417 1.00 82.25 341 ASP A C 1
ATOM 2633 O O . ASP A 1 341 ? 27.381 -3.815 -2.088 1.00 82.25 341 ASP A O 1
ATOM 2637 N N . MET A 1 342 ? 26.129 -1.950 -1.895 1.00 84.94 342 MET A N 1
ATOM 2638 C CA . MET A 1 342 ? 25.577 -1.995 -3.256 1.00 84.94 342 MET A CA 1
ATOM 2639 C C . MET A 1 342 ? 26.669 -1.928 -4.332 1.00 84.94 342 MET A C 1
ATOM 2641 O O . MET A 1 342 ? 26.621 -2.668 -5.309 1.00 84.94 342 MET A O 1
ATOM 2645 N N . GLY A 1 343 ? 27.688 -1.082 -4.148 1.00 89.88 343 GLY A N 1
ATOM 2646 C CA . GLY A 1 343 ? 28.806 -0.960 -5.087 1.00 89.88 343 GLY A CA 1
ATOM 2647 C C . GLY A 1 343 ? 29.640 -2.238 -5.198 1.00 89.88 343 GLY A C 1
ATOM 2648 O O . GLY A 1 343 ? 30.060 -2.603 -6.294 1.00 89.88 343 GLY A O 1
ATOM 2649 N N . ILE A 1 344 ? 29.854 -2.947 -4.083 1.00 90.75 344 ILE A N 1
ATOM 2650 C CA . ILE A 1 344 ? 30.544 -4.246 -4.085 1.00 90.75 344 ILE A CA 1
ATOM 2651 C C . ILE A 1 344 ? 29.684 -5.327 -4.742 1.00 90.75 344 ILE A C 1
ATOM 2653 O O . ILE A 1 344 ? 30.210 -6.068 -5.568 1.00 90.75 344 ILE A O 1
ATOM 2657 N N . GLN A 1 345 ? 28.384 -5.384 -4.443 1.00 90.25 345 GLN A N 1
ATOM 2658 C CA . GLN A 1 345 ? 27.462 -6.318 -5.101 1.00 90.25 345 GLN A CA 1
ATOM 2659 C C . GLN A 1 345 ? 27.438 -6.103 -6.618 1.00 90.25 345 GLN A C 1
ATOM 2661 O O . GLN A 1 345 ? 27.626 -7.043 -7.381 1.00 90.25 345 GLN A O 1
ATOM 2666 N N . LEU A 1 346 ? 27.319 -4.851 -7.064 1.00 91.44 346 LEU A N 1
ATOM 2667 C CA . LEU A 1 346 ? 27.339 -4.514 -8.486 1.00 91.44 346 LEU A CA 1
ATOM 2668 C C . LEU A 1 346 ? 28.664 -4.905 -9.158 1.00 91.44 346 LEU A C 1
ATOM 2670 O O . LEU A 1 346 ? 28.678 -5.356 -10.303 1.00 91.44 346 LEU A O 1
ATOM 2674 N N . LEU A 1 347 ? 29.788 -4.764 -8.449 1.00 92.56 347 LEU A N 1
ATOM 2675 C CA . LEU A 1 347 ? 31.094 -5.195 -8.941 1.00 92.56 347 LEU A CA 1
ATOM 2676 C C . LEU A 1 347 ? 31.210 -6.727 -9.036 1.00 92.56 347 LEU A C 1
ATOM 2678 O O . LEU A 1 347 ? 31.838 -7.211 -9.977 1.00 92.56 347 LEU A O 1
ATOM 2682 N N . GLN A 1 348 ? 30.599 -7.479 -8.114 1.00 91.81 348 GLN A N 1
ATOM 2683 C CA . GLN A 1 348 ? 30.509 -8.945 -8.177 1.00 91.81 348 GLN A CA 1
ATOM 2684 C C . GLN A 1 348 ? 29.685 -9.389 -9.385 1.00 91.81 348 GLN A C 1
ATOM 2686 O O . GLN A 1 348 ? 30.191 -10.146 -10.209 1.00 91.81 348 GLN A O 1
ATOM 2691 N N . THR A 1 349 ? 28.492 -8.820 -9.576 1.00 91.44 349 THR A N 1
ATOM 2692 C CA . THR A 1 349 ? 27.675 -9.079 -10.771 1.00 91.44 349 THR A CA 1
ATOM 2693 C C . THR A 1 349 ? 28.454 -8.750 -12.046 1.00 91.44 349 THR A C 1
ATOM 2695 O O . THR A 1 349 ? 28.473 -9.533 -12.991 1.00 91.44 349 THR A O 1
ATOM 2698 N N . LYS A 1 350 ? 29.188 -7.627 -12.073 1.00 92.06 350 LYS A N 1
ATOM 2699 C CA . LYS A 1 350 ? 30.048 -7.276 -13.213 1.00 92.06 350 LYS A CA 1
ATOM 2700 C C . LYS A 1 350 ? 31.128 -8.336 -13.469 1.00 92.06 350 LYS A C 1
ATOM 2702 O O . LYS A 1 350 ? 31.380 -8.645 -14.630 1.00 92.06 350 LYS A O 1
ATOM 2707 N N . ARG A 1 351 ? 31.770 -8.878 -12.425 1.00 92.31 351 ARG A N 1
ATOM 2708 C CA . ARG A 1 351 ? 32.780 -9.946 -12.548 1.00 92.31 351 ARG A CA 1
ATOM 2709 C C . ARG A 1 351 ? 32.175 -11.197 -13.172 1.00 92.31 351 ARG A C 1
ATOM 2711 O O . ARG A 1 351 ? 32.738 -11.699 -14.139 1.00 92.31 351 ARG A O 1
ATOM 2718 N N . GLU A 1 352 ? 31.050 -11.653 -12.630 1.00 92.69 352 GLU A N 1
ATOM 2719 C CA . GLU A 1 352 ? 30.330 -12.842 -13.095 1.00 92.69 352 GLU A CA 1
ATOM 2720 C C . GLU A 1 352 ? 29.969 -12.707 -14.578 1.00 92.69 352 GLU A C 1
ATOM 2722 O O . GLU A 1 352 ? 30.398 -13.520 -15.394 1.00 92.69 352 GLU A O 1
ATOM 2727 N N . LYS A 1 353 ? 29.309 -11.606 -14.961 1.00 93.50 353 LYS A N 1
ATOM 2728 C CA . LYS A 1 353 ? 28.922 -11.353 -16.359 1.00 93.50 353 LYS A CA 1
ATOM 2729 C C . LYS A 1 353 ? 30.114 -11.183 -17.300 1.00 93.50 353 LYS A C 1
ATOM 2731 O O . LYS A 1 353 ? 30.068 -11.640 -18.439 1.00 93.50 353 LYS A O 1
ATOM 2736 N N . SER A 1 354 ? 31.197 -10.549 -16.850 1.00 93.25 354 SER A N 1
ATOM 2737 C CA . SER A 1 354 ? 32.432 -10.457 -17.638 1.00 93.25 354 SER A CA 1
ATOM 2738 C C . SER A 1 354 ? 33.072 -11.828 -17.877 1.00 93.25 354 SER A C 1
ATOM 2740 O O . SER A 1 354 ? 33.571 -12.058 -18.974 1.00 93.25 354 SER A O 1
ATOM 2742 N N . ALA A 1 355 ? 33.054 -12.725 -16.887 1.00 92.31 355 ALA A N 1
ATOM 2743 C CA . ALA A 1 355 ? 33.580 -14.083 -17.023 1.00 92.31 355 ALA A CA 1
ATOM 2744 C C . ALA A 1 355 ? 32.703 -14.951 -17.942 1.00 92.31 355 ALA A C 1
ATOM 2746 O O . ALA A 1 355 ? 33.226 -15.642 -18.812 1.00 92.31 355 ALA A O 1
ATOM 2747 N N . GLU A 1 356 ? 31.373 -14.855 -17.823 1.00 93.25 356 GLU A N 1
ATOM 2748 C CA . GLU A 1 356 ? 30.425 -15.536 -18.722 1.00 93.25 356 GLU A CA 1
ATOM 2749 C C . GLU A 1 356 ? 30.663 -15.183 -20.202 1.00 93.25 356 GLU A C 1
ATOM 2751 O O . GLU A 1 356 ? 30.540 -16.041 -21.077 1.00 93.25 356 GLU A O 1
ATOM 2756 N N . LEU A 1 357 ? 31.023 -13.927 -20.491 1.00 93.56 357 LEU A N 1
ATOM 2757 C CA . LEU A 1 357 ? 31.285 -13.451 -21.852 1.00 93.56 357 LEU A CA 1
ATOM 2758 C C . LEU A 1 357 ? 32.723 -13.691 -22.342 1.00 93.56 357 LEU A C 1
ATOM 2760 O O . LEU A 1 357 ? 32.969 -13.596 -23.546 1.00 93.56 357 LEU A O 1
ATOM 2764 N N . GLY A 1 358 ? 33.668 -13.973 -21.442 1.00 93.38 358 GLY A N 1
ATOM 2765 C CA . GLY A 1 358 ? 35.083 -14.156 -21.762 1.00 93.38 358 GLY A CA 1
ATOM 2766 C C . GLY A 1 358 ? 35.764 -12.901 -22.327 1.00 93.38 358 GLY A C 1
ATOM 2767 O O . GLY A 1 358 ? 35.405 -11.761 -22.029 1.00 93.38 358 GLY A O 1
ATOM 2768 N N . GLU A 1 359 ? 36.793 -13.090 -23.153 1.00 92.12 359 GLU A N 1
ATOM 2769 C CA . GLU A 1 359 ? 37.516 -11.978 -23.785 1.00 92.12 359 GLU A CA 1
ATOM 2770 C C . GLU A 1 359 ? 36.627 -11.204 -24.785 1.00 92.12 359 GLU A C 1
ATOM 2772 O O . GLU A 1 359 ? 35.913 -11.828 -25.574 1.00 92.12 359 GLU A O 1
ATOM 2777 N N . PRO A 1 360 ? 36.673 -9.854 -24.827 1.00 92.81 360 PRO A N 1
ATOM 2778 C CA . PRO A 1 360 ? 37.591 -8.950 -24.115 1.00 92.81 360 PRO A CA 1
ATOM 2779 C C . PRO A 1 360 ? 37.089 -8.466 -22.737 1.00 92.81 360 PRO A C 1
ATOM 2781 O O . PRO A 1 360 ? 37.705 -7.597 -22.116 1.00 92.81 360 PRO A O 1
ATOM 2784 N N . TRP A 1 361 ? 35.947 -8.967 -22.263 1.00 93.12 361 TRP A N 1
ATOM 2785 C CA . TRP A 1 361 ? 35.238 -8.453 -21.086 1.00 93.12 361 TRP A CA 1
ATOM 2786 C C . TRP A 1 361 ? 35.941 -8.761 -19.770 1.00 93.12 361 TRP A C 1
ATOM 2788 O O . TRP A 1 361 ? 35.882 -7.955 -18.838 1.00 93.12 361 TRP A O 1
ATOM 2798 N N . GLU A 1 362 ? 36.626 -9.898 -19.693 1.00 91.81 362 GLU A N 1
ATOM 2799 C CA . GLU A 1 362 ? 37.474 -10.237 -18.552 1.00 91.81 362 GLU A CA 1
ATOM 2800 C C . GLU A 1 362 ? 38.673 -9.296 -18.420 1.00 91.81 362 GLU A C 1
ATOM 2802 O O . GLU A 1 362 ? 38.924 -8.759 -17.337 1.00 91.81 362 GLU A O 1
ATOM 2807 N N . ALA A 1 363 ? 39.390 -9.042 -19.519 1.00 92.06 363 ALA A N 1
ATOM 2808 C CA . ALA A 1 363 ? 40.497 -8.092 -19.532 1.00 92.06 363 ALA A CA 1
ATOM 2809 C C . ALA A 1 363 ? 40.029 -6.678 -19.149 1.00 92.06 363 ALA A C 1
ATOM 2811 O O . ALA A 1 363 ? 40.671 -6.005 -18.335 1.00 92.06 363 ALA A O 1
ATOM 2812 N N . ASP A 1 364 ? 38.879 -6.253 -19.678 1.00 91.56 364 ASP A N 1
ATOM 2813 C CA . ASP A 1 364 ? 38.248 -4.972 -19.363 1.00 91.56 364 ASP A CA 1
ATOM 2814 C C . ASP A 1 364 ? 37.891 -4.841 -17.870 1.00 91.56 364 ASP A C 1
ATOM 2816 O O . ASP A 1 364 ? 38.194 -3.824 -17.233 1.00 91.56 364 ASP A O 1
ATOM 2820 N N . PHE A 1 365 ? 37.306 -5.889 -17.281 1.00 92.75 365 PHE A N 1
ATOM 2821 C CA . PHE A 1 365 ? 37.009 -5.943 -15.851 1.00 92.75 365 PHE A CA 1
ATOM 2822 C C . PHE A 1 365 ? 38.281 -5.883 -15.000 1.00 92.75 365 PHE A C 1
ATOM 2824 O O . PHE A 1 365 ? 38.354 -5.093 -14.058 1.00 92.75 365 PHE A O 1
ATOM 2831 N N . ASN A 1 366 ? 39.303 -6.671 -15.337 1.00 91.75 366 ASN A N 1
ATOM 2832 C CA . ASN A 1 366 ? 40.559 -6.718 -14.586 1.00 91.75 366 ASN A CA 1
ATOM 2833 C C . ASN A 1 366 ? 41.290 -5.367 -14.605 1.00 91.75 366 ASN A C 1
ATOM 2835 O O . ASN A 1 366 ? 41.829 -4.925 -13.581 1.00 91.75 366 ASN A O 1
ATOM 2839 N N . ALA A 1 367 ? 41.262 -4.668 -15.744 1.00 92.06 367 ALA A N 1
ATOM 2840 C CA . ALA A 1 367 ? 41.772 -3.307 -15.858 1.00 92.06 367 ALA A CA 1
ATOM 2841 C C . ALA A 1 367 ? 40.976 -2.331 -14.973 1.00 92.06 367 ALA A C 1
ATOM 2843 O O . ALA A 1 367 ? 41.571 -1.538 -14.235 1.00 92.06 367 ALA A O 1
ATOM 2844 N N . PHE A 1 368 ? 39.642 -2.424 -14.989 1.00 92.25 368 PHE A N 1
ATOM 2845 C CA . PHE A 1 368 ? 38.767 -1.598 -14.156 1.00 92.25 368 PHE A CA 1
ATOM 2846 C C . PHE A 1 368 ? 38.998 -1.830 -12.654 1.00 92.25 368 PHE A C 1
ATOM 2848 O O . PHE A 1 368 ? 39.220 -0.871 -11.911 1.00 92.25 368 PHE A O 1
ATOM 2855 N N . LEU A 1 369 ? 39.045 -3.089 -12.210 1.00 92.19 369 LEU A N 1
ATOM 2856 C CA . LEU A 1 369 ? 39.313 -3.462 -10.820 1.00 92.19 369 LEU A CA 1
ATOM 2857 C C . LEU A 1 369 ? 40.692 -2.970 -10.360 1.00 92.19 369 LEU A C 1
ATOM 2859 O O . LEU A 1 369 ? 40.825 -2.415 -9.270 1.00 92.19 369 LEU A O 1
ATOM 2863 N N . THR A 1 370 ? 41.713 -3.085 -11.213 1.00 92.25 370 THR A N 1
ATOM 2864 C CA . THR A 1 370 ? 43.046 -2.519 -10.949 1.00 92.25 370 THR A CA 1
ATOM 2865 C C . THR A 1 370 ? 42.985 -0.998 -10.760 1.00 92.25 370 THR A C 1
ATOM 2867 O O . THR A 1 370 ? 43.628 -0.454 -9.856 1.00 92.25 370 THR A O 1
ATOM 2870 N N . GLY A 1 371 ? 42.177 -0.305 -11.567 1.00 91.25 371 GLY A N 1
ATOM 2871 C CA . GLY A 1 371 ? 41.902 1.125 -11.418 1.00 91.25 371 GLY A CA 1
ATOM 2872 C C . GLY A 1 371 ? 41.246 1.474 -10.079 1.00 91.25 371 GLY A C 1
ATOM 2873 O O . GLY A 1 371 ? 41.712 2.387 -9.394 1.00 91.25 371 GLY A O 1
ATOM 2874 N N . LEU A 1 372 ? 40.228 0.713 -9.660 1.00 90.75 372 LEU A N 1
ATOM 2875 C CA . LEU A 1 372 ? 39.565 0.890 -8.361 1.00 90.75 372 LEU A CA 1
ATOM 2876 C C . LEU A 1 372 ? 40.536 0.677 -7.194 1.00 90.75 372 LEU A C 1
ATOM 2878 O O . LEU A 1 372 ? 40.589 1.504 -6.286 1.00 90.75 372 LEU A O 1
ATOM 2882 N N . ARG A 1 373 ? 41.370 -0.370 -7.235 1.00 89.44 373 ARG A N 1
ATOM 2883 C CA . ARG A 1 373 ? 42.399 -0.613 -6.206 1.00 89.44 373 ARG A CA 1
ATOM 2884 C C . ARG A 1 373 ? 43.378 0.549 -6.085 1.00 89.44 373 ARG A C 1
ATOM 2886 O O . ARG A 1 373 ? 43.743 0.920 -4.975 1.00 89.44 373 ARG A O 1
ATOM 2893 N N . ARG A 1 374 ? 43.789 1.138 -7.214 1.00 89.69 374 ARG A N 1
ATOM 2894 C CA . ARG A 1 374 ? 44.659 2.322 -7.223 1.00 89.69 374 ARG A CA 1
ATOM 2895 C C . ARG A 1 374 ? 43.947 3.537 -6.625 1.00 89.69 374 ARG A C 1
ATOM 2897 O O . ARG A 1 374 ? 44.543 4.229 -5.807 1.00 89.69 374 ARG A O 1
ATOM 2904 N N . ARG A 1 375 ? 42.684 3.779 -6.995 1.00 86.94 375 ARG A N 1
ATOM 2905 C CA . ARG A 1 375 ? 41.861 4.884 -6.464 1.00 8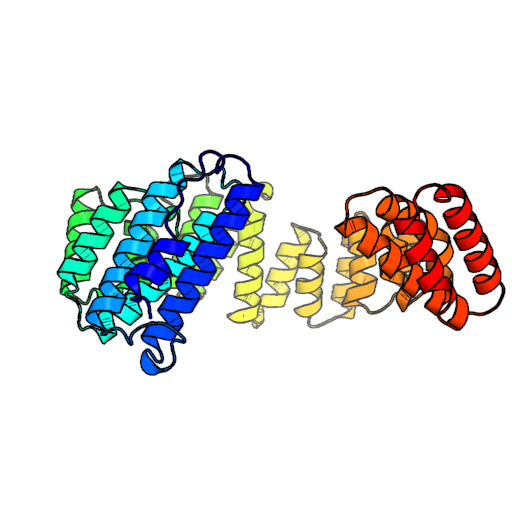6.94 375 ARG A CA 1
ATOM 2906 C C . ARG A 1 375 ? 41.650 4.773 -4.953 1.00 86.94 375 ARG A C 1
ATOM 2908 O O . ARG A 1 375 ? 41.686 5.779 -4.255 1.00 86.94 375 ARG A O 1
ATOM 2915 N N . TYR A 1 376 ? 41.447 3.557 -4.453 1.00 84.31 376 TYR A N 1
ATOM 2916 C CA . TYR A 1 376 ? 41.126 3.279 -3.053 1.00 84.31 376 TYR A CA 1
ATOM 2917 C C . TYR A 1 376 ? 42.302 2.707 -2.251 1.00 84.31 376 TYR A C 1
ATOM 2919 O O . TYR A 1 376 ? 42.082 2.104 -1.201 1.00 84.31 376 TYR A O 1
ATOM 2927 N N . ALA A 1 377 ? 43.545 2.917 -2.700 1.00 80.88 377 ALA A N 1
ATOM 2928 C CA . ALA A 1 377 ? 44.747 2.349 -2.080 1.00 80.88 377 ALA A CA 1
ATOM 2929 C C . ALA A 1 377 ? 44.894 2.709 -0.588 1.00 80.88 377 ALA A C 1
ATOM 2931 O O . ALA A 1 377 ? 45.349 1.892 0.209 1.00 80.88 377 ALA A O 1
ATOM 2932 N N . GLU A 1 378 ? 44.444 3.905 -0.202 1.00 73.12 378 GLU A N 1
ATOM 2933 C CA . GLU A 1 378 ? 44.479 4.407 1.180 1.00 73.12 378 GLU A CA 1
ATOM 2934 C C . GLU A 1 378 ? 43.204 4.070 1.982 1.00 73.12 378 GLU A C 1
ATOM 2936 O O . GLU A 1 378 ? 43.121 4.329 3.181 1.00 73.12 378 GLU A O 1
ATOM 2941 N N . ARG A 1 379 ? 42.187 3.464 1.350 1.00 76.56 379 ARG A N 1
ATOM 2942 C CA . ARG A 1 379 ? 40.925 3.062 1.993 1.00 76.56 379 ARG A CA 1
ATOM 2943 C C . ARG A 1 379 ? 40.904 1.556 2.245 1.00 76.56 379 ARG A C 1
ATOM 2945 O O . ARG A 1 379 ? 40.178 0.811 1.589 1.00 76.56 379 ARG A O 1
ATOM 2952 N N . HIS A 1 380 ? 41.660 1.114 3.251 1.00 73.75 380 HIS A N 1
ATOM 2953 C CA . HIS A 1 380 ? 41.907 -0.306 3.557 1.00 73.75 380 HIS A CA 1
ATOM 2954 C C . HIS A 1 380 ? 40.654 -1.198 3.664 1.00 73.75 380 HIS A C 1
ATOM 2956 O O . HIS A 1 380 ? 40.706 -2.367 3.290 1.00 73.75 380 HIS A O 1
ATOM 2962 N N . VAL A 1 381 ? 39.522 -0.669 4.145 1.00 74.12 381 VAL A N 1
ATOM 2963 C CA . VAL A 1 381 ? 38.255 -1.424 4.241 1.00 74.12 381 VAL A CA 1
ATOM 2964 C C . VAL A 1 381 ? 37.649 -1.700 2.863 1.00 74.12 381 VAL A C 1
ATOM 2966 O O . VAL A 1 381 ? 37.174 -2.804 2.619 1.00 74.12 381 VAL A O 1
ATOM 2969 N N . ILE A 1 382 ? 37.683 -0.721 1.956 1.00 77.50 382 ILE A N 1
ATOM 2970 C CA . ILE A 1 382 ? 37.208 -0.900 0.578 1.00 77.50 382 ILE A CA 1
ATOM 2971 C C . ILE A 1 382 ? 38.166 -1.831 -0.160 1.00 77.50 382 ILE A C 1
ATOM 2973 O O . ILE A 1 382 ? 37.719 -2.766 -0.813 1.00 77.50 382 ILE A O 1
ATOM 2977 N N . LEU A 1 383 ? 39.476 -1.631 0.011 1.00 79.00 383 LEU A N 1
ATOM 2978 C CA . LEU A 1 383 ? 40.501 -2.446 -0.635 1.00 79.00 383 LEU A CA 1
ATOM 2979 C C . LEU A 1 383 ? 40.347 -3.943 -0.317 1.00 79.00 383 LEU A C 1
ATOM 2981 O O . LEU A 1 383 ? 40.344 -4.745 -1.243 1.00 79.00 383 LEU A O 1
ATOM 2985 N N . ARG A 1 384 ? 40.105 -4.300 0.954 1.00 79.88 384 ARG A N 1
ATOM 2986 C CA . ARG A 1 384 ? 39.842 -5.692 1.363 1.00 79.88 384 ARG A CA 1
ATOM 2987 C C . ARG A 1 384 ? 38.633 -6.295 0.645 1.00 79.88 384 ARG A C 1
ATOM 2989 O O . ARG A 1 384 ? 38.685 -7.432 0.202 1.00 79.88 384 ARG A O 1
ATOM 2996 N N . ARG A 1 385 ? 37.548 -5.533 0.503 1.00 81.19 385 ARG A N 1
ATOM 2997 C CA . ARG A 1 385 ? 36.343 -6.012 -0.191 1.00 81.19 385 ARG A CA 1
ATOM 2998 C C . ARG A 1 385 ? 36.544 -6.127 -1.698 1.00 81.19 385 ARG A C 1
ATOM 3000 O O . ARG A 1 385 ? 35.974 -7.011 -2.319 1.00 81.19 385 ARG A O 1
ATOM 3007 N N . LEU A 1 386 ? 37.381 -5.276 -2.290 1.00 85.81 386 LEU A N 1
ATOM 3008 C CA . LEU A 1 386 ? 37.798 -5.428 -3.687 1.00 85.81 386 LEU A CA 1
ATOM 3009 C C . LEU A 1 386 ? 38.655 -6.692 -3.889 1.00 85.81 386 LEU A C 1
ATOM 3011 O O . LEU A 1 386 ? 38.548 -7.324 -4.937 1.00 85.81 386 LEU A O 1
ATOM 3015 N N . ASP A 1 387 ? 39.480 -7.073 -2.903 1.00 81.31 387 ASP A N 1
ATOM 3016 C CA . ASP A 1 387 ? 40.241 -8.334 -2.926 1.00 81.31 387 ASP A CA 1
ATOM 3017 C C . ASP A 1 387 ? 39.317 -9.563 -2.923 1.00 81.31 387 ASP A C 1
ATOM 3019 O O . ASP A 1 387 ? 39.599 -10.541 -3.609 1.00 81.31 387 ASP A O 1
ATOM 3023 N N . GLU A 1 388 ? 38.195 -9.511 -2.203 1.00 80.31 388 GLU A N 1
ATOM 3024 C CA . GLU A 1 388 ? 37.211 -10.604 -2.158 1.00 80.31 388 GLU A CA 1
ATOM 3025 C C . GLU A 1 388 ? 36.564 -10.854 -3.531 1.00 80.31 388 GLU A C 1
ATOM 3027 O O . GLU A 1 388 ? 36.375 -12.004 -3.918 1.00 80.31 388 GLU A O 1
ATOM 3032 N N . VAL A 1 389 ? 36.301 -9.799 -4.313 1.00 77.25 389 VAL A N 1
ATOM 3033 C CA . VAL A 1 389 ? 35.762 -9.931 -5.682 1.00 77.25 389 VAL A CA 1
ATOM 3034 C C . VAL A 1 389 ? 36.790 -10.530 -6.654 1.00 77.25 389 VAL A C 1
ATOM 3036 O O . VAL A 1 389 ? 36.419 -11.185 -7.624 1.00 77.25 389 VAL A O 1
ATOM 3039 N N . PHE A 1 390 ? 38.088 -10.351 -6.388 1.00 64.31 390 PHE A N 1
ATOM 3040 C CA . PHE A 1 390 ? 39.179 -10.891 -7.210 1.00 64.31 390 PHE A CA 1
ATOM 3041 C C . PHE A 1 390 ? 39.312 -12.421 -7.112 1.00 64.31 390 PHE A C 1
ATOM 3043 O O . PHE A 1 390 ? 39.862 -13.047 -8.014 1.00 64.31 390 PHE A O 1
ATOM 3050 N N . LEU A 1 391 ? 38.830 -13.024 -6.019 1.00 58.56 391 LEU A N 1
ATOM 3051 C CA . LEU A 1 391 ? 38.977 -14.455 -5.725 1.00 58.56 391 LEU A CA 1
ATOM 3052 C C . LEU A 1 391 ? 37.818 -15.320 -6.243 1.00 58.56 391 LEU A C 1
ATOM 3054 O O . LEU A 1 391 ? 37.880 -16.541 -6.118 1.00 58.56 391 LEU A O 1
ATOM 3058 N N . ILE A 1 392 ? 36.775 -14.710 -6.813 1.00 56.72 392 ILE A N 1
ATOM 3059 C CA . ILE A 1 392 ? 35.674 -15.425 -7.465 1.00 56.72 392 ILE A CA 1
ATOM 3060 C C . ILE A 1 392 ? 36.153 -15.808 -8.875 1.00 56.72 392 ILE A C 1
ATOM 3062 O O . ILE A 1 392 ? 36.200 -14.977 -9.794 1.00 56.72 392 ILE A O 1
ATOM 3066 N N . SER A 1 393 ? 36.605 -17.058 -8.989 1.00 45.88 393 SER A N 1
ATOM 3067 C CA . SER A 1 393 ? 37.074 -17.729 -10.207 1.00 45.88 393 SER A CA 1
ATOM 3068 C C . SER A 1 393 ? 36.157 -18.873 -10.589 1.00 45.88 393 SER A C 1
ATOM 3070 O O . SER A 1 393 ? 35.949 -19.731 -9.696 1.00 45.88 393 SER A O 1
#

Foldseek 3Di:
DAALLVQLCVLLDDPPLVLQPVVVVLVSLVSLLVSLVSLVCLLVPLPPDPPYDRDDLVRSLVSLLVSLLSLLLCVVSHNCVVLSSLQSSLSSLLSNLSSLVSVVNALLVVLVSVVVSCVSPNCVSNVNAVLSNDNNNDPVNLVVNCVVCVVVVQADDRNLSNLLVVLDLVSQLVHALPDDDLLRSLVSSLVSCVSSVVLVVSLVSLVVSCVPDDLVSNLVSLVVNLVSCVPPNLVCNLVSLVVSCVSPVALVSLQSNCVSDPPNVVSLVVSLVSCLVVLVSNLCCCCPPVVCNVVSVVSCVVVVNLQVCLLVCCVPCVVSSLVRCLVQLVVLCPDDPVSVVVSLVSLLSQCVSLVVVDPPSNVVSVVSLVVVCVVCVVVVVSNVSSVVSVPPD

Mean predicted aligned error: 8.49 Å

pLDDT: mean 91.88, std 7.1, range [45.88, 98.69]

Organism: NCBI:txid38284

Nearest PDB structures (foldseek):
  6ip1-assembly1_E  TM=3.411E-01  e=4.816E-01  Bos taurus
  6u3w-assembly1_B  TM=2.930E-01  e=7.429E-01  Saccharomyces cerevisiae S288C
  4y3b-assembly1_A  TM=2.142E-01  e=4.114E-01  Homo sapiens
  3mv2-assembly1_B  TM=2.647E-01  e=5.767E+00  Saccharomyces cerevisiae

Solvent-accessible surface area (backbone atoms only — not comparable to full-atom values): 20541 Å² total; per-residue (Å²): 119,44,48,58,57,57,59,38,47,70,35,54,58,77,85,67,89,55,24,59,40,52,73,49,26,50,58,48,17,53,30,30,42,54,34,28,56,54,50,48,45,47,70,75,45,29,82,72,45,82,66,38,50,63,61,52,50,63,53,49,27,53,42,43,56,52,44,46,53,49,43,51,72,42,53,88,60,41,37,52,88,80,42,48,46,34,55,23,44,30,58,38,50,64,46,39,34,57,27,27,48,74,39,66,45,57,16,57,58,51,36,54,48,52,58,54,47,42,71,71,41,56,37,73,70,35,64,64,50,62,56,75,35,37,83,29,20,40,72,67,9,46,52,50,47,52,53,51,40,50,74,71,67,46,65,56,63,68,35,37,38,54,18,41,69,66,56,40,72,67,43,26,64,72,44,31,43,82,59,80,55,73,41,55,16,44,49,40,37,32,51,41,27,46,75,48,66,38,50,70,59,21,45,54,48,32,55,48,41,60,74,74,41,58,73,90,63,27,56,66,48,45,53,52,37,34,50,47,21,54,77,78,36,59,94,45,17,37,62,43,20,44,55,42,20,74,75,46,77,41,48,73,35,42,52,47,21,46,71,46,31,87,54,51,68,63,36,50,53,53,47,50,61,68,22,63,87,39,47,68,42,35,20,49,40,30,34,75,73,66,67,32,56,71,61,14,47,52,41,27,57,76,67,71,39,44,59,88,44,12,75,83,35,38,88,86,38,35,87,75,15,60,83,37,40,60,62,56,34,55,54,20,57,71,52,55,74,70,36,29,53,50,17,50,52,52,49,42,54,49,51,54,50,20,56,77,65,32,82,68,40,40,61,53,47,52,53,50,52,52,50,50,47,64,76,33,63,89,39,62,74,60,39,54,56,55,52,59,56,69,69,73,124

Sequence (393 aa):
MRTLAQAVTDLVRTNDPDLYKGERGVYYSDRIFEAAELLEQAVEDPAQLLGIVPPSPSDIVLVSLDAVEEILKTIPKVNDYAHAVRDAGEVLARVVPFAAQQASYSGCALAGWFMRMNEIVPAEEIDLDPVYLAPAFGEEGVARIRSWNTAEQGSGYVGRRLAVLEGTSEAVLRTHGLKGSAASRYEEIIGGLCDIGRYDLAFDWSEKAVNECAVEETRNIASGWAVLAKEHFPAHSERVARSVFDTYPELSFAQQLYAAGTDKAKSAAHIQDTLAVKPWDLAMFQHLCLEDPGLAWRTVAKAGMEQSMAQRFLDDLPAQALPFVRDDVATYLDSTRVGRDMGIQLLQTKREKSAELGEPWEADFNAFLTGLRRRYAERHVILRRLDEVFLIS